Protein AF-A0A357ITX5-F1 (afdb_monomer)

Secondary structure (DSSP, 8-state):
--HHHHHHHHHHHHHHHHHHHHHHHHTTHHHHHHHHHHHHHHHHHHHHHHHHHHS---HHHHHHHHHHHHHHTT---THHHHHHHHHHHHHHHHHHHHHHHHHHHHHHHHHHHHHHHHHHHHTPPPPPHHHHHHHHHHHHHHHHHHHHHHHHHHHHHHHHHSPP-EEEEEEETTEEEEEETTSEEEEEETTEEEEEESTTTB-TT-S--EEEEETTTTEEESS--TT--PPPPPPPPHHHHT-EEEEEEETTEEEEEETTSEEEEESSSSSSBEEEEEEEEPSS-EEEPEEEEEEE-SSEEEEEEE-SS-EEEEEEETTT--EEEEEEESS-EEEEEEETTEEEEEEBSEEEEESSTTSS-PPPEEP--SSS--EEEEEEE-TTS-EEEEEE-

Structure (mmCIF, N/CA/C/O backbone):
data_AF-A0A357ITX5-F1
#
_entry.id   AF-A0A357ITX5-F1
#
loop_
_atom_site.group_PDB
_atom_site.id
_atom_site.type_symbol
_atom_site.label_atom_id
_atom_site.label_alt_id
_atom_site.label_comp_id
_atom_site.label_asym_id
_atom_site.label_entity_id
_atom_site.label_seq_id
_atom_site.pdbx_PDB_ins_code
_atom_site.Cartn_x
_atom_site.Cartn_y
_atom_site.Cartn_z
_atom_site.occupancy
_atom_site.B_iso_or_equiv
_atom_site.auth_seq_id
_atom_site.auth_comp_id
_atom_site.auth_asym_id
_atom_site.auth_atom_id
_atom_site.pdbx_PDB_model_num
ATOM 1 N N . MET A 1 1 ? -64.756 -22.886 53.467 1.00 50.16 1 MET A N 1
ATOM 2 C CA . MET A 1 1 ? -63.941 -21.746 53.955 1.00 50.16 1 MET A CA 1
ATOM 3 C C . MET A 1 1 ? -62.543 -21.758 53.311 1.00 50.16 1 MET A C 1
ATOM 5 O O . MET A 1 1 ? -61.639 -22.354 53.877 1.00 50.16 1 MET A O 1
ATOM 9 N N . PRO A 1 2 ? -62.357 -21.155 52.118 1.00 51.22 2 PRO A N 1
ATOM 10 C CA . PRO A 1 2 ? -61.046 -20.564 51.778 1.00 51.22 2 PRO A CA 1
ATOM 11 C C . PRO A 1 2 ? -61.123 -19.168 51.115 1.00 51.22 2 PRO A C 1
ATOM 13 O O . PRO A 1 2 ? -60.122 -18.460 51.046 1.00 51.22 2 PRO A O 1
ATOM 16 N N . LEU A 1 3 ? -62.314 -18.716 50.705 1.00 46.91 3 LEU A N 1
ATOM 17 C CA . LEU A 1 3 ? -62.520 -17.484 49.924 1.00 46.91 3 LEU A CA 1
ATOM 18 C C . LEU A 1 3 ? -62.146 -16.184 50.664 1.00 46.91 3 LEU A C 1
ATOM 20 O O . LEU A 1 3 ? -61.836 -15.183 50.027 1.00 46.91 3 LEU A O 1
ATOM 24 N N . ARG A 1 4 ? -62.099 -16.194 52.005 1.00 51.28 4 ARG A N 1
ATOM 25 C CA . ARG A 1 4 ? -61.775 -14.998 52.807 1.00 51.28 4 ARG A CA 1
ATOM 26 C C . ARG A 1 4 ? -60.275 -14.671 52.857 1.00 51.28 4 ARG A C 1
ATOM 28 O O . ARG A 1 4 ? -59.929 -13.513 53.045 1.00 51.28 4 ARG A O 1
ATOM 35 N N . LYS A 1 5 ? -59.393 -15.665 52.663 1.00 53.56 5 LYS A N 1
ATOM 36 C CA . LYS A 1 5 ? -57.927 -15.466 52.633 1.00 53.56 5 LYS A CA 1
ATOM 37 C C . LYS A 1 5 ? -57.434 -14.918 51.290 1.00 53.56 5 LYS A C 1
ATOM 39 O O . LYS A 1 5 ? -56.471 -14.162 51.262 1.00 53.56 5 LYS A O 1
ATOM 44 N N . VAL A 1 6 ? -58.108 -15.270 50.193 1.00 57.06 6 VAL A N 1
ATOM 45 C CA . VAL A 1 6 ? -57.759 -14.784 48.847 1.00 57.06 6 VAL A CA 1
ATOM 46 C C . VAL A 1 6 ? -58.082 -13.294 48.717 1.00 57.06 6 VAL A C 1
ATOM 48 O O . VAL A 1 6 ? -57.247 -12.535 48.239 1.00 57.06 6 VAL A O 1
ATOM 51 N N . GLY A 1 7 ? -59.234 -12.854 49.238 1.00 63.31 7 GLY A N 1
ATOM 52 C CA . GLY A 1 7 ? -59.608 -11.436 49.253 1.00 63.31 7 GLY A CA 1
ATOM 53 C C . GLY A 1 7 ? -58.657 -10.560 50.074 1.00 63.31 7 GLY A C 1
ATOM 54 O O . GLY A 1 7 ? -58.268 -9.495 49.608 1.00 63.31 7 GLY A O 1
ATOM 55 N N . SER A 1 8 ? -58.209 -11.016 51.253 1.00 67.88 8 SER A N 1
ATOM 56 C CA . SER A 1 8 ? -57.260 -10.242 52.073 1.00 67.88 8 SER A CA 1
ATOM 57 C C . SER A 1 8 ? -55.860 -10.171 51.460 1.00 67.88 8 SER A C 1
ATOM 59 O O . SER A 1 8 ? -55.171 -9.175 51.640 1.00 67.88 8 SER A O 1
ATOM 61 N N . PHE A 1 9 ? -55.436 -11.209 50.732 1.00 73.44 9 PHE A N 1
ATOM 62 C CA . PHE A 1 9 ? -54.166 -11.198 50.005 1.00 73.44 9 PHE A CA 1
ATOM 63 C C . PHE A 1 9 ? -54.217 -10.246 48.804 1.00 73.44 9 PHE A C 1
ATOM 65 O O . PHE A 1 9 ? -53.283 -9.483 48.588 1.00 73.44 9 PHE A O 1
ATOM 72 N N . PHE A 1 10 ? -55.331 -10.239 48.064 1.00 77.00 10 PHE A N 1
ATOM 73 C CA . PHE A 1 10 ? -55.533 -9.339 46.926 1.00 77.00 10 PHE A CA 1
ATOM 74 C C . PHE A 1 10 ? -55.621 -7.869 47.356 1.00 77.00 10 PHE A C 1
ATOM 76 O O . PHE A 1 10 ? -55.028 -7.005 46.720 1.00 77.00 10 PHE A O 1
ATOM 83 N N . LEU A 1 11 ? -56.309 -7.596 48.469 1.00 81.31 11 LEU A N 1
ATOM 84 C CA . LEU A 1 11 ? -56.374 -6.262 49.071 1.00 81.31 11 LEU A CA 1
ATOM 85 C C . LEU A 1 11 ? -55.005 -5.809 49.594 1.00 81.31 11 LEU A C 1
ATOM 87 O O . LEU A 1 11 ? -54.591 -4.693 49.311 1.00 81.31 11 LEU A O 1
ATOM 91 N N . GLY A 1 12 ? -54.258 -6.692 50.265 1.00 81.06 12 GLY A N 1
ATOM 92 C CA . GLY A 1 12 ? -52.893 -6.387 50.704 1.00 81.06 12 GLY A CA 1
ATOM 93 C C . GLY A 1 12 ? -51.927 -6.134 49.542 1.00 81.06 12 GLY A C 1
ATOM 94 O O . GLY A 1 12 ? -51.047 -5.287 49.658 1.00 81.06 12 GLY A O 1
ATOM 95 N N . LEU A 1 13 ? -52.104 -6.826 48.410 1.00 81.38 13 LEU A N 1
ATOM 96 C CA . LEU A 1 13 ? -51.332 -6.597 47.186 1.00 81.38 13 LEU A CA 1
ATOM 97 C C . LEU A 1 13 ? -51.685 -5.250 46.535 1.00 81.38 13 LEU A C 1
ATOM 99 O O . LEU A 1 13 ? -50.790 -4.550 46.068 1.00 81.38 13 LEU A O 1
ATOM 103 N N . LEU A 1 14 ? -52.971 -4.886 46.523 1.00 85.00 14 LEU A N 1
ATOM 104 C CA . LEU A 1 14 ? -53.448 -3.593 46.030 1.00 85.00 14 LEU A CA 1
ATOM 105 C C . LEU A 1 14 ? -52.913 -2.435 46.877 1.00 85.00 14 LEU A C 1
ATOM 107 O O . LEU A 1 14 ? -52.377 -1.495 46.302 1.00 85.00 14 LEU A O 1
ATOM 111 N N . ASP A 1 15 ? -52.942 -2.539 48.207 1.00 82.69 15 ASP A N 1
ATOM 112 C CA . ASP A 1 15 ? -52.352 -1.531 49.104 1.00 82.69 15 ASP A CA 1
ATOM 113 C C . ASP A 1 15 ? -50.828 -1.411 48.912 1.00 82.69 15 ASP A C 1
ATOM 115 O O . ASP A 1 15 ? -50.257 -0.315 48.932 1.00 82.69 15 ASP A O 1
ATOM 119 N N . LEU A 1 16 ? -50.136 -2.533 48.686 1.00 84.62 16 LEU A N 1
ATOM 120 C CA . LEU A 1 16 ? -48.703 -2.546 48.370 1.00 84.62 16 LEU A CA 1
ATOM 121 C C . LEU A 1 16 ? -48.404 -1.877 47.027 1.00 84.62 16 LEU A C 1
ATOM 123 O O . LEU A 1 16 ? -47.438 -1.119 46.920 1.00 84.62 16 LEU A O 1
ATOM 127 N N . LEU A 1 17 ? -49.224 -2.136 46.010 1.00 85.25 17 LEU A N 1
ATOM 128 C CA . LEU A 1 17 ? -49.108 -1.511 44.696 1.00 85.25 17 LEU A CA 1
ATOM 129 C C . LEU A 1 17 ? -49.420 -0.020 44.758 1.00 85.25 17 LEU A C 1
ATOM 131 O O . LEU A 1 17 ? -48.656 0.771 44.213 1.00 85.25 17 LEU A O 1
ATOM 135 N N . GLU A 1 18 ? -50.482 0.377 45.450 1.00 88.62 18 GLU A N 1
ATOM 136 C CA . GLU A 1 18 ? -50.866 1.776 45.599 1.00 88.62 18 GLU A CA 1
ATOM 137 C C . GLU A 1 18 ? -49.805 2.557 46.377 1.00 88.62 18 GLU A C 1
ATOM 139 O O . GLU A 1 18 ? -49.345 3.602 45.917 1.00 88.62 18 GLU A O 1
ATOM 144 N N . SER A 1 19 ? -49.331 2.027 47.508 1.00 80.19 19 SER A N 1
ATOM 145 C CA . SER A 1 19 ? -48.272 2.670 48.296 1.00 80.19 19 SER A CA 1
ATOM 146 C C . SER A 1 19 ? -46.940 2.742 47.541 1.00 80.19 19 SER A C 1
ATOM 148 O O . SER A 1 19 ? -46.236 3.754 47.627 1.00 80.19 19 SER A O 1
ATOM 150 N N . SER A 1 20 ? -46.608 1.717 46.750 1.00 79.00 20 SER A N 1
ATOM 151 C CA . SER A 1 20 ? -45.425 1.714 45.880 1.00 79.00 20 SER A CA 1
ATOM 152 C C . SER A 1 20 ? -45.571 2.692 44.721 1.00 79.00 20 SER A C 1
ATOM 154 O O . SER A 1 20 ? -44.608 3.376 44.389 1.00 79.00 20 SER A O 1
ATOM 156 N N . PHE A 1 21 ? -46.763 2.819 44.137 1.00 81.12 21 PHE A N 1
ATOM 157 C CA . PHE A 1 21 ? -47.045 3.745 43.042 1.00 81.12 21 PHE A CA 1
ATOM 158 C C . PHE A 1 21 ? -47.066 5.204 43.513 1.00 81.12 21 PHE A C 1
ATOM 160 O O . PHE A 1 21 ? -46.472 6.076 42.879 1.00 81.12 21 PHE A O 1
ATOM 167 N N . GLN A 1 22 ? -47.654 5.479 44.679 1.00 80.12 22 GLN A N 1
ATOM 168 C CA . GLN A 1 22 ? -47.580 6.797 45.307 1.00 80.12 22 GLN A CA 1
ATOM 169 C C . GLN A 1 22 ? -46.140 7.163 45.681 1.00 80.12 22 GLN A C 1
ATOM 171 O O . GLN A 1 22 ? -45.729 8.303 45.463 1.00 80.12 22 GLN A O 1
ATOM 176 N N . ARG A 1 23 ? -45.338 6.210 46.184 1.00 76.00 23 ARG A N 1
ATOM 177 C CA . ARG A 1 23 ? -43.892 6.418 46.380 1.00 76.00 23 ARG A CA 1
ATOM 178 C C . ARG A 1 23 ? -43.153 6.622 45.063 1.00 76.00 23 ARG A C 1
ATOM 180 O O . ARG A 1 23 ? -42.305 7.499 45.001 1.00 76.00 23 ARG A O 1
ATOM 187 N N . PHE A 1 24 ? -43.494 5.881 44.014 1.00 76.25 24 PHE A N 1
ATOM 188 C CA . PHE A 1 24 ? -42.891 6.003 42.687 1.00 76.25 24 PHE A CA 1
ATOM 189 C C . PHE A 1 24 ? -43.089 7.404 42.090 1.00 76.25 24 PHE A C 1
ATOM 191 O O . PHE A 1 24 ? -42.145 8.002 41.567 1.00 76.25 24 PHE A O 1
ATOM 198 N N . LEU A 1 25 ? -44.296 7.956 42.233 1.00 76.81 25 LEU A N 1
ATOM 199 C CA . LEU A 1 25 ? -44.612 9.322 41.824 1.00 76.81 25 LEU A CA 1
ATOM 200 C C . LEU A 1 25 ? -43.969 10.368 42.747 1.00 76.81 25 LEU A C 1
ATOM 202 O O . LEU A 1 25 ? -43.403 11.342 42.252 1.00 76.81 25 LEU A O 1
ATOM 206 N N . ARG A 1 26 ? -44.005 10.164 44.072 1.00 76.56 26 ARG A N 1
ATOM 207 C CA . ARG A 1 26 ? -43.434 11.100 45.060 1.00 76.56 26 ARG A CA 1
ATOM 208 C C . ARG A 1 26 ? -41.905 11.189 44.976 1.00 76.56 26 ARG A C 1
ATOM 210 O O . ARG A 1 26 ? -41.365 12.281 45.113 1.00 76.56 26 ARG A O 1
ATOM 217 N N . ASP A 1 27 ? -41.226 10.080 44.689 1.00 71.06 27 ASP A N 1
ATOM 218 C CA . ASP A 1 27 ? -39.771 10.025 44.493 1.00 71.06 27 ASP A CA 1
ATOM 219 C C . ASP A 1 27 ? -39.353 10.472 43.073 1.00 71.06 27 ASP A C 1
ATOM 221 O O . ASP A 1 27 ? -38.168 10.431 42.729 1.00 71.06 27 ASP A O 1
ATOM 225 N N . GLY A 1 28 ? -40.300 10.908 42.226 1.00 73.38 28 GLY A N 1
ATOM 226 C CA . GLY A 1 28 ? -40.018 11.459 40.896 1.00 73.38 28 GLY A CA 1
ATOM 227 C C . GLY A 1 28 ? -39.304 10.476 39.963 1.00 73.38 28 GLY A C 1
ATOM 228 O O . GLY A 1 28 ? -38.554 10.892 39.075 1.00 73.38 28 GLY A O 1
ATOM 229 N N . LEU A 1 29 ? -39.507 9.170 40.165 1.00 71.69 29 LEU A N 1
ATOM 230 C CA . LEU A 1 29 ? -38.760 8.112 39.480 1.00 71.69 29 LEU A CA 1
ATOM 231 C C . LEU A 1 29 ? -38.954 8.137 37.960 1.00 71.69 29 LEU A C 1
ATOM 233 O O . LEU A 1 29 ? -38.016 7.819 37.243 1.00 71.69 29 LEU A O 1
ATOM 237 N N . VAL A 1 30 ? -40.104 8.601 37.457 1.00 71.62 30 VAL A N 1
ATOM 238 C CA . VAL A 1 30 ? -40.344 8.796 36.011 1.00 71.62 30 VAL A CA 1
ATOM 239 C C . VAL A 1 30 ? -39.402 9.845 35.417 1.00 71.62 30 VAL A C 1
ATOM 241 O O . VAL A 1 30 ? -38.771 9.612 34.389 1.00 71.62 30 VAL A O 1
ATOM 244 N N . VAL A 1 31 ? -39.270 10.999 36.077 1.00 72.19 31 VAL A N 1
ATOM 245 C CA . VAL A 1 31 ? -38.401 12.097 35.617 1.00 72.19 31 VAL A CA 1
ATOM 246 C C . VAL A 1 31 ? -36.938 11.653 35.632 1.00 72.19 31 VAL A C 1
ATOM 248 O O . VAL A 1 31 ? -36.171 11.988 34.732 1.00 72.19 31 VAL A O 1
ATOM 251 N N . ARG A 1 32 ? -36.560 10.832 36.615 1.00 65.69 32 ARG A N 1
ATOM 252 C CA . ARG A 1 32 ? -35.200 10.296 36.756 1.00 65.69 32 ARG A CA 1
ATOM 253 C C . ARG A 1 32 ? -34.902 9.154 35.796 1.00 65.69 32 ARG A C 1
ATOM 255 O O . ARG A 1 32 ? -33.819 9.132 35.230 1.00 65.69 32 ARG A O 1
ATOM 262 N N . ALA A 1 33 ? -35.850 8.252 35.563 1.00 69.25 33 ALA A N 1
ATOM 263 C CA . ALA A 1 33 ? -35.731 7.213 34.544 1.00 69.25 33 ALA A CA 1
ATOM 264 C C . ALA A 1 33 ? -35.553 7.840 33.155 1.00 69.25 33 ALA A C 1
ATOM 266 O O . ALA A 1 33 ? -34.678 7.419 32.401 1.00 69.25 33 ALA A O 1
ATOM 267 N N . ASN A 1 34 ? -36.289 8.919 32.863 1.00 69.19 34 ASN A N 1
ATOM 268 C CA . ASN A 1 34 ? -36.065 9.720 31.663 1.00 69.19 34 ASN A CA 1
ATOM 269 C C . ASN A 1 34 ? -34.676 10.369 31.661 1.00 69.19 34 ASN A C 1
ATOM 271 O O . ASN A 1 34 ? -33.993 10.298 30.647 1.00 69.19 34 ASN A O 1
ATOM 275 N N . ALA A 1 35 ? -34.213 10.946 32.776 1.00 66.69 35 ALA A N 1
ATOM 276 C CA . ALA A 1 35 ? -32.863 11.510 32.865 1.00 66.69 35 ALA A CA 1
ATOM 277 C C . ALA A 1 35 ? -31.764 10.459 32.604 1.00 66.69 35 ALA A C 1
ATOM 279 O O . ALA A 1 35 ? -30.811 10.745 31.885 1.00 66.69 35 ALA A O 1
ATOM 280 N N . VAL A 1 36 ? -31.925 9.232 33.113 1.00 64.31 36 VAL A N 1
ATOM 281 C CA . VAL A 1 36 ? -31.021 8.098 32.855 1.00 64.31 36 VAL A CA 1
ATOM 282 C C . VAL A 1 36 ? -31.078 7.666 31.387 1.00 64.31 36 VAL A C 1
ATOM 284 O O . VAL A 1 36 ? -30.031 7.451 30.782 1.00 64.31 36 VAL A O 1
ATOM 287 N N . ALA A 1 37 ? -32.267 7.588 30.784 1.00 69.19 37 ALA A N 1
ATOM 288 C CA . ALA A 1 37 ? -32.420 7.252 29.368 1.00 69.19 37 ALA A CA 1
ATOM 289 C C . ALA A 1 37 ? -31.787 8.316 28.451 1.00 69.19 37 ALA A C 1
ATOM 291 O O . ALA A 1 37 ? -31.023 7.975 27.549 1.00 69.19 37 ALA A O 1
ATOM 292 N N . TYR A 1 38 ? -32.028 9.604 28.719 1.00 63.81 38 TYR A N 1
ATOM 293 C CA . TYR A 1 38 ? -31.380 10.706 28.003 1.00 63.81 38 TYR A CA 1
ATOM 294 C C . TYR A 1 38 ? -29.862 10.689 28.191 1.00 63.81 38 TYR A C 1
ATOM 296 O O . TYR A 1 38 ? -29.129 10.875 27.222 1.00 63.81 38 TYR A O 1
ATOM 304 N N . ALA A 1 39 ? -29.377 10.412 29.404 1.00 59.84 39 ALA A N 1
ATOM 305 C CA . ALA A 1 39 ? -27.950 10.281 29.671 1.00 59.84 39 ALA A CA 1
ATOM 306 C C . ALA A 1 39 ? -27.326 9.088 28.928 1.00 59.84 39 ALA A C 1
ATOM 308 O O . ALA A 1 39 ? -26.233 9.224 28.391 1.00 59.84 39 ALA A O 1
ATOM 309 N N . ALA A 1 40 ? -28.018 7.950 28.824 1.00 64.06 40 ALA A N 1
ATOM 310 C CA . ALA A 1 40 ? -27.550 6.795 28.057 1.00 64.06 40 ALA A CA 1
ATOM 311 C C . ALA A 1 40 ? -27.462 7.095 26.549 1.00 64.06 40 ALA A C 1
ATOM 313 O O . ALA A 1 40 ? -26.454 6.779 25.916 1.00 64.06 40 ALA A O 1
ATOM 314 N N . VAL A 1 41 ? -28.471 7.767 25.981 1.00 68.00 41 VAL A N 1
ATOM 315 C CA . VAL A 1 41 ? -28.454 8.210 24.573 1.00 68.00 41 VAL A CA 1
ATOM 316 C C . VAL A 1 41 ? -27.332 9.223 24.331 1.00 68.00 41 VAL A C 1
ATOM 318 O O . VAL A 1 41 ? -26.590 9.101 23.358 1.00 68.00 41 VAL A O 1
ATOM 321 N N . LEU A 1 42 ? -27.148 10.186 25.237 1.00 62.94 42 LEU A N 1
ATOM 322 C CA . LEU A 1 42 ? -26.039 11.140 25.167 1.00 62.94 42 LEU A CA 1
ATOM 323 C C . LEU A 1 42 ? -24.672 10.450 25.312 1.00 62.94 42 LEU A C 1
ATOM 325 O O . LEU A 1 42 ? -23.708 10.908 24.706 1.00 62.94 42 LEU A O 1
ATOM 329 N N . ALA A 1 43 ? -24.572 9.346 26.064 1.00 63.69 43 ALA A N 1
ATOM 330 C CA . ALA A 1 43 ? -23.317 8.624 26.312 1.00 63.69 43 ALA A CA 1
ATOM 331 C C . ALA A 1 43 ? -22.885 7.776 25.120 1.00 63.69 43 ALA A C 1
ATOM 333 O O . ALA A 1 43 ? -21.692 7.534 24.925 1.00 63.69 43 ALA A O 1
ATOM 334 N N . LEU A 1 44 ? -23.846 7.394 24.281 1.00 63.91 44 LEU A N 1
ATOM 335 C CA . LEU A 1 44 ? -23.588 6.729 23.015 1.00 63.91 44 LEU A CA 1
ATOM 336 C C . LEU A 1 44 ? -22.791 7.626 22.051 1.00 63.91 44 LEU A C 1
ATOM 338 O O . LEU A 1 44 ? -21.970 7.121 21.290 1.00 63.91 44 LEU A O 1
ATOM 342 N N . ILE A 1 45 ? -22.977 8.951 22.109 1.00 65.06 45 ILE A N 1
ATOM 343 C CA . ILE A 1 45 ? -22.337 9.897 21.182 1.00 65.06 45 ILE A CA 1
ATOM 344 C C . ILE A 1 45 ? -20.802 9.907 21.350 1.00 65.06 45 ILE A C 1
ATOM 346 O O . ILE A 1 45 ? -20.109 9.643 20.364 1.00 65.06 45 ILE A O 1
ATOM 350 N N . PRO A 1 46 ? -20.227 10.134 22.552 1.00 63.47 46 PRO A N 1
ATOM 351 C CA . PRO A 1 46 ? -18.785 10.013 22.759 1.00 63.47 46 PRO A CA 1
ATOM 352 C C . PRO A 1 46 ? -18.226 8.628 22.430 1.00 63.47 46 PRO A C 1
ATOM 354 O O . PRO A 1 46 ? -17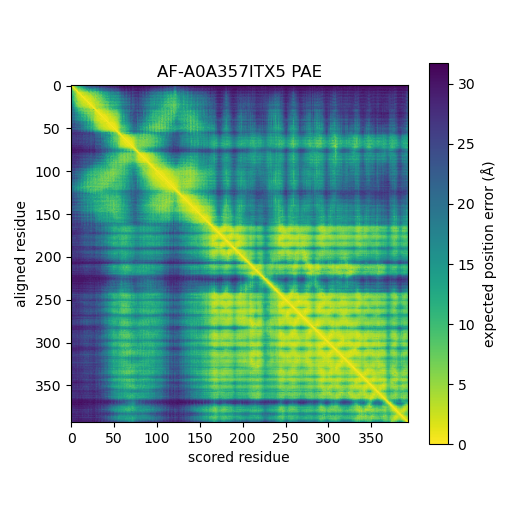.135 8.541 21.872 1.00 63.47 46 PRO A O 1
ATOM 357 N N . ALA A 1 47 ? -18.960 7.555 22.744 1.00 63.50 47 ALA A N 1
ATOM 358 C CA . ALA A 1 47 ? -18.527 6.187 22.460 1.00 63.50 47 ALA A CA 1
ATOM 359 C C . ALA A 1 47 ? -18.384 5.937 20.948 1.00 63.50 47 ALA A C 1
ATOM 361 O O . ALA A 1 47 ? -17.355 5.433 20.498 1.00 63.50 47 ALA A O 1
ATOM 362 N N . LEU A 1 48 ? -19.371 6.365 20.153 1.00 59.00 48 LEU A N 1
ATOM 363 C CA . LEU A 1 48 ? -19.318 6.303 18.690 1.00 59.00 48 LEU A CA 1
ATOM 364 C C . LEU A 1 48 ? -18.206 7.191 18.118 1.00 59.00 48 LEU A C 1
ATOM 366 O O . LEU A 1 48 ? -17.486 6.763 17.220 1.00 59.00 48 LEU A O 1
ATOM 370 N N . ALA A 1 49 ? -18.019 8.398 18.657 1.00 65.75 49 ALA A N 1
ATOM 371 C CA . ALA A 1 49 ? -16.947 9.295 18.227 1.00 65.75 49 ALA A CA 1
ATOM 372 C C . ALA A 1 49 ? -15.554 8.683 18.455 1.00 65.75 49 ALA A C 1
ATOM 374 O O . ALA A 1 49 ? -14.684 8.797 17.592 1.00 65.75 49 ALA A O 1
ATOM 375 N N . MET A 1 50 ? -15.359 7.996 19.585 1.00 63.84 50 MET A N 1
ATOM 376 C CA . MET A 1 50 ? -14.147 7.229 19.887 1.00 63.84 50 MET A CA 1
ATOM 377 C C . MET A 1 50 ? -13.943 6.108 18.858 1.00 63.84 50 MET A C 1
ATOM 379 O O . MET A 1 50 ? -12.884 6.024 18.244 1.00 63.84 50 MET A O 1
ATOM 383 N N . LEU A 1 51 ? -14.977 5.309 18.578 1.00 58.00 51 LEU A N 1
ATOM 384 C CA . LEU A 1 51 ? -14.899 4.235 17.579 1.00 58.00 51 LEU A CA 1
ATOM 385 C C . LEU A 1 51 ? -14.518 4.751 16.182 1.00 58.00 51 LEU A C 1
ATOM 387 O O . LEU A 1 51 ? -13.658 4.164 15.531 1.00 58.00 51 LEU A O 1
ATOM 391 N N . VAL A 1 52 ? -15.092 5.874 15.740 1.00 55.25 52 VAL A N 1
ATOM 392 C CA . VAL A 1 52 ? -14.765 6.496 14.443 1.00 55.25 52 VAL A CA 1
ATOM 393 C C . VAL A 1 52 ? -13.347 7.074 14.429 1.00 55.25 52 VAL A C 1
ATOM 395 O O . VAL A 1 52 ? -12.652 6.959 13.425 1.00 55.25 52 VAL A O 1
ATOM 398 N N . LYS A 1 53 ? -12.889 7.676 15.535 1.00 59.25 53 LYS A N 1
ATOM 399 C CA . LYS A 1 53 ? -11.527 8.227 15.662 1.00 59.25 53 LYS A CA 1
ATOM 400 C C . LYS A 1 53 ? -10.440 7.171 15.505 1.00 59.25 53 LYS A C 1
ATOM 402 O O . LYS A 1 53 ? -9.384 7.478 14.958 1.00 59.25 53 LYS A O 1
ATOM 407 N N . PHE A 1 54 ? -10.682 5.978 16.036 1.00 53.81 54 PHE A N 1
ATOM 408 C CA . PHE A 1 54 ? -9.698 4.902 16.073 1.00 53.81 54 PHE A CA 1
ATOM 409 C C . PHE A 1 54 ? -9.898 3.832 14.999 1.00 53.81 54 PHE A C 1
ATOM 411 O O . PHE A 1 54 ? -9.025 2.981 14.839 1.00 53.81 54 PHE A O 1
ATOM 418 N N . ALA A 1 55 ? -10.995 3.869 14.237 1.00 52.66 55 ALA A N 1
ATOM 419 C CA . ALA A 1 55 ? -11.040 3.212 12.939 1.00 52.66 55 ALA A CA 1
ATOM 420 C C . ALA A 1 55 ? -9.918 3.839 12.102 1.00 52.66 55 ALA A C 1
ATOM 422 O O . ALA A 1 55 ? -10.039 4.972 11.651 1.00 52.66 55 ALA A O 1
ATOM 423 N N . SER A 1 56 ? -8.774 3.158 12.038 1.00 50.84 56 SER A N 1
ATOM 424 C CA . SER A 1 56 ? -7.513 3.642 11.487 1.00 50.84 56 SER A CA 1
ATOM 425 C C . SER A 1 56 ? -7.668 3.987 10.011 1.00 50.84 56 SER A C 1
ATOM 427 O O . SER A 1 56 ? -7.391 3.167 9.141 1.00 50.84 56 SER A O 1
ATOM 429 N N . ILE A 1 57 ? -8.147 5.191 9.716 1.00 52.50 57 ILE A N 1
ATOM 430 C CA . ILE A 1 57 ? -8.138 5.700 8.359 1.00 52.50 57 ILE A CA 1
ATOM 431 C C . ILE A 1 57 ? -6.758 6.312 8.156 1.00 52.50 57 ILE A C 1
ATOM 433 O O . ILE A 1 57 ? -6.484 7.431 8.601 1.00 52.50 57 ILE A O 1
ATOM 437 N N . ASP A 1 58 ? -5.872 5.535 7.538 1.00 58.72 58 ASP A N 1
ATOM 438 C CA . ASP A 1 58 ? -4.577 6.036 7.111 1.00 58.72 58 ASP A CA 1
ATOM 439 C C . ASP A 1 58 ? -4.785 7.196 6.124 1.00 58.72 58 ASP A C 1
ATOM 441 O O . ASP A 1 58 ? -5.517 7.087 5.138 1.00 58.72 58 ASP A O 1
ATOM 445 N N . ARG A 1 59 ? -4.157 8.335 6.414 1.00 59.72 59 ARG A N 1
ATOM 446 C CA . ARG A 1 59 ? -4.344 9.583 5.666 1.00 59.72 59 ARG A CA 1
ATOM 447 C C . ARG A 1 59 ? -3.897 9.447 4.223 1.00 59.72 59 ARG A C 1
ATOM 449 O O . ARG A 1 59 ? -4.548 10.017 3.348 1.00 59.72 59 ARG A O 1
ATOM 456 N N . ALA A 1 60 ? -2.804 8.717 3.994 1.00 54.62 60 ALA A N 1
ATOM 457 C CA . ALA A 1 60 ? -2.271 8.509 2.658 1.00 54.62 60 ALA A CA 1
ATOM 458 C C . ALA A 1 60 ? -3.263 7.681 1.834 1.00 54.62 60 ALA A C 1
ATOM 460 O O . ALA A 1 60 ? -3.694 8.133 0.771 1.00 54.62 60 ALA A O 1
ATOM 461 N N . SER A 1 61 ? -3.735 6.555 2.381 1.00 60.50 61 SER A N 1
ATOM 462 C CA . SER A 1 61 ? -4.750 5.719 1.729 1.00 60.50 61 SER A CA 1
ATOM 463 C C . SER A 1 61 ? -6.048 6.482 1.408 1.00 60.50 61 SER A C 1
ATOM 465 O O . SER A 1 61 ? -6.578 6.364 0.303 1.00 60.50 61 SER A O 1
ATOM 467 N N . LEU A 1 62 ? -6.534 7.330 2.325 1.00 65.31 62 LEU A N 1
ATOM 468 C CA . LEU A 1 62 ? -7.774 8.098 2.155 1.00 65.31 62 LEU A CA 1
ATOM 469 C C . LEU A 1 62 ? -7.640 9.132 1.028 1.00 65.31 62 LEU A C 1
ATOM 471 O O . LEU A 1 62 ? -8.516 9.247 0.171 1.00 65.31 62 LEU A O 1
ATOM 475 N N . GLN A 1 63 ? -6.531 9.875 1.002 1.00 64.25 63 GLN A N 1
ATOM 476 C CA . GLN A 1 63 ? -6.271 10.869 -0.040 1.00 64.25 63 GLN A CA 1
ATOM 477 C C . GLN A 1 63 ? -6.124 10.214 -1.417 1.00 64.25 63 GLN A C 1
ATOM 479 O O . GLN A 1 63 ? -6.697 10.717 -2.381 1.00 64.25 63 GLN A O 1
ATOM 484 N N . ILE A 1 64 ? -5.426 9.077 -1.504 1.00 65.00 64 ILE A N 1
ATOM 485 C CA . ILE A 1 64 ? -5.288 8.301 -2.744 1.00 65.00 64 ILE A CA 1
ATOM 486 C C . ILE A 1 64 ? -6.656 7.813 -3.227 1.00 65.00 64 ILE A C 1
ATOM 488 O O . ILE A 1 64 ? -6.974 7.941 -4.408 1.00 65.00 64 ILE A O 1
ATOM 492 N N . GLN A 1 65 ? -7.495 7.280 -2.336 1.00 69.25 65 GLN A N 1
ATOM 493 C CA . GLN A 1 65 ? -8.838 6.817 -2.696 1.00 69.25 65 GLN A CA 1
ATOM 494 C C . GLN A 1 65 ? -9.731 7.964 -3.181 1.00 69.25 65 GLN A C 1
ATOM 496 O O . GLN A 1 65 ? -10.425 7.811 -4.186 1.00 69.25 65 GLN A O 1
ATOM 501 N N . ILE A 1 66 ? -9.674 9.128 -2.526 1.00 69.50 66 ILE A N 1
ATOM 502 C CA . ILE A 1 66 ? -10.386 10.331 -2.973 1.00 69.50 66 ILE A CA 1
ATOM 503 C C . ILE A 1 66 ? -9.863 10.789 -4.338 1.00 69.50 66 ILE A C 1
ATOM 505 O O . ILE A 1 66 ? -10.664 11.038 -5.235 1.00 69.50 66 ILE A O 1
ATOM 509 N N . ALA A 1 67 ? -8.544 10.860 -4.531 1.00 67.81 67 ALA A N 1
ATOM 510 C CA . ALA A 1 67 ? -7.939 11.243 -5.805 1.00 67.81 67 ALA A CA 1
ATOM 511 C C . ALA A 1 67 ? -8.346 10.282 -6.932 1.00 67.81 67 ALA A C 1
ATOM 513 O O . ALA A 1 67 ? -8.764 10.726 -7.999 1.00 67.81 67 ALA A O 1
ATOM 514 N N . ARG A 1 68 ? -8.329 8.967 -6.671 1.00 70.12 68 ARG A N 1
ATOM 515 C CA . ARG A 1 68 ? -8.794 7.929 -7.605 1.00 70.12 68 ARG A CA 1
ATOM 516 C C . ARG A 1 68 ? -10.269 8.092 -7.958 1.00 70.12 68 ARG A C 1
ATOM 518 O O . ARG A 1 68 ? -10.628 7.926 -9.121 1.00 70.12 68 ARG A O 1
ATOM 525 N N . LEU A 1 69 ? -11.112 8.413 -6.979 1.00 68.94 69 LEU A N 1
ATOM 526 C CA . LEU A 1 69 ? -12.538 8.642 -7.193 1.00 68.94 69 LEU A CA 1
ATOM 527 C C . LEU A 1 69 ? -12.769 9.897 -8.046 1.00 68.94 69 LEU A C 1
ATOM 529 O O . LEU A 1 69 ? -13.499 9.839 -9.031 1.00 68.94 69 LEU A O 1
ATOM 533 N N . LEU A 1 70 ? -12.090 11.002 -7.738 1.00 69.31 70 LEU A N 1
ATOM 534 C CA . LEU A 1 70 ? -12.158 12.241 -8.520 1.00 69.31 70 LEU A CA 1
ATOM 535 C C . LEU A 1 70 ? -11.658 12.041 -9.962 1.00 69.31 70 LEU A C 1
ATOM 537 O O . LEU A 1 70 ? -12.316 12.487 -10.904 1.00 69.31 70 LEU A O 1
ATOM 541 N N . ALA A 1 71 ? -10.560 11.297 -10.141 1.00 65.25 71 ALA A N 1
ATOM 542 C CA . ALA A 1 71 ? -10.032 10.924 -11.452 1.00 65.25 71 ALA A CA 1
ATOM 543 C C . ALA A 1 71 ? -11.011 10.054 -12.253 1.00 65.25 71 ALA A C 1
ATOM 545 O O . ALA A 1 71 ? -11.163 10.257 -13.458 1.00 65.25 71 ALA A O 1
ATOM 546 N N . ALA A 1 72 ? -11.685 9.097 -11.606 1.00 64.44 72 ALA A N 1
ATOM 547 C CA . ALA A 1 72 ? -12.687 8.248 -12.254 1.00 64.44 72 ALA A CA 1
ATOM 548 C C . ALA A 1 72 ? -13.888 9.067 -12.763 1.00 64.44 72 ALA A C 1
ATOM 550 O O . ALA A 1 72 ? -14.400 8.803 -13.849 1.00 64.44 72 ALA A O 1
ATOM 551 N N . TYR A 1 73 ? -14.279 10.115 -12.031 1.00 67.62 73 TYR A N 1
ATOM 552 C CA . TYR A 1 73 ? -15.332 11.050 -12.441 1.00 67.62 73 TYR A CA 1
ATOM 553 C C . TYR A 1 73 ? -14.857 12.160 -13.399 1.00 67.62 73 TYR A C 1
ATOM 555 O O . TYR A 1 73 ? -15.645 13.035 -13.752 1.00 67.62 73 TYR A O 1
ATOM 563 N N . GLY A 1 74 ? -13.600 12.131 -13.859 1.00 58.25 74 GLY A N 1
ATOM 564 C CA . GLY A 1 74 ? -13.078 13.087 -14.843 1.00 58.25 74 GLY A CA 1
ATOM 565 C C . GLY A 1 74 ? -12.827 14.496 -14.296 1.00 58.25 74 GLY A C 1
ATOM 566 O O . GLY A 1 74 ? -12.695 15.438 -15.074 1.00 58.25 74 GLY A O 1
ATOM 567 N N . ILE A 1 75 ? -12.751 14.659 -12.973 1.00 63.34 75 ILE A N 1
ATOM 568 C CA . ILE A 1 75 ? -12.447 15.940 -12.330 1.00 63.34 75 ILE A CA 1
ATOM 569 C C . ILE A 1 75 ? -10.920 16.089 -12.279 1.00 63.34 75 ILE A C 1
ATOM 571 O O . ILE A 1 75 ? -10.272 15.631 -11.344 1.00 63.34 75 ILE A O 1
ATOM 575 N N . THR A 1 76 ? -10.329 16.702 -13.307 1.00 54.72 76 THR A N 1
ATOM 576 C CA . THR A 1 76 ? -8.867 16.889 -13.426 1.00 54.72 76 THR A CA 1
ATOM 577 C C . THR A 1 76 ? -8.326 18.134 -12.710 1.00 54.72 76 THR A C 1
ATOM 579 O O . THR A 1 76 ? -7.137 18.186 -12.412 1.00 54.72 76 THR A O 1
ATOM 582 N N . GLU A 1 77 ? -9.168 19.116 -12.360 1.00 57.44 77 GLU A N 1
ATOM 583 C CA . GLU A 1 77 ? -8.758 20.351 -11.651 1.00 57.44 77 GLU A CA 1
ATOM 584 C C . GLU A 1 77 ? -8.863 20.262 -10.113 1.00 57.44 77 GLU A C 1
ATOM 586 O O . GLU A 1 77 ? -8.962 21.265 -9.407 1.00 57.44 77 GLU A O 1
ATOM 591 N N . SER A 1 78 ? -8.831 19.060 -9.538 1.00 55.03 78 SER A N 1
ATOM 592 C CA . SER A 1 78 ? -8.944 18.880 -8.084 1.00 55.03 78 SER A CA 1
ATOM 593 C C . SER A 1 78 ? -7.639 19.086 -7.308 1.00 55.03 78 SER A C 1
ATOM 595 O O . SER A 1 78 ? -7.635 18.894 -6.094 1.00 55.03 78 SER A O 1
ATOM 597 N N . GLY A 1 79 ? -6.542 19.504 -7.952 1.00 59.59 79 GLY A N 1
ATOM 598 C CA . GLY A 1 79 ? -5.258 19.743 -7.274 1.00 59.59 79 GLY A CA 1
ATOM 599 C C . GLY A 1 79 ? -5.397 20.669 -6.059 1.00 59.59 79 GLY A C 1
ATOM 600 O O . GLY A 1 79 ? -4.920 20.353 -4.973 1.00 59.59 79 GLY A O 1
ATOM 601 N N . ARG A 1 80 ? -6.184 21.748 -6.184 1.00 63.31 80 ARG A N 1
ATOM 602 C CA . ARG A 1 80 ? -6.464 22.674 -5.072 1.00 63.31 80 ARG A CA 1
ATOM 603 C C . ARG A 1 80 ? -7.286 22.034 -3.948 1.00 63.31 80 ARG A C 1
ATOM 605 O O . ARG A 1 80 ? -7.055 22.344 -2.783 1.00 63.31 80 ARG A O 1
ATOM 612 N N . LEU A 1 81 ? -8.213 21.131 -4.278 1.00 64.38 81 LEU A N 1
ATOM 613 C CA . LEU A 1 81 ? -8.985 20.374 -3.287 1.00 64.38 81 LEU A CA 1
ATOM 614 C C . LEU A 1 81 ? -8.091 19.394 -2.526 1.00 64.38 81 LEU A C 1
ATOM 616 O O . LEU A 1 81 ? -8.206 19.303 -1.310 1.00 64.38 81 LEU A O 1
ATOM 620 N N . LEU A 1 82 ? -7.172 18.704 -3.208 1.00 65.31 82 LEU A N 1
ATOM 621 C CA . LEU A 1 82 ? -6.220 17.802 -2.558 1.00 65.31 82 LEU A CA 1
ATOM 622 C C . LEU A 1 82 ? -5.232 18.552 -1.655 1.00 65.31 82 LEU A C 1
ATOM 624 O O . LEU A 1 82 ? -4.953 18.073 -0.560 1.00 65.31 82 LEU A O 1
ATOM 628 N N . VAL A 1 83 ? -4.767 19.739 -2.059 1.00 67.56 83 VAL A N 1
ATOM 629 C CA . VAL A 1 83 ? -3.926 20.609 -1.213 1.00 67.56 83 VAL A CA 1
ATOM 630 C C . VAL A 1 83 ? -4.696 21.093 0.020 1.00 67.56 83 VAL A C 1
ATOM 632 O O . VAL A 1 83 ? -4.181 21.020 1.132 1.00 67.56 83 VAL A O 1
ATOM 635 N N . MET A 1 84 ? -5.955 21.518 -0.139 1.00 64.19 84 MET A N 1
ATOM 636 C CA . MET A 1 84 ? -6.808 21.883 1.002 1.00 64.19 84 MET A CA 1
ATOM 637 C C . MET A 1 84 ? -7.059 20.690 1.932 1.00 64.19 84 MET A C 1
ATOM 639 O O . MET A 1 84 ? -6.986 20.830 3.152 1.00 64.19 84 MET A O 1
ATOM 643 N N . LEU A 1 85 ? -7.319 19.505 1.374 1.00 66.38 85 LEU A N 1
ATOM 644 C CA . LEU A 1 85 ? -7.463 18.274 2.149 1.00 66.38 85 LEU A CA 1
ATOM 645 C C . LEU A 1 85 ? -6.173 17.928 2.892 1.00 66.38 85 LEU A C 1
ATOM 647 O O . LEU A 1 85 ? -6.245 17.470 4.026 1.00 66.38 85 LEU A O 1
ATOM 651 N N . ASP A 1 86 ? -5.007 18.164 2.300 1.00 65.19 86 ASP A N 1
ATOM 652 C CA . ASP A 1 86 ? -3.715 17.953 2.951 1.00 65.19 86 ASP A CA 1
ATOM 653 C C . ASP A 1 86 ? -3.470 18.912 4.111 1.00 65.19 86 ASP A C 1
ATOM 655 O O . ASP A 1 86 ? -3.025 18.506 5.185 1.00 65.19 86 ASP A O 1
ATOM 659 N N . GLU A 1 87 ? -3.814 20.186 3.943 1.00 68.56 87 GLU A N 1
ATOM 660 C CA . GLU A 1 87 ? -3.706 21.159 5.024 1.00 68.56 87 GLU A CA 1
ATOM 661 C C . GLU A 1 87 ? -4.661 20.815 6.182 1.00 68.56 87 GLU A C 1
ATOM 663 O O . GLU A 1 87 ? -4.278 20.866 7.355 1.00 68.56 87 GLU A O 1
ATOM 668 N N . ILE A 1 88 ? -5.888 20.389 5.868 1.00 65.62 88 ILE A N 1
ATOM 669 C CA . ILE A 1 88 ? -6.857 19.938 6.874 1.00 65.62 88 ILE A CA 1
ATOM 670 C C . ILE A 1 88 ? -6.350 18.671 7.568 1.00 65.62 88 ILE A C 1
ATOM 672 O O . ILE A 1 88 ? -6.356 18.598 8.799 1.00 65.62 88 ILE A O 1
ATOM 676 N N . LEU A 1 89 ? -5.889 17.678 6.803 1.00 64.12 89 LEU A N 1
ATOM 677 C CA . LEU A 1 89 ? -5.437 16.395 7.333 1.00 64.12 89 LEU A CA 1
ATOM 678 C C . LEU A 1 89 ? -4.147 16.545 8.137 1.00 64.12 89 LEU A C 1
ATOM 680 O O . LEU A 1 89 ? -4.083 16.013 9.238 1.00 64.12 89 LEU A O 1
ATOM 684 N N . SER A 1 90 ? -3.157 17.318 7.693 1.00 63.97 90 SER A N 1
ATOM 685 C CA . SER A 1 90 ? -1.920 17.565 8.454 1.00 63.97 90 SER A CA 1
ATOM 686 C C . SER A 1 90 ? -2.219 18.120 9.854 1.00 63.97 90 SER A C 1
ATOM 688 O O . SER A 1 90 ? -1.741 17.571 10.852 1.00 63.97 90 SER A O 1
ATOM 690 N N . ARG A 1 91 ? -3.135 19.091 9.957 1.00 65.06 91 ARG A N 1
ATOM 691 C CA . ARG A 1 91 ? -3.616 19.654 11.232 1.00 65.06 91 ARG A CA 1
ATOM 692 C C . ARG A 1 91 ? -4.591 18.742 11.978 1.00 65.06 91 ARG A C 1
ATOM 694 O O . ARG A 1 91 ? -4.767 18.891 13.190 1.00 65.06 91 ARG A O 1
ATOM 701 N N . ALA A 1 92 ? -5.178 17.751 11.309 1.00 63.50 92 ALA A N 1
ATOM 702 C CA . ALA A 1 92 ? -6.166 16.865 11.906 1.00 63.50 92 ALA A CA 1
ATOM 703 C C . ALA A 1 92 ? -5.616 16.036 13.071 1.00 63.50 92 ALA A C 1
ATOM 705 O O . ALA A 1 92 ? -6.423 15.567 13.856 1.00 63.50 92 ALA A O 1
ATOM 706 N N . ASN A 1 93 ? -4.293 15.866 13.242 1.00 60.62 93 ASN A N 1
ATOM 707 C CA . ASN A 1 93 ? -3.733 15.101 14.375 1.00 60.62 93 ASN A CA 1
ATOM 708 C C . ASN A 1 93 ? -3.761 15.948 15.649 1.00 60.62 93 ASN A C 1
ATOM 710 O O . ASN A 1 93 ? -4.153 15.461 16.705 1.00 60.62 93 ASN A O 1
ATOM 714 N N . ALA A 1 94 ? -3.436 17.237 15.534 1.00 65.62 94 ALA A N 1
ATOM 715 C CA . ALA A 1 94 ? -3.578 18.185 16.632 1.00 65.62 94 ALA A CA 1
ATOM 716 C C . ALA A 1 94 ? -5.060 18.392 16.987 1.00 65.62 94 ALA A C 1
ATOM 718 O O . ALA A 1 94 ? -5.439 18.294 18.153 1.00 65.62 94 ALA A O 1
ATOM 719 N N . ILE A 1 95 ? -5.918 18.577 15.975 1.00 64.62 95 ILE A N 1
ATOM 720 C CA . ILE A 1 95 ? -7.375 18.685 16.160 1.00 64.62 95 ILE A CA 1
ATOM 721 C C . ILE A 1 95 ? -7.943 17.377 16.734 1.00 64.62 95 ILE A C 1
ATOM 723 O O . ILE A 1 95 ? -8.820 17.409 17.593 1.00 64.62 95 ILE A O 1
ATOM 727 N N . ALA A 1 96 ? -7.421 16.220 16.312 1.00 66.38 96 ALA A N 1
ATOM 728 C CA . ALA A 1 96 ? -7.780 14.921 16.867 1.00 66.38 96 ALA A CA 1
ATOM 729 C C . ALA A 1 96 ? -7.413 14.819 18.339 1.00 66.38 96 ALA A C 1
ATOM 731 O O . ALA A 1 96 ? -8.269 14.432 19.118 1.00 66.38 96 ALA A O 1
ATOM 732 N N . GLY A 1 97 ? -6.182 15.168 18.714 1.00 67.62 97 GLY A N 1
ATOM 733 C CA . GLY A 1 97 ? -5.718 15.093 20.097 1.00 67.62 97 GLY A CA 1
ATOM 734 C C . GLY A 1 97 ? -6.557 15.967 21.027 1.00 67.62 97 GLY A C 1
ATOM 735 O O . GLY A 1 97 ? -7.076 15.479 22.030 1.00 67.62 97 GLY A O 1
ATOM 736 N N . VAL A 1 98 ? -6.775 17.232 20.652 1.00 69.56 98 VAL A N 1
ATOM 737 C CA . VAL A 1 98 ? -7.606 18.165 21.432 1.00 69.56 98 VAL A CA 1
ATOM 738 C C . VAL A 1 98 ? -9.066 17.702 21.475 1.00 69.56 98 VAL A C 1
ATOM 740 O O . VAL A 1 98 ? -9.678 17.684 22.543 1.00 69.56 98 VAL A O 1
ATOM 743 N N . GLY A 1 99 ? -9.613 17.259 20.340 1.00 68.06 99 GLY A N 1
ATOM 744 C CA . GLY A 1 99 ? -10.969 16.720 20.252 1.00 68.06 99 GLY A CA 1
ATOM 745 C C . GLY A 1 99 ? -11.164 15.462 21.099 1.00 68.06 99 GLY A C 1
ATOM 746 O O . GLY A 1 99 ? -12.180 15.338 21.771 1.00 68.06 99 GLY A O 1
ATOM 747 N N . THR A 1 100 ? -10.181 14.563 21.147 1.00 71.06 100 THR A N 1
ATOM 748 C CA . THR A 1 100 ? -10.226 13.355 21.983 1.00 71.06 100 THR A CA 1
ATOM 749 C C . THR A 1 100 ? -10.260 13.709 23.466 1.00 71.06 100 THR A C 1
ATOM 751 O O . THR A 1 100 ? -11.065 13.142 24.200 1.00 71.06 100 THR A O 1
ATOM 754 N N . ILE A 1 101 ? -9.450 14.674 23.918 1.00 74.81 101 ILE A N 1
ATOM 755 C CA . ILE A 1 101 ? -9.480 15.140 25.316 1.00 74.81 101 ILE A CA 1
ATOM 756 C C . ILE A 1 101 ? -10.855 15.726 25.653 1.00 74.81 101 ILE A C 1
ATOM 758 O O . ILE A 1 101 ? -11.418 15.412 26.702 1.00 74.81 101 ILE A O 1
ATOM 762 N N . PHE A 1 102 ? -11.422 16.531 24.750 1.00 73.00 102 PHE A N 1
ATOM 763 C CA . PHE A 1 102 ? -12.755 17.100 24.930 1.00 73.00 102 PHE A CA 1
ATOM 764 C C . PHE A 1 102 ? -13.842 16.016 24.987 1.00 73.00 102 PHE A C 1
ATOM 766 O O . PHE A 1 102 ? -14.675 16.030 25.888 1.00 73.00 102 PHE A O 1
ATOM 773 N N . VAL A 1 103 ? -13.790 15.025 24.092 1.00 74.12 103 VAL A N 1
ATOM 774 C CA . VAL A 1 103 ? -14.717 13.882 24.077 1.00 74.12 103 VAL A CA 1
ATOM 775 C C . VAL A 1 103 ? -14.616 13.072 25.370 1.00 74.12 103 VAL A C 1
ATOM 777 O O . VAL A 1 103 ? -15.647 12.758 25.962 1.00 74.12 103 VAL A O 1
ATOM 780 N N . LEU A 1 104 ? -13.404 12.780 25.852 1.00 74.06 104 LEU A N 1
ATOM 781 C CA . LEU A 1 104 ? -13.193 12.082 27.125 1.00 74.06 104 LEU A CA 1
ATOM 782 C C . LEU A 1 104 ? -13.723 12.892 28.310 1.00 74.06 104 LEU A C 1
ATOM 784 O O . LEU A 1 104 ? -14.360 12.333 29.203 1.00 74.06 104 LEU A O 1
ATOM 788 N N . TYR A 1 105 ? -13.507 14.207 28.308 1.00 76.50 105 TYR A N 1
ATOM 789 C CA . TYR A 1 105 ? -14.033 15.100 29.334 1.00 76.50 105 TYR A CA 1
ATOM 790 C C . TYR A 1 105 ? -15.567 15.098 29.350 1.00 76.50 105 TYR A C 1
ATOM 792 O O . TYR A 1 105 ? -16.169 14.903 30.410 1.00 76.50 105 TYR A O 1
ATOM 800 N N . SER A 1 106 ? -16.203 15.256 28.186 1.00 73.38 106 SER A N 1
ATOM 801 C CA . SER A 1 106 ? -17.661 15.218 28.039 1.00 73.38 106 SER A CA 1
ATOM 802 C C . SER A 1 106 ? -18.239 13.866 28.453 1.00 73.38 106 SER A C 1
ATOM 804 O O . SER A 1 106 ? -19.213 13.824 29.203 1.00 73.38 106 SER A O 1
ATOM 806 N N . ALA A 1 107 ? -17.615 12.765 28.029 1.00 73.12 107 ALA A N 1
ATOM 807 C CA . ALA A 1 107 ? -18.035 11.414 28.385 1.00 73.12 107 ALA A CA 1
ATOM 808 C C . ALA A 1 107 ? -17.942 11.171 29.896 1.00 73.12 107 ALA A C 1
ATOM 810 O O . ALA A 1 107 ? -18.893 10.699 30.516 1.00 73.12 107 ALA A O 1
ATOM 811 N N . ASN A 1 108 ? -16.825 11.564 30.510 1.00 76.06 108 ASN A N 1
ATOM 812 C CA . ASN A 1 108 ? -16.647 11.470 31.951 1.00 76.06 108 ASN A CA 1
ATOM 813 C C . ASN A 1 108 ? -17.678 12.324 32.705 1.00 76.06 108 ASN A C 1
ATOM 815 O O . ASN A 1 108 ? -18.233 11.874 33.706 1.00 76.06 108 ASN A O 1
ATOM 819 N N . ASN A 1 109 ? -17.969 13.540 32.232 1.00 76.00 109 ASN A N 1
ATOM 820 C CA . ASN A 1 109 ? -18.972 14.382 32.876 1.00 76.00 109 ASN A CA 1
ATOM 821 C C . ASN A 1 109 ? -20.362 13.736 32.850 1.00 76.00 109 ASN A C 1
ATOM 823 O O . ASN A 1 109 ? -21.086 13.759 33.841 1.00 76.00 109 ASN A O 1
ATOM 827 N N . LEU A 1 110 ? -20.699 13.095 31.737 1.00 74.50 110 LEU A N 1
ATOM 828 C CA . LEU A 1 110 ? -21.977 12.433 31.565 1.00 74.50 110 LEU A CA 1
ATOM 829 C C . LEU A 1 110 ? -22.132 11.172 32.424 1.00 74.50 110 LEU A C 1
ATOM 831 O O . LEU A 1 110 ? -23.185 10.990 33.032 1.00 74.50 110 LEU A O 1
ATOM 835 N N . ILE A 1 111 ? -21.098 10.326 32.525 1.00 74.62 111 ILE A N 1
ATOM 836 C CA . ILE A 1 111 ? -21.148 9.146 33.406 1.00 74.62 111 ILE A CA 1
ATOM 837 C C . ILE A 1 111 ? -21.296 9.570 34.869 1.00 74.62 111 ILE A C 1
ATOM 839 O O . ILE A 1 111 ? -22.050 8.936 35.598 1.00 74.62 111 ILE A O 1
ATOM 843 N N . ARG A 1 112 ? -20.653 10.666 35.298 1.00 74.50 112 ARG A N 1
ATOM 844 C CA . ARG A 1 112 ? -20.869 11.205 36.652 1.00 74.50 112 ARG A CA 1
ATOM 845 C C . ARG A 1 112 ? -22.338 11.551 36.892 1.00 74.50 112 ARG A C 1
ATOM 847 O O . ARG A 1 112 ? -22.908 11.094 37.873 1.00 74.50 112 ARG A O 1
ATOM 854 N N . HIS A 1 113 ? -22.973 12.262 35.960 1.00 72.69 113 HIS A N 1
ATOM 855 C CA . HIS A 1 113 ? -24.402 12.570 36.063 1.00 72.69 113 HIS A CA 1
ATOM 856 C C . HIS A 1 113 ? -25.291 11.314 36.074 1.00 72.69 113 HIS A C 1
ATOM 858 O O . HIS A 1 113 ? -26.296 11.280 36.784 1.00 72.69 113 HIS A O 1
ATOM 864 N N . LEU A 1 114 ? -24.916 10.272 35.324 1.00 70.25 114 LEU A N 1
ATOM 865 C CA . LEU A 1 114 ? -25.597 8.975 35.338 1.00 70.25 114 LEU A CA 1
ATOM 866 C C . LEU A 1 114 ? -25.457 8.274 36.700 1.00 70.25 114 LEU A C 1
ATOM 868 O O . LEU A 1 114 ? -26.441 7.757 37.230 1.00 70.25 114 LEU A O 1
ATOM 872 N N . GLU A 1 115 ? -24.248 8.252 37.264 1.00 75.44 115 GLU A N 1
ATOM 873 C CA . GLU A 1 115 ? -23.972 7.631 38.560 1.00 75.44 115 GLU A CA 1
ATOM 874 C C . GLU A 1 115 ? -24.718 8.347 39.681 1.00 75.44 115 GLU A C 1
ATOM 876 O O . GLU A 1 115 ? -25.347 7.686 40.499 1.00 75.44 115 GLU A O 1
ATOM 881 N N . ASP A 1 116 ? -24.723 9.680 39.685 1.00 73.94 116 ASP A N 1
ATOM 882 C CA . ASP A 1 116 ? -25.439 10.472 40.686 1.00 73.94 116 ASP A CA 1
ATOM 883 C C . ASP A 1 116 ? -26.952 10.197 40.624 1.00 73.94 116 ASP A C 1
ATOM 885 O O . ASP A 1 116 ? -27.600 9.998 41.655 1.00 73.94 116 ASP A O 1
ATOM 889 N N . ALA A 1 117 ? -27.524 10.089 39.419 1.00 67.81 117 ALA A N 1
ATOM 890 C CA . ALA A 1 117 ? -28.923 9.701 39.244 1.00 67.81 117 ALA A CA 1
ATOM 891 C C . ALA A 1 117 ? -29.201 8.274 39.758 1.00 67.81 117 ALA A C 1
ATOM 893 O O . ALA A 1 117 ? -30.213 8.041 40.424 1.00 67.81 117 ALA A O 1
ATOM 894 N N . CYS A 1 118 ? -28.300 7.326 39.484 1.00 65.81 118 CYS A N 1
ATOM 895 C CA . CYS A 1 118 ? -28.410 5.929 39.905 1.00 65.81 118 CYS A CA 1
ATOM 896 C C . CYS A 1 118 ? -28.270 5.772 41.428 1.00 65.81 118 CYS A C 1
ATOM 898 O O . CYS A 1 118 ? -29.137 5.184 42.076 1.00 65.81 118 CYS A O 1
ATOM 900 N N . ASN A 1 119 ? -27.232 6.363 42.022 1.00 76.62 119 ASN A N 1
ATOM 901 C CA . ASN A 1 119 ? -26.991 6.344 43.464 1.00 76.62 119 ASN A CA 1
ATOM 902 C C . ASN A 1 119 ? -28.147 6.972 44.226 1.00 76.62 119 ASN A C 1
ATOM 904 O O . ASN A 1 119 ? -28.514 6.489 45.292 1.00 76.62 119 ASN A O 1
ATOM 908 N N . HIS A 1 120 ? -28.783 7.987 43.652 1.00 67.50 120 HIS A N 1
ATOM 909 C CA . HIS A 1 120 ? -29.962 8.582 44.245 1.00 67.50 120 HIS A CA 1
ATOM 910 C C . HIS A 1 120 ? -31.193 7.649 44.216 1.00 67.50 120 HIS A C 1
ATOM 912 O O . HIS A 1 120 ? -31.919 7.571 45.207 1.00 67.50 120 HIS A O 1
ATOM 918 N N . VAL A 1 121 ? -31.419 6.898 43.128 1.00 66.06 121 VAL A N 1
ATOM 919 C CA . VAL A 1 121 ? -32.500 5.890 43.035 1.00 66.06 121 VAL A CA 1
ATOM 920 C C . VAL A 1 121 ? -32.269 4.731 44.005 1.00 66.06 121 VAL A C 1
ATOM 922 O O . VAL A 1 121 ? -33.172 4.355 44.751 1.00 66.06 121 VAL A O 1
ATOM 925 N N . PHE A 1 122 ? -31.053 4.184 44.023 1.00 67.56 122 PHE A N 1
ATOM 926 C CA . PHE A 1 122 ? -30.694 3.036 44.860 1.00 67.56 122 PHE A CA 1
ATOM 927 C C . PHE A 1 122 ? -30.266 3.423 46.282 1.00 67.56 122 PHE A C 1
ATOM 929 O O . PHE A 1 122 ? -29.966 2.543 47.086 1.00 67.56 122 PHE A O 1
ATOM 936 N N . ARG A 1 123 ? -30.260 4.725 46.604 1.00 72.50 123 ARG A N 1
ATOM 937 C CA . ARG A 1 123 ? -29.800 5.301 47.882 1.00 72.50 123 ARG A CA 1
ATOM 938 C C . ARG A 1 123 ? -28.414 4.792 48.292 1.00 72.50 123 ARG A C 1
ATOM 940 O O . ARG A 1 123 ? -28.157 4.527 49.465 1.00 72.50 123 ARG A O 1
ATOM 947 N N . ALA A 1 124 ? -27.534 4.634 47.309 1.00 74.25 124 ALA A N 1
ATOM 948 C CA . ALA A 1 124 ? -26.160 4.214 47.521 1.00 74.25 124 ALA A CA 1
ATOM 949 C C . ALA A 1 124 ? -25.298 5.408 47.979 1.00 74.25 124 ALA A C 1
ATOM 951 O O . ALA A 1 124 ? -25.546 6.537 47.550 1.00 74.25 124 ALA A O 1
ATOM 952 N N . PRO A 1 125 ? -24.293 5.188 48.846 1.00 77.00 125 PRO A N 1
ATOM 953 C CA . PRO A 1 125 ? -23.398 6.248 49.294 1.00 77.00 125 PRO A CA 1
ATOM 954 C C . PRO A 1 125 ? -22.500 6.740 48.157 1.00 77.00 125 PRO A C 1
ATOM 956 O O . PRO A 1 125 ? -22.006 5.945 47.349 1.00 77.00 125 PRO A O 1
ATOM 959 N N . ASP A 1 126 ? -22.244 8.049 48.133 1.00 74.12 126 ASP A N 1
ATOM 960 C CA . ASP A 1 126 ? -21.378 8.638 47.122 1.00 74.12 126 ASP A CA 1
ATOM 961 C C . ASP A 1 126 ? -19.916 8.225 47.306 1.00 74.12 126 ASP A C 1
ATOM 963 O O . ASP A 1 126 ? -19.356 8.251 48.405 1.00 74.12 126 ASP A O 1
ATOM 967 N N . ARG A 1 127 ? -19.277 7.846 46.198 1.00 75.56 127 ARG A N 1
ATOM 968 C CA . ARG A 1 127 ? -17.849 7.529 46.160 1.00 75.56 127 ARG A CA 1
ATOM 969 C C . ARG A 1 127 ? -17.030 8.808 45.957 1.00 75.56 127 ARG A C 1
ATOM 971 O O . ARG A 1 127 ? -17.510 9.750 45.325 1.00 75.56 127 ARG A O 1
ATOM 978 N N . PRO A 1 128 ? -15.762 8.843 46.410 1.00 79.19 128 PRO A N 1
ATOM 979 C CA . PRO A 1 128 ? -14.886 9.984 46.172 1.00 79.19 128 PRO A CA 1
ATOM 980 C C . PRO A 1 128 ? -14.758 10.293 44.674 1.00 79.19 128 PRO A C 1
ATOM 982 O O . PRO A 1 128 ? -14.461 9.403 43.872 1.00 79.19 128 PRO A O 1
ATOM 985 N N . ILE A 1 129 ? -14.923 11.568 44.306 1.00 71.81 129 ILE A N 1
ATOM 986 C CA . ILE A 1 129 ? -14.932 12.053 42.911 1.00 71.81 129 ILE A CA 1
ATOM 987 C C . ILE A 1 129 ? -13.680 11.611 42.139 1.00 71.81 129 ILE A C 1
ATOM 989 O O . ILE A 1 129 ? -13.767 11.267 40.962 1.00 71.81 129 ILE A O 1
ATOM 993 N N . LEU A 1 130 ? -12.522 11.570 42.806 1.00 72.12 130 LEU A N 1
ATOM 994 C CA . LEU A 1 130 ? -11.255 11.159 42.200 1.00 72.12 130 LEU A CA 1
ATOM 995 C C . LEU A 1 130 ? -11.239 9.665 41.829 1.00 72.12 130 LEU A C 1
ATOM 997 O O . LEU A 1 130 ? -10.758 9.299 40.760 1.00 72.12 130 LEU A O 1
ATOM 1001 N N . PHE A 1 131 ? -11.808 8.808 42.682 1.00 76.12 131 PHE A N 1
ATOM 1002 C CA . PHE A 1 131 ? -11.911 7.369 42.425 1.00 76.12 131 PHE A CA 1
ATOM 1003 C C . PHE A 1 131 ? -12.890 7.077 41.285 1.00 76.12 131 PHE A C 1
ATOM 1005 O O . PHE A 1 131 ? -12.598 6.255 40.419 1.00 76.12 131 PHE A O 1
ATOM 1012 N N . ARG A 1 132 ? -14.023 7.793 41.250 1.00 74.94 132 ARG A N 1
ATOM 1013 C CA . ARG A 1 132 ? -14.989 7.740 40.139 1.00 74.94 132 ARG A CA 1
ATOM 1014 C C . ARG A 1 132 ? -14.327 8.130 38.822 1.00 74.94 132 ARG A C 1
ATOM 1016 O O . ARG A 1 132 ? -14.356 7.363 37.866 1.00 74.94 132 ARG A O 1
ATOM 1023 N N . PHE A 1 133 ? -13.654 9.281 38.809 1.00 72.38 133 PHE A N 1
ATOM 1024 C CA . PHE A 1 133 ? -12.930 9.786 37.645 1.00 72.38 133 PHE A CA 1
ATOM 1025 C C . PHE A 1 133 ? -11.903 8.776 37.116 1.00 72.38 133 PHE A C 1
ATOM 1027 O O . PHE A 1 133 ? -11.890 8.479 35.922 1.00 72.38 133 PHE A O 1
ATOM 1034 N N . ALA A 1 134 ? -11.086 8.201 38.003 1.00 75.31 134 ALA A N 1
ATOM 1035 C CA . ALA A 1 134 ? -10.076 7.218 37.623 1.00 75.31 134 ALA A CA 1
ATOM 1036 C C . ALA A 1 134 ? -10.695 5.953 37.008 1.00 75.31 134 ALA A C 1
ATOM 1038 O O . ALA A 1 134 ? -10.228 5.498 35.969 1.00 75.31 134 ALA A O 1
ATOM 1039 N N . ILE A 1 135 ? -11.769 5.415 37.597 1.00 75.94 135 ILE A N 1
ATOM 1040 C CA . ILE A 1 135 ? -12.449 4.211 37.092 1.00 75.94 135 ILE A CA 1
ATOM 1041 C C . ILE A 1 135 ? -13.103 4.477 35.725 1.00 75.94 135 ILE A C 1
ATOM 1043 O O . ILE A 1 135 ? -13.031 3.634 34.827 1.00 75.94 135 ILE A O 1
ATOM 1047 N N . TYR A 1 136 ? -13.701 5.654 35.529 1.00 76.88 136 TYR A N 1
ATOM 1048 C CA . TYR A 1 136 ? -14.364 6.019 34.273 1.00 76.88 136 TYR A CA 1
ATOM 1049 C C . TYR A 1 136 ? -13.385 6.254 33.136 1.00 76.88 136 TYR A C 1
ATOM 1051 O O . TYR A 1 136 ? -13.554 5.682 32.059 1.00 76.88 136 TYR A O 1
ATOM 1059 N N . ILE A 1 137 ? -12.316 7.010 33.385 1.00 72.88 137 ILE A N 1
ATOM 1060 C CA . ILE A 1 137 ? -11.238 7.172 32.410 1.00 72.88 137 ILE A CA 1
ATOM 1061 C C . ILE A 1 137 ? -10.566 5.826 32.120 1.00 72.88 137 ILE A C 1
ATOM 1063 O O . ILE A 1 137 ? -10.353 5.503 30.954 1.00 72.88 137 ILE A O 1
ATOM 1067 N N . ALA A 1 138 ? -10.313 4.997 33.139 1.00 78.25 138 ALA A N 1
ATOM 1068 C CA . ALA A 1 138 ? -9.761 3.660 32.939 1.00 78.25 138 ALA A CA 1
ATOM 1069 C C . ALA A 1 138 ? -10.661 2.803 32.039 1.00 78.25 138 ALA A C 1
ATOM 1071 O O . ALA A 1 138 ? -10.155 2.129 31.151 1.00 78.25 138 ALA A O 1
ATOM 1072 N N . SER A 1 139 ? -11.984 2.880 32.187 1.00 75.25 139 SER A N 1
ATOM 1073 C CA . SER A 1 139 ? -12.929 2.151 31.328 1.00 75.25 139 SER A CA 1
ATOM 1074 C C . SER A 1 139 ? -12.844 2.608 29.866 1.00 75.25 139 SER A C 1
ATOM 1076 O O . SER A 1 139 ? -12.814 1.773 28.965 1.00 75.25 139 SER A O 1
ATOM 1078 N N . PHE A 1 140 ? -12.717 3.917 29.620 1.00 74.19 140 PHE A N 1
ATOM 1079 C CA . PHE A 1 140 ? -12.541 4.476 28.273 1.00 74.19 140 PHE A CA 1
ATOM 1080 C C . PHE A 1 140 ? -11.166 4.226 27.650 1.00 74.19 140 PHE A C 1
ATOM 1082 O O . PHE A 1 140 ? -11.029 4.367 26.441 1.00 74.19 140 PHE A O 1
ATOM 1089 N N . VAL A 1 141 ? -10.149 3.874 28.435 1.00 76.62 141 VAL A N 1
ATOM 1090 C CA . VAL A 1 141 ? -8.814 3.540 27.916 1.00 76.62 141 VAL A CA 1
ATOM 1091 C C . VAL A 1 141 ? -8.670 2.031 27.736 1.00 76.62 141 VAL A C 1
ATOM 1093 O O . VAL A 1 141 ? -8.266 1.571 26.671 1.00 76.62 141 VAL A O 1
ATOM 1096 N N . ILE A 1 142 ? -9.044 1.255 28.754 1.00 80.25 142 ILE A N 1
ATOM 1097 C CA . ILE A 1 142 ? -8.898 -0.201 28.780 1.00 80.25 142 ILE A CA 1
ATOM 1098 C C . ILE A 1 142 ? -9.834 -0.851 27.767 1.00 80.25 142 ILE A C 1
ATOM 1100 O O . ILE A 1 142 ? -9.382 -1.713 27.024 1.00 80.25 142 ILE A O 1
ATOM 1104 N N . LEU A 1 143 ? -11.113 -0.458 27.705 1.00 75.81 143 LEU A N 1
ATOM 1105 C CA . LEU A 1 143 ? -12.083 -1.136 26.842 1.00 75.81 143 LEU A CA 1
ATOM 1106 C C . LEU A 1 143 ? -11.718 -0.999 25.351 1.00 75.81 143 LEU A C 1
ATOM 1108 O O . LEU A 1 143 ? -11.652 -2.029 24.679 1.00 75.81 143 LEU A O 1
ATOM 1112 N N . PRO A 1 144 ? -11.382 0.198 24.823 1.00 72.31 144 PRO A N 1
ATOM 1113 C CA . PRO A 1 144 ? -10.885 0.306 23.457 1.00 72.31 144 PRO A CA 1
ATOM 1114 C C . PRO A 1 144 ? -9.546 -0.406 23.277 1.00 72.31 144 PRO A C 1
ATOM 1116 O O . PRO A 1 144 ? -9.400 -1.137 22.307 1.00 72.31 144 PRO A O 1
ATOM 1119 N N . ALA A 1 145 ? -8.594 -0.281 24.212 1.00 76.50 145 ALA A N 1
ATOM 1120 C CA . ALA A 1 145 ? -7.315 -0.992 24.120 1.00 76.50 145 ALA A CA 1
ATOM 1121 C C . ALA A 1 145 ? -7.495 -2.517 24.023 1.00 76.50 145 ALA A C 1
ATOM 1123 O O . ALA A 1 145 ? -6.786 -3.170 23.262 1.00 76.50 145 ALA A O 1
ATOM 1124 N N . LEU A 1 146 ? -8.476 -3.078 24.733 1.00 79.44 146 LEU A N 1
ATOM 1125 C CA . LEU A 1 146 ? -8.823 -4.497 24.678 1.00 79.44 146 LEU A CA 1
ATOM 1126 C C . LEU A 1 146 ? -9.440 -4.857 23.321 1.00 79.44 146 LEU A C 1
ATOM 1128 O O . LEU A 1 146 ? -9.047 -5.856 22.730 1.00 79.44 146 LEU A O 1
ATOM 1132 N N . VAL A 1 147 ? -10.334 -4.021 22.779 1.00 77.00 147 VAL A N 1
ATOM 1133 C CA . VAL A 1 147 ? -10.889 -4.199 21.423 1.00 77.00 147 VAL A CA 1
ATOM 1134 C C . VAL A 1 147 ? -9.794 -4.125 20.353 1.00 77.00 147 VAL A C 1
ATOM 1136 O O . VAL A 1 147 ? -9.795 -4.945 19.439 1.00 77.00 147 VAL A O 1
ATOM 1139 N N . PHE A 1 148 ? -8.836 -3.200 20.464 1.00 68.56 148 PHE A N 1
ATOM 1140 C CA . PHE A 1 148 ? -7.702 -3.099 19.535 1.00 68.56 148 PHE A CA 1
ATOM 1141 C C . PHE A 1 148 ? -6.724 -4.265 19.674 1.00 68.56 148 PHE A C 1
ATOM 1143 O O . PHE A 1 148 ? -6.281 -4.821 18.672 1.00 68.56 148 PHE A O 1
ATOM 1150 N N . GLY A 1 149 ? -6.422 -4.684 20.902 1.00 76.44 149 GLY A N 1
ATOM 1151 C CA . GLY A 1 149 ? -5.621 -5.882 21.143 1.00 76.44 149 GLY A CA 1
ATOM 1152 C C . GLY A 1 149 ? -6.293 -7.127 20.560 1.00 76.44 149 GLY A C 1
ATOM 1153 O O . GLY A 1 149 ? -5.655 -7.911 19.858 1.00 76.44 149 GLY A O 1
ATOM 1154 N N . ALA A 1 150 ? -7.604 -7.267 20.773 1.00 77.00 150 ALA A N 1
ATOM 1155 C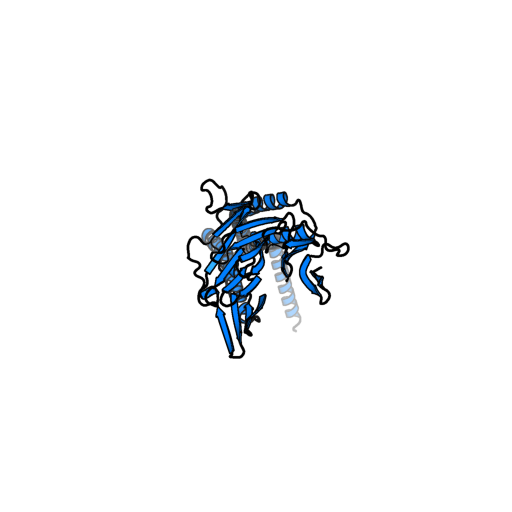 CA . ALA A 1 150 ? -8.401 -8.362 20.235 1.00 77.00 150 ALA A CA 1
ATOM 1156 C C . ALA A 1 150 ? -8.513 -8.311 18.705 1.00 77.00 150 ALA A C 1
ATOM 1158 O O . ALA A 1 150 ? -8.474 -9.360 18.068 1.00 77.00 150 ALA A O 1
ATOM 1159 N N . SER A 1 151 ? -8.613 -7.128 18.091 1.00 71.31 151 SER A N 1
ATOM 1160 C CA . SER A 1 151 ? -8.669 -6.996 16.631 1.00 71.31 151 SER A CA 1
ATOM 1161 C C . SER A 1 151 ? -7.331 -7.330 15.968 1.00 71.31 151 SER A C 1
ATOM 1163 O O . SER A 1 151 ? -7.322 -7.962 14.913 1.00 71.31 151 SER A O 1
ATOM 1165 N N . GLY A 1 152 ? -6.206 -6.988 16.604 1.00 71.31 152 GLY A N 1
ATOM 1166 C CA . GLY A 1 152 ? -4.877 -7.428 16.179 1.00 71.31 152 GLY A CA 1
ATOM 1167 C C . GLY A 1 152 ? -4.741 -8.950 16.222 1.00 71.31 152 GLY A C 1
ATOM 1168 O O . GLY A 1 152 ? -4.346 -9.565 15.231 1.00 71.31 152 GLY A O 1
ATOM 1169 N N . LEU A 1 153 ? -5.160 -9.566 17.332 1.00 73.69 153 LEU A N 1
ATOM 1170 C CA . LEU A 1 153 ? -5.153 -11.021 17.486 1.00 73.69 153 LEU A CA 1
ATOM 1171 C C . LEU A 1 153 ? -6.099 -11.707 16.485 1.00 73.69 153 LEU A C 1
ATOM 1173 O O . LEU A 1 153 ? -5.749 -12.727 15.893 1.00 73.69 153 LEU A O 1
ATOM 1177 N N . TYR A 1 154 ? -7.271 -11.118 16.236 1.00 74.56 154 TYR A N 1
ATOM 1178 C CA . TYR A 1 154 ? -8.216 -11.577 15.219 1.00 74.56 154 TYR A CA 1
ATOM 1179 C C . TYR A 1 154 ? -7.597 -11.529 13.822 1.00 74.56 154 TYR A C 1
ATOM 1181 O O . TYR A 1 154 ? -7.653 -12.527 13.114 1.00 74.56 154 TYR A O 1
ATOM 1189 N N . ARG A 1 155 ? -6.948 -10.421 13.436 1.00 69.50 155 ARG A N 1
ATOM 1190 C CA . ARG A 1 155 ? -6.260 -10.307 12.138 1.00 69.50 155 ARG A CA 1
ATOM 1191 C C . ARG A 1 155 ? -5.170 -11.358 11.974 1.00 69.50 155 ARG A C 1
ATOM 1193 O O . ARG A 1 155 ? -5.111 -11.975 10.921 1.00 69.50 155 ARG A O 1
ATOM 1200 N N . GLN A 1 156 ? -4.356 -11.596 13.002 1.00 70.94 156 GLN A N 1
ATOM 1201 C CA . GLN A 1 156 ? -3.331 -12.645 12.966 1.00 70.94 156 GLN A CA 1
ATOM 1202 C C . GLN A 1 156 ? -3.947 -14.039 12.814 1.00 70.94 156 GLN A C 1
ATOM 1204 O O . GLN A 1 156 ? -3.486 -14.833 12.002 1.00 70.94 156 GLN A O 1
ATOM 1209 N N . THR A 1 157 ? -5.023 -14.321 13.551 1.00 73.50 157 THR A N 1
ATOM 1210 C CA . THR A 1 157 ? -5.708 -15.620 13.487 1.00 73.50 157 THR A CA 1
ATOM 1211 C C . THR A 1 157 ? -6.381 -15.831 12.131 1.00 73.50 157 THR A C 1
ATOM 1213 O O . THR A 1 157 ? -6.278 -16.905 11.548 1.00 73.50 157 THR A O 1
ATOM 1216 N N . VAL A 1 158 ? -7.039 -14.800 11.594 1.00 74.81 158 VAL A N 1
ATOM 1217 C CA . VAL A 1 158 ? -7.646 -14.841 10.260 1.00 74.81 158 VAL A CA 1
ATOM 1218 C C . VAL A 1 158 ? -6.575 -14.972 9.188 1.00 74.81 158 VAL A C 1
ATOM 1220 O O . VAL A 1 158 ? -6.754 -15.787 8.297 1.00 74.81 158 VAL A O 1
ATOM 1223 N N . ALA A 1 159 ? -5.461 -14.245 9.275 1.00 65.94 159 ALA A N 1
ATOM 1224 C CA . ALA A 1 159 ? -4.346 -14.383 8.339 1.00 65.94 159 ALA A CA 1
ATOM 1225 C C . ALA A 1 159 ? -3.761 -15.804 8.357 1.00 65.94 159 ALA A C 1
ATOM 1227 O O . ALA A 1 159 ? -3.526 -16.367 7.298 1.00 65.94 159 ALA A O 1
ATOM 1228 N N . ALA A 1 160 ? -3.619 -16.421 9.536 1.00 68.00 160 ALA A N 1
ATOM 1229 C CA . ALA A 1 160 ? -3.134 -17.797 9.666 1.00 68.00 160 ALA A CA 1
ATOM 1230 C C . ALA A 1 160 ? -4.082 -18.854 9.066 1.00 68.00 160 ALA A C 1
ATOM 1232 O O . ALA A 1 160 ? -3.642 -19.949 8.724 1.00 68.00 160 ALA A O 1
ATOM 1233 N N . LEU A 1 161 ? -5.381 -18.553 8.972 1.00 74.44 161 LEU A N 1
ATOM 1234 C CA . LEU A 1 161 ? -6.405 -19.461 8.439 1.00 74.44 161 LEU A CA 1
ATOM 1235 C C . LEU A 1 161 ? -6.851 -19.107 7.016 1.00 74.44 161 LEU A C 1
ATOM 1237 O O . LEU A 1 161 ? -7.544 -19.898 6.374 1.00 74.44 161 LEU A O 1
ATOM 1241 N N . SER A 1 162 ? -6.504 -17.916 6.534 1.00 68.00 162 SER A N 1
ATOM 1242 C CA . SER A 1 162 ? -6.861 -17.466 5.196 1.00 68.00 162 SER A CA 1
ATOM 1243 C C . SER A 1 162 ? -5.971 -18.171 4.177 1.00 68.00 162 SER A C 1
ATOM 1245 O O . SER A 1 162 ? -4.777 -18.334 4.426 1.00 68.00 162 SER A O 1
ATOM 1247 N N . PRO A 1 163 ? -6.516 -18.579 3.018 1.00 69.50 163 PRO A N 1
ATOM 1248 C CA . PRO A 1 163 ? -5.684 -19.016 1.909 1.00 69.50 163 PRO A CA 1
ATOM 1249 C C . PRO A 1 163 ? -4.661 -17.925 1.554 1.00 69.50 163 PRO A C 1
ATOM 1251 O O . PRO A 1 163 ? -5.018 -16.742 1.621 1.00 69.50 163 PRO A O 1
ATOM 1254 N N . PRO A 1 164 ? -3.433 -18.295 1.148 1.00 68.44 164 PRO A N 1
ATOM 1255 C CA . PRO A 1 164 ? -2.441 -17.325 0.707 1.00 68.44 164 PRO A CA 1
ATOM 1256 C C . PRO A 1 164 ? -3.020 -16.514 -0.454 1.00 68.44 164 PRO A C 1
ATOM 1258 O O . PRO A 1 164 ? -3.421 -17.059 -1.488 1.00 68.44 164 PRO A O 1
ATOM 1261 N N . ALA A 1 165 ? -3.125 -15.201 -0.261 1.00 77.75 165 ALA A N 1
ATOM 1262 C CA . ALA A 1 165 ? -3.604 -14.296 -1.291 1.00 77.75 165 ALA A CA 1
ATOM 1263 C C . ALA A 1 165 ? -2.437 -13.981 -2.229 1.00 77.75 165 ALA A C 1
ATOM 1265 O O . ALA A 1 165 ? -1.614 -13.109 -1.950 1.00 77.75 165 ALA A O 1
ATOM 1266 N N . TYR A 1 166 ? -2.348 -14.726 -3.331 1.00 82.56 166 TYR A N 1
ATOM 1267 C CA . TYR A 1 166 ? -1.345 -14.470 -4.358 1.00 82.56 166 TYR A CA 1
ATOM 1268 C C . TYR A 1 166 ? -1.653 -13.156 -5.081 1.00 82.56 166 TYR A C 1
ATOM 1270 O O . TYR A 1 166 ? -2.747 -12.962 -5.613 1.00 82.56 166 TYR A O 1
ATOM 1278 N N . VAL A 1 167 ? -0.676 -12.255 -5.070 1.00 83.81 167 VAL A N 1
ATOM 1279 C CA . VAL A 1 167 ? -0.745 -10.918 -5.662 1.00 83.81 167 VAL A CA 1
ATOM 1280 C C . VAL A 1 167 ? -0.295 -10.950 -7.115 1.00 83.81 167 VAL A C 1
ATOM 1282 O O . VAL A 1 167 ? -0.983 -10.423 -7.984 1.00 83.81 167 VAL A O 1
ATOM 1285 N N . ASP A 1 168 ? 0.860 -11.563 -7.374 1.00 85.25 168 ASP A N 1
ATOM 1286 C CA . ASP A 1 168 ? 1.455 -11.634 -8.706 1.00 85.25 168 ASP A CA 1
ATOM 1287 C C . ASP A 1 168 ? 2.173 -12.974 -8.898 1.00 85.25 168 ASP A C 1
ATOM 1289 O O . ASP A 1 168 ? 2.541 -13.661 -7.937 1.00 85.25 168 ASP A O 1
ATOM 1293 N N . LEU A 1 169 ? 2.366 -13.341 -10.159 1.00 88.94 169 LEU A N 1
ATOM 1294 C CA . LEU A 1 169 ? 3.035 -14.563 -10.572 1.00 88.94 169 LEU A CA 1
ATOM 1295 C C . LEU A 1 169 ? 4.034 -14.264 -11.686 1.00 88.94 169 LEU A C 1
ATOM 1297 O O . LEU A 1 169 ? 3.790 -13.441 -12.564 1.00 88.94 169 LEU A O 1
ATOM 1301 N N . SER A 1 170 ? 5.164 -14.962 -11.671 1.00 86.38 170 SER A N 1
ATOM 1302 C CA . SER A 1 170 ? 6.174 -14.857 -12.720 1.00 86.38 170 SER A CA 1
ATOM 1303 C C . SER A 1 170 ? 6.703 -16.236 -13.077 1.00 86.38 170 SER A C 1
ATOM 1305 O O . SER A 1 170 ? 6.964 -17.056 -12.198 1.00 86.38 170 SER A O 1
ATOM 1307 N N . PHE A 1 171 ? 6.858 -16.503 -14.370 1.00 85.31 171 PHE A N 1
ATOM 1308 C CA . PHE A 1 171 ? 7.404 -17.759 -14.866 1.00 85.31 171 PHE A CA 1
ATOM 1309 C C . PHE A 1 171 ? 8.734 -17.496 -15.563 1.00 85.31 171 PHE A C 1
ATOM 1311 O O . PHE A 1 171 ? 8.772 -16.877 -16.627 1.00 85.31 171 PHE A O 1
ATOM 1318 N N . THR A 1 172 ? 9.818 -17.997 -14.973 1.00 82.00 172 THR A N 1
ATOM 1319 C CA . THR A 1 172 ? 11.178 -17.763 -15.465 1.00 82.00 172 THR A CA 1
ATOM 1320 C C . THR A 1 172 ? 11.992 -19.042 -15.340 1.00 82.00 172 THR A C 1
ATOM 1322 O O . THR A 1 172 ? 11.978 -19.695 -14.302 1.00 82.00 172 THR A O 1
ATOM 1325 N N . ASN A 1 173 ? 12.728 -19.405 -16.396 1.00 80.50 173 ASN A N 1
ATOM 1326 C CA . ASN A 1 173 ? 13.631 -20.565 -16.418 1.00 80.50 173 ASN A CA 1
ATOM 1327 C C . ASN A 1 173 ? 12.978 -21.906 -16.018 1.00 80.50 173 ASN A C 1
ATOM 1329 O O . ASN A 1 173 ? 13.647 -22.773 -15.468 1.00 80.50 173 ASN A O 1
ATOM 1333 N N . GLY A 1 174 ? 11.680 -22.087 -16.283 1.00 80.56 174 GLY A N 1
ATOM 1334 C CA . GLY A 1 174 ? 10.955 -23.306 -15.904 1.00 80.56 174 GLY A CA 1
ATOM 1335 C C . GLY A 1 174 ? 10.446 -23.327 -14.459 1.00 80.56 174 GLY A C 1
ATOM 1336 O O . GLY A 1 174 ? 9.726 -24.256 -14.100 1.00 80.56 174 GLY A O 1
ATOM 1337 N N . ASN A 1 175 ? 10.758 -22.301 -13.662 1.00 86.50 175 ASN A N 1
ATOM 1338 C CA . ASN A 1 175 ? 10.278 -22.143 -12.294 1.00 86.50 175 ASN A CA 1
ATOM 1339 C C . ASN A 1 175 ? 9.106 -21.154 -12.254 1.00 86.50 175 ASN A C 1
ATOM 1341 O O . ASN A 1 175 ? 9.115 -20.116 -12.925 1.00 86.50 175 ASN A O 1
ATOM 1345 N N . LEU A 1 176 ? 8.097 -21.477 -11.447 1.00 87.50 176 LEU A N 1
ATOM 1346 C CA . LEU A 1 176 ? 6.967 -20.603 -11.156 1.00 87.50 176 LEU A CA 1
ATOM 1347 C C . LEU A 1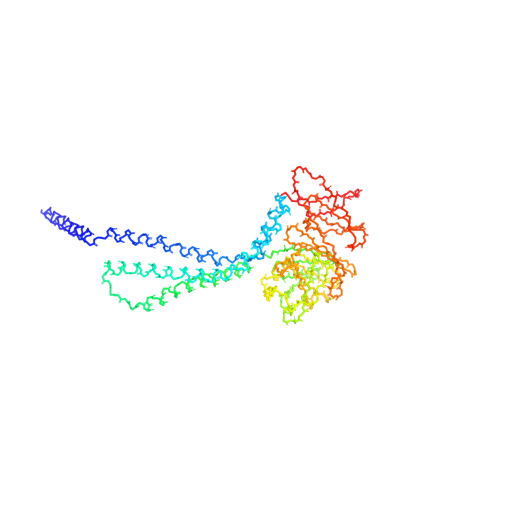 176 ? 7.219 -19.891 -9.829 1.00 87.50 176 LEU A C 1
ATOM 1349 O O . LEU A 1 176 ? 7.327 -20.534 -8.789 1.00 87.50 176 LEU A O 1
ATOM 1353 N N . TYR A 1 177 ? 7.260 -18.570 -9.864 1.00 88.69 177 TYR A N 1
ATOM 1354 C CA . TYR A 1 177 ? 7.369 -17.728 -8.685 1.00 88.69 177 TYR A CA 1
ATOM 1355 C C . TYR A 1 177 ? 6.003 -17.127 -8.366 1.00 88.69 177 TYR A C 1
ATOM 1357 O O . TYR A 1 177 ? 5.374 -16.524 -9.236 1.00 88.69 177 TYR A O 1
ATOM 1365 N N . LEU A 1 178 ? 5.550 -17.291 -7.127 1.00 88.25 178 LEU A N 1
ATOM 1366 C CA . LEU A 1 178 ? 4.288 -16.765 -6.620 1.00 88.25 178 LEU A CA 1
ATOM 1367 C C . LEU A 1 178 ? 4.581 -15.805 -5.472 1.00 88.25 178 LEU A C 1
ATOM 1369 O O . LEU A 1 178 ? 5.256 -16.177 -4.511 1.00 88.25 178 LEU A O 1
ATOM 1373 N N . LEU A 1 179 ? 4.072 -14.580 -5.574 1.00 87.75 179 LEU A N 1
ATOM 1374 C CA . LEU A 1 179 ? 4.169 -13.581 -4.517 1.00 87.75 179 LEU A CA 1
ATOM 1375 C C . LEU A 1 179 ? 2.859 -13.530 -3.736 1.00 87.75 179 LEU A C 1
ATOM 1377 O O . LEU A 1 179 ? 1.804 -13.269 -4.309 1.00 87.75 179 LEU A O 1
ATOM 1381 N N . GLU A 1 180 ? 2.929 -13.746 -2.430 1.00 84.75 180 GLU A N 1
ATOM 1382 C CA . GLU A 1 180 ? 1.807 -13.589 -1.511 1.00 84.75 180 GLU A CA 1
ATOM 1383 C C . GLU A 1 180 ? 1.729 -12.152 -0.972 1.00 84.75 180 GLU A C 1
ATOM 1385 O O . GLU A 1 180 ? 2.752 -11.494 -0.764 1.00 84.75 180 GLU A O 1
ATOM 1390 N N . SER A 1 181 ? 0.521 -11.674 -0.665 1.00 76.31 181 SER A N 1
ATOM 1391 C CA . SER A 1 181 ? 0.293 -10.347 -0.076 1.00 76.31 181 SER A CA 1
ATOM 1392 C C . SER A 1 181 ? 1.021 -10.138 1.251 1.00 76.31 181 SER A C 1
ATOM 1394 O O . SER A 1 181 ? 1.331 -9.015 1.616 1.00 76.31 181 SER A O 1
ATOM 1396 N N . THR A 1 182 ? 1.315 -11.205 1.991 1.00 72.12 182 THR A N 1
ATOM 1397 C CA . THR A 1 182 ? 2.014 -11.137 3.283 1.00 72.12 182 THR A CA 1
ATOM 1398 C C . THR A 1 182 ? 3.534 -10.968 3.146 1.00 72.12 182 THR A C 1
ATOM 1400 O O . THR A 1 182 ? 4.217 -10.777 4.153 1.00 72.12 182 THR A O 1
ATOM 1403 N N . GLY A 1 183 ? 4.078 -10.999 1.920 1.00 76.31 183 GLY A N 1
ATOM 1404 C CA . GLY A 1 183 ? 5.520 -10.923 1.660 1.00 76.31 183 GLY A CA 1
ATOM 1405 C C . GLY A 1 183 ? 6.229 -12.276 1.668 1.00 76.31 183 GLY A C 1
ATOM 1406 O O . GLY A 1 183 ? 7.436 -12.344 1.917 1.00 76.31 183 GLY A O 1
ATOM 1407 N N . VAL A 1 184 ? 5.486 -13.354 1.411 1.00 83.31 184 VAL A N 1
ATOM 1408 C CA . VAL A 1 184 ? 6.031 -14.691 1.161 1.00 83.31 184 VAL A CA 1
ATOM 1409 C C . VAL A 1 184 ? 6.232 -14.876 -0.341 1.00 83.31 184 VAL A C 1
ATOM 1411 O O . VAL A 1 184 ? 5.340 -14.589 -1.139 1.00 83.31 184 VAL A O 1
ATOM 1414 N N . LEU A 1 185 ? 7.413 -15.353 -0.730 1.00 85.12 185 LEU A N 1
ATOM 1415 C CA . LEU A 1 185 ? 7.733 -15.737 -2.100 1.00 85.12 185 LEU A CA 1
ATOM 1416 C C . LEU A 1 185 ? 7.850 -17.260 -2.176 1.00 85.12 185 LEU A C 1
ATOM 1418 O O . LEU A 1 185 ? 8.769 -17.841 -1.595 1.00 85.12 185 LEU A O 1
ATOM 1422 N N . GLU A 1 186 ? 6.945 -17.898 -2.913 1.00 86.25 186 GLU A N 1
ATOM 1423 C CA . GLU A 1 186 ? 7.043 -19.320 -3.240 1.00 86.25 186 GLU A CA 1
ATOM 1424 C C . GLU A 1 186 ? 7.695 -19.495 -4.613 1.00 86.25 186 GLU A C 1
ATOM 1426 O O . GLU A 1 186 ? 7.221 -18.962 -5.612 1.00 86.25 186 GLU A O 1
ATOM 1431 N N . GLU A 1 187 ? 8.755 -20.286 -4.686 1.00 86.88 187 GLU A N 1
ATOM 1432 C CA . GLU A 1 187 ? 9.344 -20.771 -5.928 1.00 86.88 187 GLU A CA 1
ATOM 1433 C C . GLU A 1 187 ? 8.987 -22.249 -6.093 1.00 86.88 187 GLU A C 1
ATOM 1435 O O . GLU A 1 187 ? 9.386 -23.098 -5.297 1.00 86.88 187 GLU A O 1
ATOM 1440 N N . ARG A 1 188 ? 8.221 -22.564 -7.134 1.00 86.94 188 ARG A N 1
ATOM 1441 C CA . ARG A 1 188 ? 7.841 -23.927 -7.497 1.00 86.94 188 ARG A CA 1
ATOM 1442 C C . ARG A 1 188 ? 8.655 -24.360 -8.703 1.00 86.94 188 ARG A C 1
ATOM 1444 O O . ARG A 1 188 ? 8.508 -23.805 -9.792 1.00 86.94 188 ARG A O 1
ATOM 1451 N N . SER A 1 189 ? 9.499 -25.360 -8.496 1.00 85.50 189 SER A N 1
ATOM 1452 C CA . SER A 1 189 ? 10.236 -26.049 -9.548 1.00 85.50 189 SER A CA 1
ATOM 1453 C C . SER A 1 189 ? 9.763 -27.500 -9.653 1.00 85.50 189 SER A C 1
ATOM 1455 O O . SER A 1 189 ? 8.988 -27.979 -8.823 1.00 85.50 189 SER A O 1
ATOM 1457 N N . ILE A 1 190 ? 10.239 -28.215 -10.671 1.00 79.88 190 ILE A N 1
ATOM 1458 C CA . ILE A 1 190 ? 9.977 -29.652 -10.847 1.00 79.88 190 ILE A CA 1
ATOM 1459 C C . ILE A 1 190 ? 10.529 -30.447 -9.650 1.00 79.88 190 ILE A C 1
ATOM 1461 O O . ILE A 1 190 ? 9.922 -31.428 -9.227 1.00 79.88 190 ILE A O 1
ATOM 1465 N N . ASP A 1 191 ? 11.633 -29.975 -9.065 1.00 78.81 191 ASP A N 1
ATOM 1466 C CA . ASP A 1 191 ? 12.340 -30.634 -7.962 1.00 78.81 191 ASP A CA 1
ATOM 1467 C C . ASP A 1 191 ? 11.725 -30.363 -6.574 1.00 78.81 191 ASP A C 1
ATOM 1469 O O . ASP A 1 191 ? 12.118 -30.987 -5.587 1.00 78.81 191 ASP A O 1
ATOM 1473 N N . GLY A 1 192 ? 10.758 -29.443 -6.469 1.00 84.56 192 GLY A N 1
ATOM 1474 C CA . GLY A 1 192 ? 10.082 -29.118 -5.211 1.00 84.56 192 GLY A CA 1
ATOM 1475 C C . GLY A 1 192 ? 9.660 -27.654 -5.077 1.00 84.56 192 GLY A C 1
ATOM 1476 O O . GLY A 1 192 ? 9.768 -26.856 -6.009 1.00 84.56 192 GLY A O 1
ATOM 1477 N N . VAL A 1 193 ? 9.168 -27.304 -3.886 1.00 86.38 193 VAL A N 1
ATOM 1478 C CA . VAL A 1 193 ? 8.713 -25.950 -3.537 1.00 86.38 193 VAL A CA 1
ATOM 1479 C C . VAL A 1 193 ? 9.667 -25.337 -2.515 1.00 86.38 193 VAL A C 1
ATOM 1481 O O . VAL A 1 193 ? 9.926 -25.929 -1.470 1.00 86.38 193 VAL A O 1
ATOM 1484 N N . GLN A 1 194 ? 10.178 -24.148 -2.817 1.00 84.31 194 GLN A N 1
ATOM 1485 C CA . GLN A 1 194 ? 11.007 -23.331 -1.936 1.00 84.31 194 GLN A CA 1
ATOM 1486 C C . GLN A 1 194 ? 10.186 -22.129 -1.471 1.00 84.31 194 GLN A C 1
ATOM 1488 O O . GLN A 1 194 ? 9.687 -21.368 -2.294 1.00 84.31 194 GLN A O 1
ATOM 1493 N N . ILE A 1 195 ? 10.041 -21.949 -0.159 1.00 84.12 195 ILE A N 1
ATOM 1494 C CA . ILE A 1 195 ? 9.269 -20.847 0.430 1.00 84.12 195 ILE A CA 1
ATOM 1495 C C . ILE A 1 195 ? 10.241 -19.896 1.120 1.00 84.12 195 ILE A C 1
ATOM 1497 O O . ILE A 1 195 ? 11.072 -20.330 1.919 1.00 84.12 195 ILE A O 1
ATOM 1501 N N . ARG A 1 196 ? 10.152 -18.601 0.810 1.00 83.12 196 ARG A N 1
ATOM 1502 C CA . ARG A 1 196 ? 11.007 -17.560 1.389 1.00 83.12 196 ARG A CA 1
ATOM 1503 C C . ARG A 1 196 ? 10.165 -16.448 2.007 1.00 83.12 196 ARG A C 1
ATOM 1505 O O . ARG A 1 196 ? 9.363 -15.818 1.323 1.00 83.12 196 ARG A O 1
ATOM 1512 N N . HIS A 1 197 ? 10.396 -16.180 3.290 1.00 82.44 197 HIS A N 1
ATOM 1513 C CA . HIS A 1 197 ? 9.824 -15.037 3.998 1.00 82.44 197 HIS A CA 1
ATOM 1514 C C . HIS A 1 197 ? 10.723 -13.820 3.782 1.00 82.44 197 HIS A C 1
ATOM 1516 O O . HIS A 1 197 ? 11.805 -13.720 4.356 1.00 82.44 197 HIS A O 1
ATOM 1522 N N . ILE A 1 198 ? 10.298 -12.899 2.917 1.00 79.44 198 ILE A N 1
ATOM 1523 C CA . ILE A 1 198 ? 11.141 -11.773 2.495 1.00 79.44 198 ILE A CA 1
ATOM 1524 C C . ILE A 1 198 ? 11.408 -10.839 3.682 1.00 79.44 198 ILE A C 1
ATOM 1526 O O . ILE A 1 198 ? 12.537 -10.398 3.891 1.00 79.44 198 ILE A O 1
ATOM 1530 N N . MET A 1 199 ? 10.385 -10.594 4.505 1.00 72.56 199 MET A N 1
ATOM 1531 C CA . MET A 1 199 ? 10.428 -9.631 5.613 1.00 72.56 199 MET A CA 1
ATOM 1532 C C . MET A 1 199 ? 11.487 -9.941 6.671 1.00 72.56 199 MET A C 1
ATOM 1534 O O . MET A 1 199 ? 12.058 -9.011 7.231 1.00 72.56 199 MET A O 1
ATOM 1538 N N . ASP A 1 200 ? 11.809 -11.214 6.889 1.00 73.19 200 ASP A N 1
ATOM 1539 C CA . ASP A 1 200 ? 12.793 -11.623 7.899 1.00 73.19 200 ASP A CA 1
ATOM 1540 C C . ASP A 1 200 ? 14.231 -11.261 7.498 1.00 73.19 200 ASP A C 1
ATOM 1542 O O . ASP A 1 200 ? 15.129 -11.175 8.335 1.00 73.19 200 ASP A 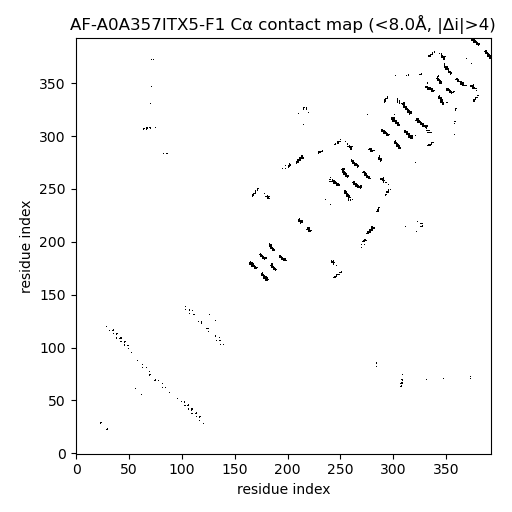O 1
ATOM 1546 N N . SER A 1 201 ? 14.455 -11.049 6.202 1.00 71.31 201 SER A N 1
ATOM 1547 C CA . SER A 1 201 ? 15.780 -10.844 5.611 1.00 71.31 201 SER A CA 1
ATOM 1548 C C . SER A 1 201 ? 16.050 -9.401 5.176 1.00 71.31 201 SER A C 1
ATOM 1550 O O . SER A 1 201 ? 17.189 -9.052 4.853 1.00 71.31 201 SER A O 1
ATOM 1552 N N . VAL A 1 202 ? 15.029 -8.537 5.189 1.00 74.00 202 VAL A N 1
ATOM 1553 C CA . VAL A 1 202 ? 15.168 -7.121 4.835 1.00 74.00 202 VAL A CA 1
ATOM 1554 C C . VAL A 1 202 ? 15.687 -6.345 6.045 1.00 74.00 202 VAL A C 1
ATOM 1556 O O . VAL A 1 202 ? 14.991 -6.170 7.041 1.00 74.00 202 VAL A O 1
ATOM 1559 N N . ASN A 1 203 ? 16.902 -5.804 5.946 1.00 69.69 203 ASN A N 1
ATOM 1560 C CA . ASN A 1 203 ? 17.425 -4.904 6.974 1.00 69.69 203 ASN A CA 1
ATOM 1561 C C . ASN A 1 203 ? 16.767 -3.517 6.866 1.00 69.69 203 ASN A C 1
ATOM 1563 O O . ASN A 1 203 ? 17.202 -2.697 6.052 1.00 69.69 203 ASN A O 1
ATOM 1567 N N . LEU A 1 204 ? 15.746 -3.269 7.694 1.00 66.12 204 LEU A N 1
ATOM 1568 C CA . LEU A 1 204 ? 15.000 -2.005 7.781 1.00 66.12 204 LEU A CA 1
ATOM 1569 C C . LEU A 1 204 ? 15.759 -0.874 8.496 1.00 66.12 204 LEU A C 1
ATOM 1571 O O . LEU A 1 204 ? 15.419 0.293 8.314 1.00 66.12 204 LEU A O 1
ATOM 1575 N N . ASP A 1 205 ? 16.812 -1.196 9.251 1.00 59.88 205 ASP A N 1
ATOM 1576 C CA . ASP A 1 205 ? 17.560 -0.240 10.078 1.00 59.88 205 ASP A CA 1
ATOM 1577 C C . ASP A 1 205 ? 18.693 0.477 9.319 1.00 59.88 205 ASP A C 1
ATOM 1579 O O . ASP A 1 205 ? 19.397 1.321 9.879 1.00 59.88 205 ASP A O 1
ATOM 1583 N N . ALA A 1 206 ? 18.888 0.168 8.034 1.00 59.75 206 ALA A N 1
ATOM 1584 C CA . ALA A 1 206 ? 19.930 0.776 7.215 1.00 59.75 206 ALA A CA 1
ATOM 1585 C C . ALA A 1 206 ? 19.631 2.269 6.926 1.00 59.75 206 ALA A C 1
ATOM 1587 O O . ALA A 1 206 ? 18.644 2.582 6.250 1.00 59.75 206 ALA A O 1
ATOM 1588 N N . PRO A 1 207 ? 20.483 3.215 7.372 1.00 52.38 207 PRO A N 1
ATOM 1589 C CA . PRO A 1 207 ? 20.234 4.638 7.177 1.00 52.38 207 PRO A CA 1
ATOM 1590 C C . PRO A 1 207 ? 20.482 5.037 5.709 1.00 52.38 207 PRO A C 1
ATOM 1592 O O . PRO A 1 207 ? 21.482 4.642 5.114 1.00 52.38 207 PRO A O 1
ATOM 1595 N N . PHE A 1 208 ? 19.593 5.867 5.147 1.00 54.38 208 PHE A N 1
ATOM 1596 C CA . PHE A 1 208 ? 19.695 6.517 3.821 1.00 54.38 208 PHE A CA 1
ATOM 1597 C C . PHE A 1 208 ? 19.346 5.680 2.573 1.00 54.38 208 PHE A C 1
ATOM 1599 O O . PHE A 1 208 ? 20.136 5.573 1.635 1.00 54.38 208 PHE A O 1
ATOM 1606 N N . ARG A 1 209 ? 18.110 5.169 2.495 1.00 66.88 209 ARG A N 1
ATOM 1607 C CA . ARG A 1 209 ? 17.579 4.479 1.295 1.00 66.88 209 ARG A CA 1
ATOM 1608 C C . ARG A 1 209 ? 16.456 5.227 0.568 1.00 66.88 209 ARG A C 1
ATOM 1610 O O . ARG A 1 209 ? 15.848 4.684 -0.354 1.00 66.88 209 ARG A O 1
ATOM 1617 N N . GLU A 1 210 ? 16.191 6.469 0.964 1.00 74.81 210 GLU A N 1
ATOM 1618 C CA . GLU A 1 210 ? 15.124 7.292 0.393 1.00 74.81 210 GLU A CA 1
ATOM 1619 C C . GLU A 1 210 ? 15.591 8.022 -0.876 1.00 74.81 210 GLU A C 1
ATOM 1621 O O . GLU A 1 210 ? 16.699 8.559 -0.948 1.00 74.81 210 GLU A O 1
ATOM 1626 N N . ARG A 1 211 ? 14.733 8.041 -1.896 1.00 77.94 211 ARG A N 1
ATOM 1627 C CA . ARG A 1 211 ? 14.911 8.745 -3.166 1.00 77.94 211 ARG A CA 1
ATOM 1628 C C . ARG A 1 211 ? 13.783 9.748 -3.308 1.00 77.94 211 ARG A C 1
ATOM 1630 O O . ARG A 1 211 ? 12.636 9.361 -3.506 1.00 77.94 211 ARG A O 1
ATOM 1637 N N . ILE A 1 212 ? 14.112 11.029 -3.203 1.00 81.38 212 ILE A N 1
ATOM 1638 C CA . ILE A 1 212 ? 13.130 12.103 -3.309 1.00 81.38 212 ILE A CA 1
ATOM 1639 C C . ILE A 1 212 ? 13.173 12.661 -4.729 1.00 81.38 212 ILE A C 1
ATOM 1641 O O . ILE A 1 212 ? 14.251 12.951 -5.249 1.00 81.38 212 ILE A O 1
ATOM 1645 N N . TYR A 1 213 ? 12.018 12.847 -5.354 1.00 82.06 213 TYR A N 1
ATOM 1646 C CA . TYR A 1 213 ? 11.913 13.525 -6.641 1.00 82.06 213 TYR A CA 1
ATOM 1647 C C . TYR A 1 213 ? 10.784 14.553 -6.641 1.00 82.06 213 TYR A C 1
ATOM 1649 O O . TYR A 1 213 ? 9.801 14.433 -5.913 1.00 82.06 213 TYR A O 1
ATOM 1657 N N . ASP A 1 214 ? 10.958 15.588 -7.455 1.00 81.31 214 ASP A N 1
ATOM 1658 C CA . ASP A 1 214 ? 9.985 16.655 -7.664 1.00 81.31 214 ASP A CA 1
ATOM 1659 C C . ASP A 1 214 ? 9.548 16.653 -9.140 1.00 81.31 214 ASP A C 1
ATOM 1661 O O . ASP A 1 214 ? 10.326 17.078 -10.008 1.00 81.31 214 ASP A O 1
ATOM 1665 N N . PRO A 1 215 ? 8.328 16.164 -9.441 1.00 78.19 215 PRO A N 1
ATOM 1666 C CA . PRO A 1 215 ? 7.779 16.136 -10.794 1.00 78.19 215 PRO A CA 1
ATOM 1667 C C . PRO A 1 215 ? 7.725 17.516 -11.456 1.00 78.19 215 PRO A C 1
ATOM 1669 O O . PRO A 1 215 ? 7.985 17.624 -12.655 1.00 78.19 215 PRO A O 1
ATOM 1672 N N . GLY A 1 216 ? 7.429 18.570 -10.687 1.00 73.94 216 GLY A N 1
ATOM 1673 C CA . GLY A 1 216 ? 7.240 19.925 -11.205 1.00 73.94 216 GLY A CA 1
ATOM 1674 C C . GLY A 1 216 ? 8.550 20.563 -11.657 1.00 73.94 216 GLY A C 1
ATOM 1675 O O . GLY A 1 216 ? 8.619 21.152 -12.735 1.00 73.94 216 GLY A O 1
ATOM 1676 N N . SER A 1 217 ? 9.619 20.398 -10.871 1.00 72.88 217 SER A N 1
ATOM 1677 C CA . SER A 1 217 ? 10.945 20.933 -11.218 1.00 72.88 217 SER A CA 1
ATOM 1678 C C . SER A 1 217 ? 11.815 19.982 -12.045 1.00 72.88 217 SER A C 1
ATOM 1680 O O . SER A 1 217 ? 12.910 20.368 -12.459 1.00 72.88 217 SER A O 1
ATOM 1682 N N . ARG A 1 218 ? 11.341 18.755 -12.308 1.00 79.62 218 ARG A N 1
ATOM 1683 C CA . ARG A 1 218 ? 12.081 17.690 -13.0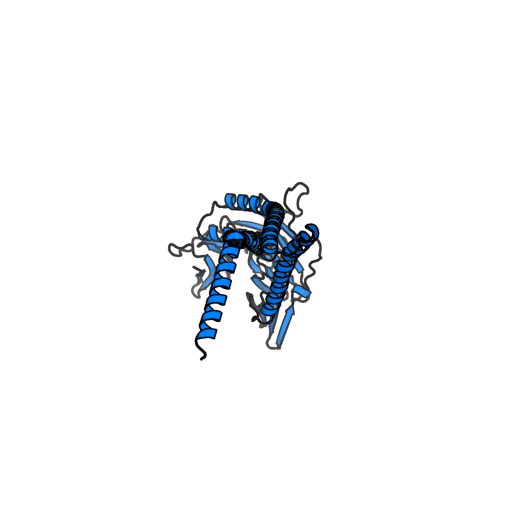06 1.00 79.62 218 ARG A CA 1
ATOM 1684 C C . ARG A 1 218 ? 13.442 17.380 -12.379 1.00 79.62 218 ARG A C 1
ATOM 1686 O O . ARG A 1 218 ? 14.427 17.159 -13.081 1.00 79.62 218 ARG A O 1
ATOM 1693 N N . ARG A 1 219 ? 13.519 17.393 -11.045 1.00 79.62 219 ARG A N 1
ATOM 1694 C CA . ARG A 1 219 ? 14.775 17.197 -10.304 1.00 79.62 219 ARG A CA 1
ATOM 1695 C C . ARG A 1 219 ? 14.664 16.099 -9.259 1.00 79.62 219 ARG A C 1
ATOM 1697 O O . ARG A 1 219 ? 13.665 15.976 -8.554 1.00 79.62 219 ARG A O 1
ATOM 1704 N N . VAL A 1 220 ? 15.749 15.342 -9.131 1.00 79.50 220 VAL A N 1
ATOM 1705 C CA . VAL A 1 220 ? 15.969 14.396 -8.035 1.00 79.50 220 VAL A CA 1
ATOM 1706 C C . VAL A 1 220 ? 16.617 15.155 -6.882 1.00 79.50 220 VAL A C 1
ATOM 1708 O O . VAL A 1 220 ? 17.621 15.847 -7.064 1.00 79.50 220 VAL A O 1
ATOM 1711 N N . LEU A 1 221 ? 16.036 15.048 -5.694 1.00 74.56 221 LEU A N 1
ATOM 1712 C CA . LEU A 1 221 ? 16.507 15.705 -4.485 1.00 74.56 221 LEU A CA 1
ATOM 1713 C C . LEU A 1 221 ? 17.276 14.682 -3.640 1.00 74.56 221 LEU A C 1
ATOM 1715 O O . LEU A 1 221 ? 16.722 13.698 -3.160 1.00 74.56 221 LEU A O 1
ATOM 1719 N N . ASN A 1 222 ? 18.575 14.918 -3.450 1.00 61.59 222 ASN A N 1
ATOM 1720 C CA . ASN A 1 222 ? 19.441 14.014 -2.681 1.00 61.59 222 ASN A CA 1
ATOM 1721 C C . ASN A 1 222 ? 19.368 14.247 -1.161 1.00 61.59 222 ASN A C 1
ATOM 1723 O O . ASN A 1 222 ? 19.873 13.433 -0.390 1.00 61.59 222 ASN A O 1
ATOM 1727 N N . ARG A 1 223 ? 18.785 15.369 -0.717 1.00 58.47 223 ARG A N 1
ATOM 1728 C CA . ARG A 1 223 ? 18.602 15.713 0.698 1.00 58.47 223 ARG A CA 1
ATOM 1729 C C . ARG A 1 223 ? 17.402 16.648 0.852 1.00 58.47 223 ARG A C 1
ATOM 1731 O O . ARG A 1 223 ? 17.205 17.528 0.016 1.00 58.47 223 ARG A O 1
ATOM 1738 N N . ILE A 1 224 ? 16.639 16.475 1.929 1.00 57.28 224 ILE A N 1
ATOM 1739 C CA . ILE A 1 224 ? 15.649 17.460 2.380 1.00 57.28 224 ILE A CA 1
ATOM 1740 C C . ILE A 1 224 ? 16.431 18.722 2.769 1.00 57.28 224 ILE A C 1
ATOM 1742 O O . ILE A 1 224 ? 17.293 18.663 3.648 1.00 57.28 224 ILE A O 1
ATOM 1746 N N . SER A 1 225 ? 16.212 19.843 2.078 1.00 48.12 225 SER A N 1
ATOM 1747 C CA . SER A 1 225 ? 16.858 21.106 2.450 1.00 48.12 225 SER A CA 1
ATOM 1748 C C . SER A 1 225 ? 16.485 21.461 3.898 1.00 48.12 225 SER A C 1
ATOM 1750 O O . SER A 1 225 ? 15.303 21.398 4.225 1.00 48.12 225 SER A O 1
ATOM 1752 N N . PRO A 1 226 ? 17.437 21.867 4.760 1.00 46.66 226 PRO A N 1
ATOM 1753 C CA . PRO A 1 226 ? 17.155 22.206 6.162 1.00 46.66 226 PRO A CA 1
ATOM 1754 C C . PRO A 1 226 ? 16.092 23.303 6.347 1.00 46.66 226 PRO A C 1
ATOM 1756 O O . PRO A 1 226 ? 15.451 23.357 7.388 1.00 46.66 226 PRO A O 1
ATOM 1759 N N . ASP A 1 227 ? 15.892 24.141 5.325 1.00 41.34 227 ASP A N 1
ATOM 1760 C CA . ASP A 1 227 ? 14.920 25.243 5.289 1.00 41.34 227 ASP A CA 1
ATOM 1761 C C . ASP A 1 227 ? 13.502 24.836 4.853 1.00 41.34 227 ASP A C 1
ATOM 1763 O O . ASP A 1 227 ? 12.610 25.680 4.769 1.00 41.34 227 ASP A O 1
ATOM 1767 N N . SER A 1 228 ? 13.256 23.567 4.516 1.00 49.69 228 SER A N 1
ATOM 1768 C CA . SER A 1 228 ? 11.931 23.165 4.051 1.00 49.69 228 SER A CA 1
ATOM 1769 C C . SER A 1 228 ? 10.997 22.886 5.229 1.00 49.69 228 SER A C 1
ATOM 1771 O O . SER A 1 228 ? 11.263 21.989 6.023 1.00 49.69 228 SER A O 1
ATOM 1773 N N . SER A 1 229 ? 9.854 23.574 5.283 1.00 48.38 229 SER A N 1
ATOM 1774 C CA . SER A 1 229 ? 8.717 23.322 6.189 1.00 48.38 229 SER A CA 1
ATOM 1775 C C . SER A 1 229 ? 8.012 21.972 5.960 1.00 48.38 229 SER A C 1
ATOM 1777 O O . SER A 1 229 ? 6.892 21.760 6.425 1.00 48.38 229 SER A O 1
ATOM 1779 N N . LEU A 1 230 ? 8.646 21.065 5.213 1.00 53.38 230 LEU A N 1
ATOM 1780 C CA . LEU A 1 230 ? 8.114 19.763 4.850 1.00 53.38 230 LEU A CA 1
ATOM 1781 C C . LEU A 1 230 ? 8.141 18.871 6.088 1.00 53.38 230 LEU A C 1
ATOM 1783 O O . LEU A 1 230 ? 9.184 18.692 6.717 1.00 53.38 230 LEU A O 1
ATOM 1787 N N . THR A 1 231 ? 6.989 18.308 6.433 1.00 52.47 231 THR A N 1
ATOM 1788 C CA . THR A 1 231 ? 6.890 17.310 7.497 1.00 52.47 231 THR A CA 1
ATOM 1789 C C . THR A 1 231 ? 7.717 16.084 7.098 1.00 52.47 231 THR A C 1
ATOM 1791 O O . THR A 1 231 ? 7.476 15.516 6.030 1.00 52.47 231 THR A O 1
ATOM 1794 N N . PRO A 1 232 ? 8.715 15.676 7.905 1.00 52.50 232 PRO A N 1
ATOM 1795 C CA . PRO A 1 232 ? 9.395 14.408 7.694 1.00 52.50 232 PRO A CA 1
ATOM 1796 C C . PRO A 1 232 ? 8.362 13.284 7.760 1.00 52.50 232 PRO A C 1
ATOM 1798 O O . PRO A 1 232 ? 7.516 13.276 8.655 1.00 52.50 232 PRO A O 1
ATOM 1801 N N . LEU A 1 233 ? 8.414 12.353 6.811 1.00 56.97 233 LEU A N 1
ATOM 1802 C CA . LEU A 1 233 ? 7.611 11.141 6.905 1.00 56.97 233 LEU A CA 1
ATOM 1803 C C . LEU A 1 233 ? 8.171 10.264 8.022 1.00 56.97 233 LEU A C 1
ATOM 1805 O O . LEU A 1 233 ? 9.388 10.103 8.145 1.00 56.97 233 LEU A O 1
ATOM 1809 N N . ASP A 1 234 ? 7.270 9.683 8.810 1.00 54.69 234 ASP A N 1
ATOM 1810 C CA . ASP A 1 234 ? 7.629 8.681 9.803 1.00 54.69 234 ASP A CA 1
ATOM 1811 C C . ASP A 1 234 ? 8.336 7.484 9.139 1.00 54.69 234 ASP A C 1
ATOM 1813 O O . ASP A 1 234 ? 8.281 7.262 7.915 1.00 54.69 234 ASP A O 1
ATOM 1817 N N . ARG A 1 235 ? 9.049 6.718 9.972 1.00 57.25 235 ARG A N 1
ATOM 1818 C CA . ARG A 1 235 ? 9.706 5.471 9.565 1.00 57.25 235 ARG A CA 1
ATOM 1819 C C . ARG A 1 235 ? 8.684 4.565 8.866 1.00 57.25 235 ARG A C 1
ATOM 1821 O O . ARG A 1 235 ? 7.567 4.472 9.373 1.00 57.25 235 ARG A O 1
ATOM 1828 N N . PRO A 1 236 ? 9.050 3.887 7.763 1.00 55.16 236 PRO A N 1
ATOM 1829 C CA . PRO A 1 236 ? 8.146 2.925 7.152 1.00 55.16 236 PRO A CA 1
ATOM 1830 C C . PRO A 1 236 ? 7.815 1.842 8.183 1.00 55.16 236 PRO A C 1
ATOM 1832 O O . PRO A 1 236 ? 8.715 1.221 8.756 1.00 55.16 236 PRO A O 1
ATOM 1835 N N . GLY A 1 237 ? 6.527 1.668 8.471 1.00 54.28 237 GLY A N 1
ATOM 1836 C CA . GLY A 1 237 ? 6.053 0.599 9.344 1.00 54.28 237 GLY A CA 1
ATOM 1837 C C . GLY A 1 237 ? 6.050 -0.738 8.605 1.00 54.28 237 GLY A C 1
ATOM 1838 O O . GLY A 1 237 ? 5.985 -0.770 7.377 1.00 54.28 237 GLY A O 1
ATOM 1839 N N . LEU A 1 238 ? 6.043 -1.864 9.333 1.00 51.25 238 LEU A N 1
ATOM 1840 C CA . LEU A 1 238 ? 5.851 -3.187 8.712 1.00 51.25 238 LEU A CA 1
ATOM 1841 C C . LEU A 1 238 ? 4.566 -3.256 7.868 1.00 51.25 238 LEU A C 1
ATOM 1843 O O . LEU A 1 238 ? 4.525 -3.975 6.877 1.00 51.25 238 LEU A O 1
ATOM 1847 N N . THR A 1 239 ? 3.537 -2.490 8.235 1.00 55.12 239 THR A N 1
ATOM 1848 C CA . THR A 1 239 ? 2.278 -2.382 7.488 1.00 55.12 239 THR A CA 1
ATOM 1849 C C . THR A 1 239 ? 2.448 -1.745 6.114 1.00 55.12 239 THR A C 1
ATOM 1851 O O . THR A 1 239 ? 1.770 -2.164 5.185 1.00 55.12 239 THR A O 1
ATOM 1854 N N . ASP A 1 240 ? 3.375 -0.796 5.955 1.00 55.34 240 ASP A N 1
ATOM 1855 C CA . ASP A 1 240 ? 3.614 -0.137 4.665 1.00 55.34 240 ASP A CA 1
ATOM 1856 C C . ASP A 1 240 ? 4.269 -1.102 3.670 1.00 55.34 240 ASP A C 1
ATOM 1858 O O . ASP A 1 240 ? 4.098 -0.970 2.463 1.00 55.34 240 ASP A O 1
ATOM 1862 N N . ILE A 1 241 ? 5.017 -2.091 4.163 1.00 57.12 241 ILE A N 1
ATOM 1863 C CA . ILE A 1 241 ? 5.749 -3.054 3.331 1.00 57.12 241 ILE A CA 1
ATOM 1864 C C . ILE A 1 241 ? 4.840 -4.216 2.883 1.00 57.12 241 ILE A C 1
ATOM 1866 O O . ILE A 1 241 ? 5.141 -4.883 1.901 1.00 57.12 241 ILE A O 1
ATOM 1870 N N . GLN A 1 242 ? 3.704 -4.440 3.553 1.00 58.38 242 GLN A N 1
ATOM 1871 C CA . GLN A 1 242 ? 2.785 -5.555 3.275 1.00 58.38 242 GLN A CA 1
ATOM 1872 C C . GLN A 1 242 ? 1.835 -5.316 2.083 1.00 58.38 242 GLN A C 1
ATOM 1874 O O . GLN A 1 242 ? 1.063 -6.199 1.732 1.00 58.38 242 GLN A O 1
ATOM 1879 N N . GLU A 1 243 ? 1.879 -4.159 1.420 1.00 73.56 243 GLU A N 1
ATOM 1880 C CA . GLU A 1 243 ? 1.063 -3.888 0.224 1.00 73.56 243 GLU A CA 1
ATOM 1881 C C . GLU A 1 243 ? 1.829 -4.199 -1.068 1.00 73.56 243 GLU A C 1
ATOM 1883 O O . GLU A 1 243 ? 2.049 -3.322 -1.907 1.00 73.56 243 GLU A O 1
ATOM 1888 N N . PHE A 1 244 ? 2.282 -5.445 -1.224 1.00 78.94 244 PHE A N 1
ATOM 1889 C CA . PHE A 1 244 ? 2.934 -5.892 -2.456 1.00 78.94 244 PHE A CA 1
ATOM 1890 C C . PHE A 1 244 ? 1.996 -5.792 -3.658 1.00 78.94 244 PHE A C 1
ATOM 1892 O O . PHE A 1 244 ? 0.796 -6.039 -3.542 1.00 78.94 244 PHE A O 1
ATOM 1899 N N . ARG A 1 245 ? 2.560 -5.459 -4.824 1.00 83.50 245 ARG A N 1
ATOM 1900 C CA . ARG A 1 245 ? 1.797 -5.284 -6.063 1.00 83.50 245 ARG A CA 1
ATOM 1901 C C . ARG A 1 245 ? 2.368 -6.041 -7.251 1.00 83.50 245 ARG A C 1
ATOM 1903 O O . ARG A 1 245 ? 1.612 -6.718 -7.937 1.00 83.50 245 ARG A O 1
ATOM 1910 N N . ASN A 1 246 ? 3.662 -5.907 -7.531 1.00 85.06 246 ASN A N 1
ATOM 1911 C CA . ASN A 1 246 ? 4.265 -6.550 -8.697 1.00 85.06 246 ASN A CA 1
ATOM 1912 C C . ASN A 1 246 ? 5.482 -7.384 -8.310 1.00 85.06 246 ASN A C 1
ATOM 1914 O O . ASN A 1 246 ? 6.288 -6.983 -7.469 1.00 85.06 246 ASN A O 1
ATOM 1918 N N . LEU A 1 247 ? 5.635 -8.504 -9.012 1.00 89.12 247 LEU A N 1
ATOM 1919 C CA . LEU A 1 247 ? 6.801 -9.370 -9.010 1.00 89.12 247 LEU A CA 1
ATOM 1920 C C . LEU A 1 247 ? 7.453 -9.320 -10.395 1.00 89.12 247 LEU A C 1
ATOM 1922 O O . LEU A 1 247 ? 6.829 -9.631 -11.412 1.00 89.12 247 LEU A O 1
ATOM 1926 N N . ARG A 1 248 ? 8.734 -8.951 -10.454 1.00 89.56 248 ARG A N 1
ATOM 1927 C CA . ARG A 1 248 ? 9.534 -8.985 -11.686 1.00 89.56 248 ARG A CA 1
ATOM 1928 C C . ARG A 1 248 ? 10.831 -9.731 -11.421 1.00 89.56 248 ARG A C 1
ATOM 1930 O O . ARG A 1 248 ? 11.543 -9.425 -10.470 1.00 89.56 248 ARG A O 1
ATOM 1937 N N . ILE A 1 249 ? 11.130 -10.717 -12.260 1.00 87.31 249 ILE A N 1
ATOM 1938 C CA . ILE A 1 249 ? 12.300 -11.584 -12.097 1.00 87.31 249 ILE A CA 1
ATOM 1939 C C . ILE A 1 249 ? 13.065 -11.623 -13.409 1.00 87.31 249 ILE A C 1
ATOM 1941 O O . ILE A 1 249 ? 12.491 -11.934 -14.450 1.00 87.31 249 ILE A O 1
ATOM 1945 N N . ASP A 1 250 ? 14.364 -11.356 -13.334 1.00 85.62 250 ASP A N 1
ATOM 1946 C CA . ASP A 1 250 ? 15.305 -11.544 -14.434 1.00 85.62 250 ASP A CA 1
ATOM 1947 C C . ASP A 1 250 ? 16.559 -12.263 -13.922 1.00 85.62 250 ASP A C 1
ATOM 1949 O O . ASP A 1 250 ? 17.419 -11.682 -13.249 1.00 85.62 250 ASP A O 1
ATOM 1953 N N . GLY A 1 251 ? 16.645 -13.562 -14.212 1.00 83.69 251 GLY A N 1
ATOM 1954 C CA . GLY A 1 251 ? 17.702 -14.432 -13.707 1.00 83.69 251 GLY A CA 1
ATOM 1955 C C . GLY A 1 251 ? 17.709 -14.485 -12.177 1.00 83.69 251 GLY A C 1
ATOM 1956 O O . GLY A 1 251 ? 16.763 -14.968 -11.566 1.00 83.69 251 GLY A O 1
ATOM 1957 N N . LYS A 1 252 ? 18.792 -13.998 -11.562 1.00 84.19 252 LYS A N 1
ATOM 1958 C CA . LYS A 1 252 ? 18.941 -13.910 -10.097 1.00 84.19 252 LYS A CA 1
ATOM 1959 C C . LYS A 1 252 ? 18.401 -12.606 -9.508 1.00 84.19 252 LYS A C 1
ATOM 1961 O O . LYS A 1 252 ? 18.318 -12.480 -8.292 1.00 84.19 252 LYS A O 1
ATOM 1966 N N . TYR A 1 253 ? 18.061 -11.637 -10.355 1.00 86.50 253 TYR A N 1
ATOM 1967 C CA . TYR A 1 253 ? 17.542 -10.358 -9.902 1.00 86.50 253 TYR A CA 1
ATOM 1968 C C . TYR A 1 253 ? 16.034 -10.462 -9.692 1.00 86.50 253 TYR A C 1
ATOM 1970 O O . TYR A 1 253 ? 15.292 -10.709 -10.645 1.00 86.50 253 TYR A O 1
ATOM 1978 N N . ILE A 1 254 ? 15.590 -10.259 -8.458 1.00 87.94 254 ILE A N 1
ATOM 1979 C CA . ILE A 1 254 ? 14.178 -10.245 -8.082 1.00 87.94 254 ILE A CA 1
ATOM 1980 C C . ILE A 1 254 ? 13.834 -8.827 -7.654 1.00 87.94 254 ILE A C 1
ATOM 1982 O O . ILE A 1 254 ? 14.525 -8.244 -6.824 1.00 87.94 254 ILE A O 1
ATOM 1986 N N . LEU A 1 255 ? 12.766 -8.277 -8.218 1.00 89.19 255 LEU A N 1
ATOM 1987 C CA . LEU A 1 255 ? 12.245 -6.959 -7.896 1.00 89.19 255 LEU A CA 1
ATOM 1988 C C . LEU A 1 255 ? 10.778 -7.078 -7.499 1.00 89.19 255 LEU A C 1
ATOM 1990 O O . LEU A 1 255 ? 9.964 -7.657 -8.218 1.00 89.19 255 LEU A O 1
ATOM 1994 N N . LEU A 1 256 ? 10.465 -6.484 -6.360 1.00 88.25 256 LEU A N 1
ATOM 1995 C CA . LEU A 1 256 ? 9.140 -6.380 -5.786 1.00 88.25 256 LEU A CA 1
ATOM 1996 C C . LEU A 1 256 ? 8.792 -4.904 -5.653 1.00 88.25 256 LEU A C 1
ATOM 1998 O O . LEU A 1 256 ? 9.597 -4.111 -5.157 1.00 88.25 256 LEU A O 1
ATOM 2002 N N . SER A 1 257 ? 7.589 -4.538 -6.067 1.00 87.75 257 SER A N 1
ATOM 2003 C CA . SER A 1 257 ? 7.030 -3.214 -5.807 1.00 87.75 257 SER A CA 1
ATOM 2004 C C . SER A 1 257 ? 5.928 -3.295 -4.761 1.00 87.75 257 SER A C 1
ATOM 2006 O O . SER A 1 257 ? 5.139 -4.244 -4.747 1.00 87.75 257 SER A O 1
ATOM 2008 N N . THR A 1 258 ? 5.858 -2.280 -3.904 1.00 83.19 258 THR A N 1
ATOM 2009 C CA . THR A 1 258 ? 4.716 -2.045 -3.019 1.00 83.19 258 THR A CA 1
ATOM 2010 C C . THR A 1 258 ? 3.903 -0.848 -3.502 1.00 83.19 258 THR A C 1
ATOM 2012 O O . THR A 1 258 ? 4.435 0.066 -4.128 1.00 83.19 258 THR A O 1
ATOM 2015 N N . GLU A 1 259 ? 2.613 -0.799 -3.180 1.00 76.75 259 GLU A N 1
ATOM 2016 C CA . GLU A 1 259 ? 1.781 0.375 -3.480 1.00 76.75 259 GLU A CA 1
ATOM 2017 C C . GLU A 1 259 ? 2.279 1.632 -2.743 1.00 76.75 259 GLU A C 1
ATOM 2019 O O . GLU A 1 259 ? 2.228 2.739 -3.275 1.00 76.75 259 GLU A O 1
ATOM 2024 N N . SER A 1 260 ? 2.864 1.449 -1.560 1.00 72.50 260 SER A N 1
ATOM 2025 C CA . SER A 1 260 ? 3.358 2.486 -0.646 1.00 72.50 260 SER A CA 1
ATOM 2026 C C . SER A 1 260 ? 4.696 3.141 -1.035 1.00 72.50 260 SER A C 1
ATOM 2028 O O . SER A 1 260 ? 5.274 3.875 -0.228 1.00 72.50 260 SER A O 1
ATOM 2030 N N . GLY A 1 261 ? 5.218 2.908 -2.243 1.00 76.38 261 GLY A N 1
ATOM 2031 C CA . GLY A 1 261 ? 6.443 3.569 -2.711 1.00 76.38 261 GLY A CA 1
ATOM 2032 C C . GLY A 1 261 ? 7.743 2.870 -2.350 1.00 76.38 261 GLY A C 1
ATOM 2033 O O . GLY A 1 261 ? 8.810 3.476 -2.475 1.00 76.38 261 GLY A O 1
ATOM 2034 N N . LEU A 1 262 ? 7.691 1.613 -1.910 1.00 81.94 262 LEU A N 1
ATOM 2035 C CA . LEU A 1 262 ? 8.877 0.818 -1.618 1.00 81.94 262 LEU A CA 1
ATOM 2036 C C . LEU A 1 262 ? 9.164 -0.132 -2.784 1.00 81.94 262 LEU A C 1
ATOM 2038 O O . LEU A 1 262 ? 8.303 -0.880 -3.242 1.00 81.94 262 LEU A O 1
ATOM 2042 N N . LEU A 1 263 ? 10.407 -0.113 -3.253 1.00 86.31 263 LEU A N 1
ATOM 2043 C CA . LEU A 1 263 ? 10.953 -1.154 -4.114 1.00 86.31 263 LEU A CA 1
ATOM 2044 C C . LEU A 1 263 ? 11.851 -2.045 -3.269 1.00 86.31 263 LEU A C 1
ATOM 2046 O O . LEU A 1 263 ? 12.836 -1.565 -2.709 1.00 86.31 263 LEU A O 1
ATOM 2050 N N . VAL A 1 264 ? 11.518 -3.326 -3.187 1.00 86.38 264 VAL A N 1
ATOM 2051 C CA . VAL A 1 264 ? 12.304 -4.347 -2.492 1.00 86.38 264 VAL A CA 1
ATOM 2052 C C . VAL A 1 264 ? 12.954 -5.219 -3.556 1.00 86.38 264 VAL A C 1
ATOM 2054 O O . VAL A 1 264 ? 12.284 -5.690 -4.467 1.00 86.38 264 VAL A O 1
ATOM 2057 N N . PHE A 1 265 ? 14.266 -5.402 -3.494 1.00 87.12 265 PHE A N 1
ATOM 2058 C CA . PHE A 1 265 ? 15.008 -6.111 -4.526 1.00 87.12 265 PHE A CA 1
ATOM 2059 C C . PHE A 1 265 ? 16.067 -7.036 -3.938 1.00 87.12 265 PHE A C 1
ATOM 2061 O O . PHE A 1 265 ? 16.556 -6.836 -2.827 1.00 87.12 265 PHE A O 1
ATOM 2068 N N . SER A 1 266 ? 16.426 -8.045 -4.719 1.00 87.56 266 SER A N 1
ATOM 2069 C CA . SER A 1 266 ? 17.478 -9.005 -4.421 1.00 87.56 266 SER A CA 1
ATOM 2070 C C . SER A 1 266 ? 18.301 -9.254 -5.680 1.00 87.56 266 SER A C 1
ATOM 2072 O O . SER A 1 266 ? 17.741 -9.405 -6.764 1.00 87.56 266 SER A O 1
ATOM 2074 N N . GLU A 1 267 ? 19.628 -9.281 -5.553 1.00 85.50 267 GLU A N 1
ATOM 2075 C CA . GLU A 1 267 ? 20.553 -9.520 -6.675 1.00 85.50 267 GLU A CA 1
ATOM 2076 C C . GLU A 1 267 ? 21.081 -10.964 -6.722 1.00 85.50 267 GLU A C 1
ATOM 2078 O O . GLU A 1 267 ? 21.669 -11.388 -7.718 1.00 85.50 267 GLU A O 1
ATOM 2083 N N . ASP A 1 268 ? 20.875 -11.731 -5.652 1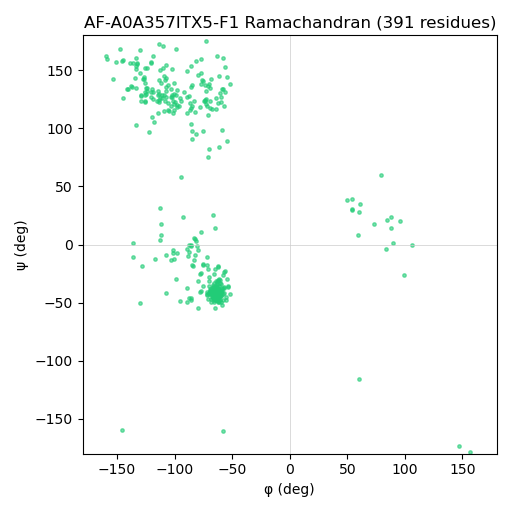.00 82.12 268 ASP A N 1
ATOM 2084 C CA . ASP A 1 268 ? 21.476 -13.045 -5.424 1.00 82.12 268 ASP A CA 1
ATOM 2085 C C . ASP A 1 268 ? 20.464 -14.202 -5.471 1.00 82.12 268 ASP A C 1
ATOM 2087 O O . ASP A 1 268 ? 20.770 -15.315 -5.045 1.00 82.12 268 ASP A O 1
ATOM 2091 N N . GLY A 1 269 ? 19.285 -13.973 -6.055 1.00 79.00 269 GLY A N 1
ATOM 2092 C CA . GLY A 1 269 ? 18.222 -14.973 -6.170 1.00 79.00 269 GLY A CA 1
ATOM 2093 C C . GLY A 1 269 ? 17.327 -15.068 -4.934 1.00 79.00 269 GLY A C 1
ATOM 2094 O O . GLY A 1 269 ? 16.660 -16.083 -4.745 1.00 79.00 269 GLY A O 1
ATOM 2095 N N . GLY A 1 270 ? 17.292 -14.029 -4.098 1.00 77.56 270 GLY A N 1
ATOM 2096 C CA . GLY A 1 270 ? 16.414 -13.946 -2.931 1.00 77.56 270 GLY A CA 1
ATOM 2097 C C . GLY A 1 270 ? 17.063 -14.375 -1.617 1.00 77.56 270 GLY A C 1
ATOM 2098 O O . GLY A 1 270 ? 16.329 -14.716 -0.689 1.00 77.56 270 GLY A O 1
ATOM 2099 N N . ILE A 1 271 ? 18.399 -14.386 -1.531 1.00 80.31 271 ILE A N 1
ATOM 2100 C CA . ILE A 1 271 ? 19.130 -14.700 -0.292 1.00 80.31 271 ILE A CA 1
ATOM 2101 C C . ILE A 1 271 ? 19.271 -13.432 0.550 1.00 80.31 271 ILE A C 1
ATOM 2103 O O . ILE A 1 271 ? 18.971 -13.441 1.743 1.00 80.31 271 ILE A O 1
ATOM 2107 N N . THR A 1 272 ? 19.693 -12.332 -0.072 1.00 81.94 272 THR A N 1
ATOM 2108 C CA . THR A 1 272 ? 19.760 -11.014 0.558 1.00 81.94 272 THR A CA 1
ATOM 2109 C C . THR A 1 272 ? 18.770 -10.063 -0.087 1.00 81.94 272 THR A C 1
ATOM 2111 O O . THR A 1 272 ? 18.558 -10.077 -1.303 1.00 81.94 272 THR A O 1
ATOM 2114 N N . TRP A 1 273 ? 18.158 -9.231 0.750 1.00 82.56 273 TRP A N 1
ATOM 2115 C CA . TRP A 1 273 ? 17.137 -8.289 0.326 1.00 82.56 273 TRP A CA 1
ATOM 2116 C C . TRP A 1 273 ? 17.491 -6.872 0.758 1.00 82.56 273 TRP A C 1
ATOM 2118 O O . TRP A 1 273 ? 17.834 -6.593 1.911 1.00 82.56 273 TRP A O 1
ATOM 2128 N N . ASP A 1 274 ? 17.397 -5.964 -0.200 1.00 82.31 274 ASP A N 1
ATOM 2129 C CA . ASP A 1 274 ? 17.590 -4.534 -0.028 1.00 82.31 274 ASP A CA 1
ATOM 2130 C C . ASP A 1 274 ? 16.296 -3.814 -0.453 1.00 82.31 274 ASP A C 1
ATOM 2132 O O . ASP A 1 274 ? 15.475 -4.351 -1.193 1.00 82.31 274 ASP A O 1
ATOM 2136 N N . PHE A 1 275 ? 16.069 -2.602 0.046 1.00 83.12 275 PHE A N 1
ATOM 2137 C CA . PHE A 1 275 ? 14.908 -1.796 -0.304 1.00 83.12 275 PHE A CA 1
ATOM 2138 C C . PHE A 1 275 ? 15.292 -0.357 -0.651 1.00 83.12 275 PHE A C 1
ATOM 2140 O O . PHE A 1 275 ? 16.320 0.177 -0.226 1.00 83.12 275 PHE A O 1
ATOM 2147 N N . ARG A 1 276 ? 14.450 0.312 -1.431 1.00 83.94 276 ARG A N 1
ATOM 2148 C CA . ARG A 1 276 ? 14.529 1.749 -1.705 1.00 83.94 276 ARG A CA 1
ATOM 2149 C C . ARG A 1 276 ? 13.144 2.344 -1.562 1.00 83.94 276 ARG A C 1
ATOM 2151 O O . ARG A 1 276 ? 12.177 1.792 -2.077 1.00 83.94 276 ARG A O 1
ATOM 2158 N N . ARG A 1 277 ? 13.060 3.476 -0.871 1.00 80.81 277 ARG A N 1
ATOM 2159 C CA . ARG A 1 277 ? 11.806 4.209 -0.683 1.00 80.81 277 ARG A CA 1
ATOM 2160 C C . ARG A 1 277 ? 11.778 5.395 -1.629 1.00 80.81 277 ARG A C 1
ATOM 2162 O O . ARG A 1 277 ? 12.721 6.182 -1.634 1.00 80.81 277 ARG A O 1
ATOM 2169 N N . TYR A 1 278 ? 10.710 5.543 -2.395 1.00 82.12 278 TYR A N 1
ATOM 2170 C CA . TYR A 1 278 ? 10.510 6.664 -3.302 1.00 82.12 278 TYR A CA 1
ATOM 2171 C C . TYR A 1 278 ? 9.536 7.652 -2.693 1.00 82.12 278 TYR A C 1
ATOM 2173 O O . TYR A 1 278 ? 8.427 7.302 -2.291 1.00 82.12 278 TYR A O 1
ATOM 2181 N N . LEU A 1 279 ? 9.975 8.901 -2.633 1.00 78.19 279 LEU A N 1
ATOM 2182 C CA . LEU A 1 279 ? 9.211 10.004 -2.093 1.00 78.19 279 LEU A CA 1
ATOM 2183 C C . LEU A 1 279 ? 8.989 11.040 -3.188 1.00 78.19 279 LEU A C 1
ATOM 2185 O O . LEU A 1 279 ? 9.928 11.465 -3.862 1.00 78.19 279 LEU A O 1
ATOM 2189 N N . VAL A 1 280 ? 7.746 11.473 -3.330 1.00 78.62 280 VAL A N 1
ATOM 2190 C CA . VAL A 1 280 ? 7.365 12.568 -4.209 1.00 78.62 280 VAL A CA 1
ATOM 2191 C C . VAL A 1 280 ? 7.231 13.846 -3.387 1.00 78.62 280 VAL A C 1
ATOM 2193 O O . VAL A 1 280 ? 6.566 13.882 -2.347 1.00 78.62 280 VAL A O 1
ATOM 2196 N N . LYS A 1 281 ? 7.886 14.916 -3.835 1.00 77.31 281 LYS A N 1
ATOM 2197 C CA . LYS A 1 281 ? 7.698 16.251 -3.273 1.00 77.31 281 LYS A CA 1
ATOM 2198 C C . LYS A 1 281 ? 6.487 16.899 -3.940 1.00 77.31 281 LYS A C 1
ATOM 2200 O O . LYS A 1 281 ? 6.485 17.114 -5.146 1.00 77.31 281 LYS A O 1
ATOM 2205 N N . THR A 1 282 ? 5.485 17.228 -3.134 1.00 68.00 282 THR A N 1
ATOM 2206 C CA . THR A 1 282 ? 4.345 18.074 -3.517 1.00 68.00 282 THR A CA 1
ATOM 2207 C C . THR A 1 282 ? 4.598 19.507 -3.026 1.00 68.00 282 THR A C 1
ATOM 2209 O O . THR A 1 282 ? 5.505 19.734 -2.223 1.00 68.00 282 THR A O 1
ATOM 2212 N N . GLU A 1 283 ? 3.809 20.488 -3.474 1.00 65.75 283 GLU A N 1
ATOM 2213 C CA . GLU A 1 283 ? 3.915 21.886 -3.017 1.00 65.75 283 GLU A CA 1
ATOM 2214 C C . GLU A 1 283 ? 3.840 22.031 -1.485 1.00 65.75 283 GLU A C 1
ATOM 2216 O O . GLU A 1 283 ? 4.536 22.866 -0.912 1.00 65.75 283 GLU A O 1
ATOM 2221 N N . SER A 1 284 ? 3.030 21.198 -0.822 1.00 58.31 284 SER A N 1
ATOM 2222 C CA . SER A 1 284 ? 2.755 21.263 0.618 1.00 58.31 284 SER A CA 1
ATOM 2223 C C . SER A 1 284 ? 3.572 20.289 1.476 1.00 58.31 284 SER A C 1
ATOM 2225 O O . SER A 1 284 ? 3.820 20.580 2.646 1.00 58.31 284 SER A O 1
ATOM 2227 N N . ALA A 1 285 ? 3.968 19.128 0.940 1.00 64.75 285 ALA A N 1
ATOM 2228 C CA . ALA A 1 285 ? 4.518 18.027 1.736 1.00 64.75 285 ALA A CA 1
ATOM 2229 C C . ALA A 1 285 ? 5.353 17.025 0.916 1.00 64.75 285 ALA A C 1
ATOM 2231 O O . ALA A 1 285 ? 5.240 16.938 -0.309 1.00 64.75 285 ALA A O 1
ATOM 2232 N N . LEU A 1 286 ? 6.170 16.233 1.618 1.00 70.50 286 LEU A N 1
ATOM 2233 C CA . LEU A 1 286 ? 6.766 15.001 1.095 1.00 70.50 286 LEU A CA 1
ATOM 2234 C C . LEU A 1 286 ? 5.786 13.850 1.294 1.00 70.50 286 LEU A C 1
ATOM 2236 O O . LEU A 1 286 ? 5.205 13.706 2.368 1.00 70.50 286 LEU A O 1
ATOM 2240 N N . ARG A 1 287 ? 5.615 13.023 0.266 1.00 70.50 287 ARG A N 1
ATOM 2241 C CA . ARG A 1 287 ? 4.699 11.879 0.290 1.00 70.50 287 ARG A CA 1
ATOM 2242 C C . ARG A 1 287 ? 5.376 10.638 -0.252 1.00 70.50 287 ARG A C 1
ATOM 2244 O O . ARG A 1 287 ? 6.276 10.743 -1.079 1.00 70.50 287 ARG A O 1
ATOM 2251 N N . ASN A 1 288 ? 4.913 9.471 0.176 1.00 74.31 288 ASN A N 1
ATOM 2252 C CA . ASN A 1 288 ? 5.256 8.223 -0.494 1.00 74.31 288 ASN A CA 1
ATOM 2253 C C . ASN A 1 288 ? 4.759 8.275 -1.944 1.00 74.31 288 ASN A C 1
ATOM 2255 O O . ASN A 1 288 ? 3.612 8.648 -2.194 1.00 74.31 288 ASN A O 1
ATOM 2259 N N . ALA A 1 289 ? 5.629 7.938 -2.893 1.00 79.56 289 ALA A N 1
ATOM 2260 C CA . ALA A 1 289 ? 5.247 7.829 -4.292 1.00 79.56 289 ALA A CA 1
ATOM 2261 C C . ALA A 1 289 ? 4.409 6.565 -4.482 1.00 79.56 289 ALA A C 1
ATOM 2263 O O . ALA A 1 289 ? 4.906 5.477 -4.213 1.00 79.56 289 ALA A O 1
ATOM 2264 N N . LEU A 1 290 ? 3.167 6.676 -4.952 1.00 83.31 290 LEU A N 1
ATOM 2265 C CA . LEU A 1 290 ? 2.364 5.481 -5.172 1.00 83.31 290 LEU A CA 1
ATOM 2266 C C . LEU A 1 290 ? 2.867 4.745 -6.411 1.00 83.31 290 LEU A C 1
ATOM 2268 O O . LEU A 1 290 ? 2.936 5.341 -7.484 1.00 83.31 290 LEU A O 1
ATOM 2272 N N . ILE A 1 291 ? 3.228 3.471 -6.277 1.00 87.12 291 ILE A N 1
ATOM 2273 C CA . ILE A 1 291 ? 3.729 2.673 -7.403 1.00 87.12 291 ILE A CA 1
ATOM 2274 C C . ILE A 1 291 ? 2.538 2.009 -8.083 1.00 87.12 291 ILE A C 1
ATOM 2276 O O . ILE A 1 291 ? 1.877 1.160 -7.489 1.00 87.12 291 ILE A O 1
ATOM 2280 N N . GLU A 1 292 ? 2.254 2.403 -9.323 1.00 85.69 292 GLU A N 1
ATOM 2281 C CA . GLU A 1 292 ? 1.154 1.808 -10.083 1.00 85.69 292 GLU A CA 1
ATOM 2282 C C . GLU A 1 292 ? 1.597 0.536 -10.808 1.00 85.69 292 GLU A C 1
ATOM 2284 O O . GLU A 1 292 ? 0.905 -0.476 -10.713 1.00 85.69 292 GLU A O 1
ATOM 2289 N N . ASP A 1 293 ? 2.751 0.572 -11.483 1.00 86.56 293 ASP A N 1
ATOM 2290 C CA . ASP A 1 293 ? 3.329 -0.588 -12.172 1.00 86.56 293 ASP A CA 1
ATOM 2291 C C . ASP A 1 293 ? 4.841 -0.415 -12.396 1.00 86.56 293 ASP A C 1
ATOM 2293 O O . ASP A 1 293 ? 5.373 0.704 -12.389 1.00 86.56 293 ASP A O 1
ATOM 2297 N N . VAL A 1 294 ? 5.542 -1.528 -12.614 1.00 90.69 294 VAL A N 1
ATOM 2298 C CA . VAL A 1 294 ? 6.991 -1.579 -12.836 1.00 90.69 294 VAL A CA 1
ATOM 2299 C C . VAL A 1 294 ? 7.341 -2.609 -13.905 1.00 90.69 294 VAL A C 1
ATOM 2301 O O . VAL A 1 294 ? 6.910 -3.764 -13.862 1.00 90.69 294 VAL A O 1
ATOM 2304 N N . ILE A 1 295 ? 8.211 -2.210 -14.832 1.00 89.19 295 ILE A N 1
ATOM 2305 C CA . ILE A 1 295 ? 8.828 -3.087 -15.825 1.00 89.19 295 ILE A CA 1
ATOM 2306 C C . ILE A 1 295 ? 10.327 -3.174 -15.564 1.00 89.19 295 ILE A C 1
ATOM 2308 O O . ILE A 1 295 ? 11.020 -2.164 -15.431 1.00 89.19 295 ILE A O 1
ATOM 2312 N N . LEU A 1 296 ? 10.828 -4.405 -15.568 1.00 88.06 296 LEU A N 1
ATOM 2313 C CA . LEU A 1 296 ? 12.250 -4.709 -15.550 1.00 88.06 296 LEU A CA 1
ATOM 2314 C C . LEU A 1 296 ? 12.743 -4.918 -16.988 1.00 88.06 296 LEU A C 1
ATOM 2316 O O . LEU A 1 296 ? 12.213 -5.760 -17.709 1.00 88.06 296 LEU A O 1
ATOM 2320 N N . LEU A 1 297 ? 13.748 -4.146 -17.397 1.00 84.56 297 LEU A N 1
ATOM 2321 C CA . LEU A 1 297 ? 14.473 -4.311 -18.657 1.00 84.56 297 LEU A CA 1
ATOM 2322 C C . LEU A 1 297 ? 15.899 -4.797 -18.358 1.00 84.56 297 LEU A C 1
ATOM 2324 O O . LEU A 1 297 ? 16.346 -4.798 -17.209 1.00 84.56 297 LEU A O 1
ATOM 2328 N N . SER A 1 298 ? 16.644 -5.187 -19.394 1.00 81.12 298 SER A N 1
ATOM 2329 C CA . SER A 1 298 ? 17.971 -5.792 -19.229 1.00 81.12 298 SER A CA 1
ATOM 2330 C C . SER A 1 298 ? 18.972 -4.894 -18.483 1.00 81.12 298 SER A C 1
ATOM 2332 O O . SER A 1 298 ? 19.752 -5.388 -17.673 1.00 81.12 298 SER A O 1
ATOM 2334 N N . ASP A 1 299 ? 18.951 -3.578 -18.704 1.00 83.62 299 ASP A N 1
ATOM 2335 C CA . ASP A 1 299 ? 19.901 -2.614 -18.124 1.00 83.62 299 ASP A CA 1
ATOM 2336 C C . ASP A 1 299 ? 19.256 -1.573 -17.188 1.00 83.62 299 ASP A C 1
ATOM 2338 O O . ASP A 1 299 ? 19.955 -0.876 -16.445 1.00 83.62 299 ASP A O 1
ATOM 2342 N N . ARG A 1 300 ? 17.926 -1.470 -17.195 1.00 86.88 300 ARG A N 1
ATOM 2343 C CA . ARG A 1 300 ? 17.173 -0.392 -16.541 1.00 86.88 300 ARG A CA 1
ATOM 2344 C C . ARG A 1 300 ? 15.819 -0.875 -16.030 1.00 86.88 300 ARG A C 1
ATOM 2346 O O . ARG A 1 300 ? 15.349 -1.951 -16.382 1.00 86.88 300 ARG A O 1
ATOM 2353 N N . ILE A 1 301 ? 15.176 -0.054 -15.213 1.00 88.94 301 ILE A N 1
ATOM 2354 C CA . ILE A 1 301 ? 13.824 -0.299 -14.707 1.00 88.94 301 ILE A CA 1
ATOM 2355 C C . ILE A 1 301 ? 12.962 0.902 -15.072 1.00 88.94 301 ILE A C 1
ATOM 2357 O O . ILE A 1 301 ? 13.370 2.041 -14.861 1.00 88.94 301 ILE A O 1
ATOM 2361 N N . VAL A 1 302 ? 11.778 0.652 -15.622 1.00 89.38 302 VAL A N 1
ATOM 2362 C CA . VAL A 1 302 ? 10.785 1.697 -15.883 1.00 89.38 302 VAL A CA 1
ATOM 2363 C C . VAL A 1 302 ? 9.692 1.556 -14.844 1.00 89.38 302 VAL A C 1
ATOM 2365 O O . VAL A 1 302 ? 9.078 0.501 -14.710 1.00 89.38 302 VAL A O 1
ATOM 2368 N N . MET A 1 303 ? 9.475 2.623 -14.092 1.00 91.25 303 MET A N 1
ATOM 2369 C CA . MET A 1 303 ? 8.548 2.664 -12.977 1.00 91.25 303 MET A CA 1
ATOM 2370 C C . MET A 1 303 ? 7.501 3.737 -13.243 1.00 91.25 303 MET A C 1
ATOM 2372 O O . MET A 1 303 ? 7.835 4.872 -13.584 1.00 91.25 303 MET A O 1
ATOM 2376 N N . LEU A 1 304 ? 6.234 3.380 -13.066 1.00 89.50 304 LEU A N 1
ATOM 2377 C CA . LEU A 1 304 ? 5.124 4.313 -13.120 1.00 89.50 304 LEU A CA 1
ATOM 2378 C C . LEU A 1 304 ? 4.705 4.653 -11.698 1.00 89.50 304 LEU A C 1
ATOM 2380 O O . LEU A 1 304 ? 4.201 3.800 -10.966 1.00 89.50 304 LEU A O 1
ATOM 2384 N N . THR A 1 305 ? 4.911 5.907 -11.318 1.00 86.94 305 THR A N 1
ATOM 2385 C CA . THR A 1 305 ? 4.406 6.437 -10.058 1.00 86.94 305 THR A CA 1
ATOM 2386 C C . THR A 1 305 ? 3.172 7.287 -10.297 1.00 86.94 305 THR A C 1
ATOM 2388 O O . THR A 1 305 ? 3.011 7.885 -11.360 1.00 86.94 305 THR A O 1
ATOM 2391 N N . GLY A 1 306 ? 2.283 7.341 -9.316 1.00 79.31 306 GLY A N 1
ATOM 2392 C CA . GLY A 1 306 ? 1.084 8.162 -9.340 1.00 79.31 306 GLY A CA 1
ATOM 2393 C C . GLY A 1 306 ? 0.890 8.925 -8.038 1.00 79.31 306 GLY A C 1
ATOM 2394 O O . GLY A 1 306 ? 1.429 8.568 -6.994 1.00 79.31 306 GLY A O 1
ATOM 2395 N N . ASP A 1 307 ? 0.084 9.976 -8.106 1.00 71.00 307 ASP A N 1
ATOM 2396 C CA . ASP A 1 307 ? -0.544 10.611 -6.939 1.00 71.00 307 ASP A CA 1
ATOM 2397 C C . ASP A 1 307 ? -2.077 10.417 -6.933 1.00 71.00 307 ASP A C 1
ATOM 2399 O O . ASP A 1 307 ? -2.784 10.921 -6.060 1.00 71.00 307 ASP A O 1
ATOM 2403 N N . GLY A 1 308 ? -2.590 9.659 -7.911 1.00 67.06 308 GLY A N 1
ATOM 2404 C CA . GLY A 1 308 ? -4.007 9.392 -8.151 1.00 67.06 308 GLY A CA 1
ATOM 2405 C C . GLY A 1 308 ? -4.637 10.253 -9.254 1.00 67.06 308 GLY A C 1
ATOM 2406 O O . GLY A 1 308 ? -5.580 9.784 -9.892 1.00 67.06 308 GLY A O 1
ATOM 2407 N N . LEU A 1 309 ? -4.112 11.454 -9.527 1.00 68.62 309 LEU A N 1
ATOM 2408 C CA . LEU A 1 309 ? -4.584 12.351 -10.598 1.00 68.62 309 LEU A CA 1
ATOM 2409 C C . LEU A 1 309 ? -3.605 12.417 -11.770 1.00 68.62 309 LEU A C 1
ATOM 2411 O O . LEU A 1 309 ? -4.012 12.405 -12.934 1.00 68.62 309 LEU A O 1
ATOM 2415 N N . GLN A 1 310 ? -2.321 12.489 -11.449 1.00 79.44 310 GLN A N 1
ATOM 2416 C CA . GLN A 1 310 ? -1.208 12.549 -12.372 1.00 79.44 310 GLN A CA 1
ATOM 2417 C C . GLN A 1 310 ? -0.282 11.368 -12.124 1.00 79.44 310 GLN A C 1
ATOM 2419 O O . GLN A 1 310 ? -0.238 10.770 -11.043 1.00 79.44 310 GLN A O 1
ATOM 2424 N N . SER A 1 311 ? 0.466 11.026 -13.162 1.00 85.62 311 SER A N 1
ATOM 2425 C CA . SER A 1 311 ? 1.477 9.986 -13.083 1.00 85.62 311 SER A CA 1
ATOM 2426 C C . SER A 1 311 ? 2.821 10.534 -13.504 1.00 85.62 311 SER A C 1
ATOM 2428 O O . SER A 1 311 ? 2.914 11.460 -14.299 1.00 85.62 311 SER A O 1
ATOM 2430 N N . THR A 1 312 ? 3.888 9.962 -12.976 1.00 85.81 312 THR A N 1
ATOM 2431 C CA . THR A 1 312 ? 5.249 10.277 -13.380 1.00 85.81 312 THR A CA 1
ATOM 2432 C C . THR A 1 312 ? 5.938 8.985 -13.774 1.00 85.81 312 THR A C 1
ATOM 2434 O O . THR A 1 312 ? 5.923 8.000 -13.040 1.00 85.81 312 THR A O 1
ATOM 2437 N N . LEU A 1 313 ? 6.532 8.981 -14.959 1.00 87.19 313 LEU A N 1
ATOM 2438 C CA . LEU A 1 313 ? 7.365 7.878 -15.407 1.00 87.19 313 LEU A CA 1
ATOM 2439 C C . LEU A 1 313 ? 8.792 8.130 -14.957 1.00 87.19 313 LEU A C 1
ATOM 2441 O O . LEU A 1 313 ? 9.357 9.188 -15.231 1.00 87.19 313 LEU A O 1
ATOM 2445 N N . LEU A 1 314 ? 9.363 7.150 -14.273 1.00 88.19 314 LEU A N 1
ATOM 2446 C CA . LEU A 1 314 ? 10.732 7.172 -13.796 1.00 88.19 314 LEU A CA 1
ATOM 2447 C C . LEU A 1 314 ? 11.522 6.089 -14.518 1.00 88.19 314 LEU A C 1
ATOM 2449 O O . LEU A 1 314 ? 11.129 4.922 -14.534 1.00 88.19 314 LEU A O 1
ATOM 2453 N N . VAL A 1 315 ? 12.662 6.474 -15.081 1.00 88.00 315 VAL A N 1
ATOM 2454 C CA . VAL A 1 315 ? 13.664 5.527 -15.570 1.00 88.00 315 VAL A CA 1
ATOM 2455 C C . VAL A 1 315 ? 14.718 5.391 -14.485 1.00 88.00 315 VAL A C 1
ATOM 2457 O O . VAL A 1 315 ? 15.368 6.366 -14.110 1.00 88.00 315 VAL A O 1
ATOM 2460 N N . LEU A 1 316 ? 14.877 4.185 -13.957 1.00 88.88 316 LEU A N 1
ATOM 2461 C CA . LEU A 1 316 ? 15.791 3.862 -12.872 1.00 88.88 316 LEU A CA 1
ATOM 2462 C C . LEU A 1 316 ? 16.963 3.026 -13.389 1.00 88.88 316 LEU A C 1
ATOM 2464 O O . LEU A 1 316 ? 16.809 2.156 -14.248 1.00 88.88 316 LEU A O 1
ATOM 2468 N N . SER A 1 317 ? 18.140 3.245 -12.810 1.00 86.31 317 SER A N 1
ATOM 2469 C CA . SER A 1 317 ? 19.291 2.367 -13.020 1.00 86.31 317 SER A CA 1
ATOM 2470 C C . SER A 1 317 ? 19.098 1.049 -12.281 1.00 86.31 317 SER A C 1
ATOM 2472 O O . SER A 1 317 ? 18.807 1.050 -11.086 1.00 86.31 317 SER A O 1
ATOM 2474 N N . ARG A 1 318 ? 19.339 -0.083 -12.949 1.00 84.25 318 ARG A N 1
ATOM 2475 C CA . ARG A 1 318 ? 19.214 -1.412 -12.331 1.00 84.25 318 ARG A CA 1
ATOM 2476 C C . ARG A 1 318 ? 20.178 -1.628 -11.155 1.00 84.25 318 ARG A C 1
ATOM 2478 O O . ARG A 1 318 ? 19.839 -2.330 -10.214 1.00 84.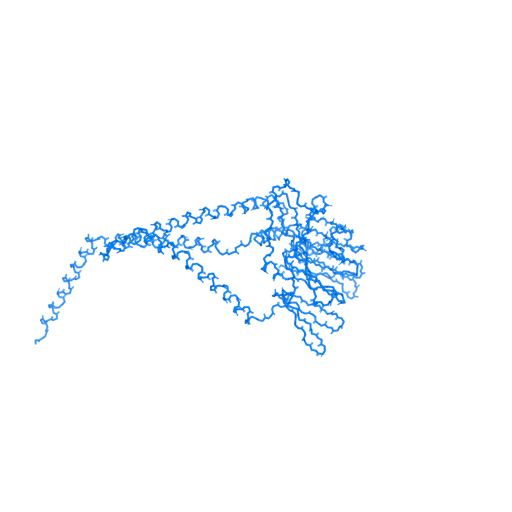25 318 ARG A O 1
ATOM 2485 N N . ARG A 1 319 ? 21.360 -0.997 -11.182 1.00 79.50 319 ARG A N 1
ATOM 2486 C CA . ARG A 1 319 ? 22.446 -1.238 -10.210 1.00 79.50 319 ARG A CA 1
ATOM 2487 C C . ARG A 1 319 ? 22.207 -0.619 -8.831 1.00 79.5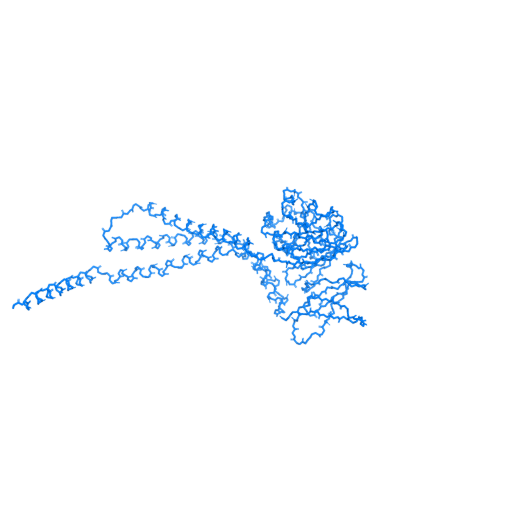0 319 ARG A C 1
ATOM 2489 O O . ARG A 1 319 ? 22.682 -1.126 -7.828 1.00 79.50 319 ARG A O 1
ATOM 2496 N N . ASN A 1 320 ? 21.588 0.555 -8.776 1.00 78.88 320 ASN A N 1
ATOM 2497 C CA . ASN A 1 320 ? 21.450 1.322 -7.528 1.00 78.88 320 ASN A CA 1
ATOM 2498 C C . ASN A 1 320 ? 20.046 1.909 -7.336 1.00 78.88 320 ASN A C 1
ATOM 2500 O O . ASN A 1 320 ? 19.823 2.636 -6.355 1.00 78.88 320 ASN A O 1
ATOM 2504 N N . LEU A 1 321 ? 19.145 1.636 -8.287 1.00 83.50 321 LEU A N 1
ATOM 2505 C CA . LEU A 1 321 ? 17.791 2.165 -8.353 1.00 83.50 321 LEU A CA 1
ATOM 2506 C C . LEU A 1 321 ? 17.758 3.707 -8.283 1.00 83.50 321 LEU A C 1
ATOM 2508 O O . LEU A 1 321 ? 16.817 4.314 -7.775 1.00 83.50 321 LEU A O 1
ATOM 2512 N N . SER A 1 322 ? 18.805 4.386 -8.766 1.00 84.12 322 SER A N 1
ATOM 2513 C CA . SER A 1 322 ? 18.789 5.846 -8.891 1.00 84.12 322 SER A CA 1
ATOM 2514 C C . SER A 1 322 ? 17.954 6.264 -10.092 1.00 84.12 322 SER A C 1
ATOM 2516 O O . SER A 1 322 ? 18.055 5.647 -11.152 1.00 84.12 322 SER A O 1
ATOM 2518 N N . ILE A 1 323 ? 17.199 7.348 -9.939 1.00 85.19 323 ILE A N 1
ATOM 2519 C CA . ILE A 1 323 ? 16.438 7.967 -11.025 1.00 85.19 323 ILE A CA 1
ATOM 2520 C C . ILE A 1 323 ? 17.429 8.562 -12.034 1.00 85.19 323 ILE A C 1
ATOM 2522 O O . ILE A 1 323 ? 18.222 9.435 -11.682 1.00 85.19 323 ILE A O 1
ATOM 2526 N N . ILE A 1 324 ? 17.408 8.035 -13.257 1.00 85.94 324 ILE A N 1
ATOM 2527 C CA . ILE A 1 324 ? 18.189 8.493 -14.412 1.00 85.94 324 ILE A CA 1
ATOM 2528 C C . ILE A 1 324 ? 17.421 9.596 -15.135 1.00 85.94 324 ILE A C 1
ATOM 2530 O O . ILE A 1 324 ? 17.998 10.625 -15.475 1.00 85.94 324 ILE A O 1
ATOM 2534 N N . ASP A 1 325 ? 16.129 9.366 -15.361 1.00 84.56 325 ASP A N 1
ATOM 2535 C CA . ASP A 1 325 ? 15.258 10.277 -16.092 1.00 84.56 325 ASP A CA 1
ATOM 2536 C C . ASP A 1 325 ? 13.840 10.256 -15.517 1.00 84.56 325 ASP A C 1
ATOM 2538 O O . ASP A 1 325 ? 13.432 9.303 -14.842 1.00 84.56 325 ASP A O 1
ATOM 2542 N N . MET A 1 326 ? 13.102 11.333 -15.768 1.00 86.81 326 MET A N 1
ATOM 2543 C CA . MET A 1 326 ? 11.763 11.544 -15.248 1.00 86.81 326 MET A CA 1
ATOM 2544 C C . MET A 1 326 ? 10.877 12.277 -16.251 1.00 86.81 326 MET A C 1
ATOM 2546 O O . MET A 1 326 ? 11.170 13.397 -16.672 1.00 86.81 326 MET A O 1
ATOM 2550 N N . ASN A 1 327 ? 9.725 11.678 -16.544 1.00 87.00 327 ASN A N 1
ATOM 2551 C CA . ASN A 1 327 ? 8.729 12.227 -17.449 1.00 87.00 327 ASN A CA 1
ATOM 2552 C C . ASN A 1 327 ? 7.373 12.377 -16.729 1.00 87.00 327 ASN A C 1
ATOM 2554 O O . ASN A 1 327 ? 6.641 11.392 -16.585 1.00 87.00 327 ASN A O 1
ATOM 2558 N N . PRO A 1 328 ? 7.041 13.580 -16.220 1.00 84.50 328 PRO A N 1
ATOM 2559 C CA . PRO A 1 328 ? 5.747 13.837 -15.599 1.00 84.50 328 PRO A CA 1
ATOM 2560 C C . PRO A 1 328 ? 4.632 13.853 -16.653 1.00 84.50 328 PRO A C 1
ATOM 2562 O O . PRO A 1 328 ? 4.770 14.452 -17.722 1.00 84.50 328 PRO A O 1
ATOM 2565 N N . LEU A 1 329 ? 3.512 13.205 -16.341 1.00 83.44 329 LEU A N 1
ATOM 2566 C CA . LEU A 1 329 ? 2.348 13.054 -17.206 1.00 83.44 329 LEU A CA 1
ATOM 2567 C C . LEU A 1 329 ? 1.162 13.844 -16.651 1.00 83.44 329 LEU A C 1
ATOM 2569 O O . LEU A 1 329 ? 0.852 13.797 -15.467 1.00 83.44 329 LEU A O 1
ATOM 2573 N N . GLU A 1 330 ? 0.427 14.498 -17.545 1.00 75.94 330 GLU A N 1
ATOM 2574 C CA . GLU A 1 330 ? -0.738 15.330 -17.197 1.00 75.94 330 GLU A CA 1
ATOM 2575 C C . GLU A 1 330 ? -1.971 14.527 -16.746 1.00 75.94 330 GLU A C 1
ATOM 2577 O O . GLU A 1 330 ? -2.956 15.100 -16.293 1.00 75.94 330 GLU A O 1
ATOM 2582 N N . SER A 1 331 ? -1.953 13.204 -16.916 1.00 76.31 331 SER A N 1
ATOM 2583 C CA . SER A 1 331 ? -3.077 12.306 -16.625 1.00 76.31 331 SER A CA 1
ATOM 2584 C C . SER A 1 331 ? -2.593 11.064 -15.889 1.00 76.31 331 SER A C 1
ATOM 2586 O O . SER A 1 331 ? -1.425 10.695 -16.006 1.00 76.31 331 SER A O 1
ATOM 2588 N N . ALA A 1 332 ? -3.501 10.422 -15.155 1.00 78.75 332 ALA A N 1
ATOM 2589 C CA . ALA A 1 332 ? -3.231 9.174 -14.461 1.00 78.75 332 ALA A CA 1
ATOM 2590 C C . ALA A 1 332 ? -3.145 7.989 -15.439 1.00 78.75 332 ALA A C 1
ATOM 2592 O O . ALA A 1 332 ? -4.089 7.688 -16.180 1.00 78.75 332 ALA A O 1
ATOM 2593 N N . TYR A 1 333 ? -2.018 7.289 -15.381 1.00 82.62 333 TYR A N 1
ATOM 2594 C CA . TYR A 1 333 ? -1.782 5.991 -16.005 1.00 82.62 333 TYR A CA 1
ATOM 2595 C C . TYR A 1 333 ? -1.626 4.953 -14.895 1.00 82.62 333 TYR A C 1
ATOM 2597 O O . TYR A 1 333 ? -1.185 5.285 -13.795 1.00 82.62 333 TYR A O 1
ATOM 2605 N N . ARG A 1 334 ? -2.001 3.703 -15.169 1.00 82.19 334 ARG A N 1
ATOM 2606 C CA . ARG A 1 334 ? -1.993 2.626 -14.166 1.00 82.19 334 ARG A CA 1
ATOM 2607 C C . ARG A 1 334 ? -1.270 1.363 -14.592 1.00 82.19 334 ARG A C 1
ATOM 2609 O O . ARG A 1 334 ? -0.933 0.565 -13.732 1.00 82.19 334 ARG A O 1
ATOM 2616 N N . SER A 1 335 ? -1.055 1.171 -15.887 1.00 84.94 335 SER A N 1
ATOM 2617 C CA . SER A 1 335 ? -0.429 -0.041 -16.405 1.00 84.94 335 SER A CA 1
ATOM 2618 C C . SER A 1 335 ? 0.756 0.291 -17.291 1.00 84.94 335 SER A C 1
ATOM 2620 O O . SER A 1 335 ? 0.727 1.252 -18.066 1.00 84.94 335 SER A O 1
ATOM 2622 N N . LEU A 1 336 ? 1.794 -0.530 -17.190 1.00 86.69 336 LEU A N 1
ATOM 2623 C CA . LEU A 1 336 ? 2.946 -0.528 -18.068 1.00 86.69 336 LEU A CA 1
ATOM 2624 C C . LEU A 1 336 ? 3.058 -1.898 -18.731 1.00 86.69 336 LEU A C 1
ATOM 2626 O O . LEU A 1 336 ? 3.131 -2.929 -18.075 1.00 86.69 336 LEU A O 1
ATOM 2630 N N . ASN A 1 337 ? 3.135 -1.914 -20.058 1.00 86.56 337 ASN A N 1
ATOM 2631 C CA . ASN A 1 337 ? 3.265 -3.146 -20.827 1.00 86.56 337 ASN A CA 1
ATOM 2632 C C . ASN A 1 337 ? 4.483 -3.042 -21.749 1.00 86.56 337 ASN A C 1
ATOM 2634 O O . ASN A 1 337 ? 4.572 -2.122 -22.563 1.00 86.56 337 ASN A O 1
ATOM 2638 N N . ALA A 1 338 ? 5.426 -3.977 -21.630 1.00 84.19 338 ALA A N 1
ATOM 2639 C CA . ALA A 1 338 ? 6.535 -4.104 -22.570 1.00 84.19 338 ALA A CA 1
ATOM 2640 C C . ALA A 1 338 ? 6.103 -4.981 -23.748 1.00 84.19 338 ALA A C 1
ATOM 2642 O O . ALA A 1 338 ? 5.723 -6.137 -23.566 1.00 84.19 338 ALA A O 1
ATOM 2643 N N . LEU A 1 339 ? 6.175 -4.430 -24.957 1.00 83.94 339 LEU A N 1
ATOM 2644 C CA . LEU A 1 339 ? 5.931 -5.138 -26.207 1.00 83.94 339 LEU A CA 1
ATOM 2645 C C . LEU A 1 339 ? 7.203 -5.106 -27.076 1.00 83.94 339 LEU A C 1
ATOM 2647 O O . LEU A 1 339 ? 8.082 -4.271 -26.846 1.00 83.94 339 LEU A O 1
ATOM 2651 N N . PRO A 1 340 ? 7.334 -5.988 -28.086 1.00 78.50 340 PRO A N 1
ATOM 2652 C CA . PRO A 1 340 ? 8.554 -6.082 -28.898 1.00 78.50 340 PRO A CA 1
ATOM 2653 C C . PRO A 1 340 ? 8.977 -4.780 -29.600 1.00 78.50 340 PRO A C 1
ATOM 2655 O O . PRO A 1 340 ? 10.141 -4.612 -29.946 1.00 78.50 340 PRO A O 1
ATOM 2658 N N . ASP A 1 341 ? 8.040 -3.864 -29.833 1.00 82.19 341 ASP A N 1
ATOM 2659 C CA . ASP A 1 341 ? 8.230 -2.592 -30.535 1.00 82.19 341 ASP A CA 1
ATOM 2660 C C . ASP A 1 341 ? 8.340 -1.369 -29.613 1.00 82.19 341 ASP A C 1
ATOM 2662 O O . ASP A 1 341 ? 8.561 -0.256 -30.098 1.00 82.19 341 ASP A O 1
ATOM 2666 N N . GLY A 1 342 ? 8.157 -1.544 -28.305 1.00 84.06 342 GLY A N 1
ATOM 2667 C CA . GLY A 1 342 ? 8.206 -0.446 -27.350 1.00 84.06 342 GLY A CA 1
ATOM 2668 C C . GLY A 1 342 ? 7.443 -0.713 -26.060 1.00 84.06 342 GLY A C 1
ATOM 2669 O O . GLY A 1 342 ? 6.852 -1.770 -25.849 1.00 84.06 342 GLY A O 1
ATOM 2670 N N . ILE A 1 343 ? 7.450 0.285 -25.185 1.00 86.94 343 ILE A N 1
ATOM 2671 C CA . ILE A 1 343 ? 6.761 0.249 -23.896 1.00 86.94 343 ILE A CA 1
ATOM 2672 C C . ILE A 1 343 ? 5.492 1.080 -23.999 1.00 86.94 343 ILE A C 1
ATOM 2674 O O . ILE A 1 343 ? 5.514 2.206 -24.495 1.00 86.94 343 ILE A O 1
ATOM 2678 N N . TYR A 1 344 ? 4.395 0.525 -23.507 1.00 86.75 344 TYR A N 1
ATOM 2679 C CA . TYR A 1 344 ? 3.075 1.120 -23.560 1.00 86.75 344 TYR A CA 1
ATOM 2680 C C . TYR A 1 344 ? 2.595 1.435 -22.146 1.00 86.75 344 TYR A C 1
ATOM 2682 O O . TYR A 1 344 ? 2.507 0.542 -21.307 1.00 86.75 344 TYR A O 1
ATOM 2690 N N . ALA A 1 345 ? 2.260 2.698 -21.892 1.00 85.00 345 ALA A N 1
ATOM 2691 C CA . ALA A 1 345 ? 1.628 3.132 -20.652 1.00 85.00 345 ALA A CA 1
ATOM 2692 C C . ALA A 1 345 ? 0.129 3.315 -20.893 1.00 85.00 345 ALA A C 1
ATOM 2694 O O . ALA A 1 345 ? -0.248 4.112 -21.752 1.00 85.00 345 ALA A O 1
ATOM 2695 N N . GLY A 1 346 ? -0.715 2.588 -20.160 1.00 83.50 346 GLY A N 1
ATOM 2696 C CA . GLY A 1 346 ? -2.176 2.639 -20.252 1.00 83.50 346 GLY A CA 1
ATOM 2697 C C . GLY A 1 346 ? -2.809 3.367 -19.064 1.00 83.50 346 GLY A C 1
ATOM 2698 O O . GLY A 1 346 ? -2.394 3.191 -17.919 1.00 83.50 346 GLY A O 1
ATOM 2699 N N . GLY A 1 347 ? -3.805 4.211 -19.331 1.00 78.62 347 GLY A N 1
ATOM 2700 C CA . GLY A 1 347 ? -4.521 5.018 -18.337 1.00 78.62 347 GLY A CA 1
ATOM 2701 C C . GLY A 1 347 ? -5.996 5.212 -18.687 1.00 78.62 347 GLY A C 1
ATOM 2702 O O . GLY A 1 347 ? -6.547 4.437 -19.465 1.00 78.62 347 GLY A O 1
ATOM 2703 N N . ASN A 1 348 ? -6.638 6.239 -18.117 1.00 73.12 348 ASN A N 1
ATOM 2704 C CA . ASN A 1 348 ? -8.051 6.601 -18.354 1.00 73.12 348 ASN A CA 1
ATOM 2705 C C . ASN A 1 348 ? -8.364 6.795 -19.858 1.00 73.12 348 ASN A C 1
ATOM 2707 O O . ASN A 1 348 ? -8.220 7.903 -20.378 1.00 73.12 348 ASN A O 1
ATOM 2711 N N . GLY A 1 349 ? -8.760 5.731 -20.567 1.00 68.81 349 GLY A N 1
ATOM 2712 C CA . GLY A 1 349 ? -9.067 5.726 -22.006 1.00 68.81 349 GLY A CA 1
ATOM 2713 C C . GLY A 1 349 ? -7.924 6.146 -22.944 1.00 68.81 349 GLY A C 1
ATOM 2714 O O . GLY A 1 349 ? -8.138 6.338 -24.141 1.00 68.81 349 GLY A O 1
ATOM 2715 N N . LYS A 1 350 ? -6.704 6.322 -22.427 1.00 80.75 350 LYS A N 1
ATOM 2716 C CA . LYS A 1 350 ? -5.549 6.849 -23.166 1.00 80.75 350 LYS A CA 1
ATOM 2717 C C . LYS A 1 350 ? -4.349 5.946 -22.981 1.00 80.75 350 LYS A C 1
ATOM 2719 O O . LYS A 1 350 ? -4.153 5.384 -21.905 1.00 80.75 350 LYS A O 1
ATOM 2724 N N . TYR A 1 351 ? -3.512 5.868 -24.006 1.00 84.62 351 TYR A N 1
ATOM 2725 C CA . TYR A 1 351 ? -2.215 5.219 -23.905 1.00 84.62 351 TYR A CA 1
ATOM 2726 C C . TYR A 1 351 ? -1.102 6.079 -24.504 1.00 84.62 351 TYR A C 1
ATOM 2728 O O . TYR A 1 351 ? -1.335 6.942 -25.354 1.00 84.62 351 TYR A O 1
ATOM 2736 N N . ARG A 1 352 ? 0.124 5.857 -24.035 1.00 86.00 352 ARG A N 1
ATOM 2737 C CA . ARG A 1 352 ? 1.350 6.450 -24.582 1.00 86.00 352 ARG A CA 1
ATOM 2738 C C . ARG A 1 352 ? 2.346 5.358 -24.916 1.00 86.00 352 ARG A C 1
ATOM 2740 O O . ARG A 1 352 ? 2.347 4.311 -24.275 1.00 86.00 352 ARG A O 1
ATOM 2747 N N . VAL A 1 353 ? 3.197 5.626 -25.900 1.00 86.81 353 VAL A N 1
ATOM 2748 C CA . VAL A 1 353 ? 4.197 4.672 -26.380 1.00 86.81 353 VAL A CA 1
ATOM 2749 C C . VAL A 1 353 ? 5.581 5.288 -26.287 1.00 86.81 353 VAL A C 1
ATOM 2751 O O . VAL A 1 353 ? 5.787 6.426 -26.709 1.00 86.81 353 VAL A O 1
ATOM 2754 N N . SER A 1 354 ? 6.529 4.513 -25.781 1.00 87.31 354 SER A N 1
ATOM 2755 C CA . SER A 1 354 ? 7.954 4.804 -25.850 1.00 87.31 354 SER A CA 1
ATOM 2756 C C . SER A 1 354 ? 8.645 3.777 -26.740 1.00 87.31 354 SER A C 1
ATOM 2758 O O . SER A 1 354 ? 8.525 2.571 -26.523 1.00 87.31 354 SER A O 1
ATOM 2760 N N . ARG A 1 355 ? 9.375 4.257 -27.752 1.00 84.69 355 ARG A N 1
ATOM 2761 C CA . ARG A 1 355 ? 10.172 3.414 -28.666 1.00 84.69 355 ARG A CA 1
ATOM 2762 C C . ARG A 1 355 ? 11.651 3.348 -28.281 1.00 84.69 355 ARG A C 1
ATOM 2764 O O . ARG A 1 355 ? 12.401 2.578 -28.867 1.00 84.69 355 ARG A O 1
ATOM 2771 N N . ASP A 1 356 ? 12.068 4.139 -27.299 1.00 81.94 356 ASP A N 1
ATOM 2772 C CA . ASP A 1 356 ? 13.448 4.268 -26.825 1.00 81.94 356 ASP A CA 1
ATOM 2773 C C . ASP A 1 356 ? 13.625 3.725 -25.399 1.00 81.94 356 ASP A C 1
ATOM 2775 O O . ASP A 1 356 ? 14.473 4.189 -24.637 1.00 81.94 356 ASP A O 1
ATOM 2779 N N . GLN A 1 357 ? 12.829 2.710 -25.050 1.00 78.12 357 GLN A N 1
ATOM 2780 C CA . GLN A 1 357 ? 12.915 1.999 -23.772 1.00 78.12 357 GLN A CA 1
ATOM 2781 C C . GLN A 1 357 ? 12.673 2.895 -22.542 1.00 78.12 357 GLN A C 1
ATOM 2783 O O . GLN A 1 357 ? 13.262 2.686 -21.481 1.00 78.12 357 GLN A O 1
ATOM 2788 N N . GLY A 1 358 ? 11.782 3.878 -22.675 1.00 75.81 358 GLY A N 1
ATOM 2789 C CA . GLY A 1 358 ? 11.216 4.645 -21.566 1.00 75.81 358 GLY A CA 1
ATOM 2790 C C . GLY A 1 358 ? 11.721 6.080 -21.412 1.00 75.81 358 GLY A C 1
ATOM 2791 O O . GLY A 1 358 ? 11.238 6.753 -20.503 1.00 75.81 358 GLY A O 1
ATOM 2792 N N . PHE A 1 359 ? 12.630 6.572 -22.261 1.00 79.25 359 PHE A N 1
ATOM 2793 C CA . PHE A 1 359 ? 13.139 7.950 -22.165 1.00 79.25 359 PHE A CA 1
ATOM 2794 C C . PHE A 1 359 ? 12.161 8.970 -22.765 1.00 79.25 359 PHE A C 1
ATOM 2796 O O . PHE A 1 359 ? 11.711 9.900 -22.093 1.00 79.25 359 PHE A O 1
ATOM 2803 N N . SER A 1 360 ? 11.758 8.776 -24.020 1.00 83.06 360 SER A N 1
ATOM 2804 C CA . SER A 1 360 ? 10.781 9.617 -24.703 1.00 83.06 360 SER A CA 1
ATOM 2805 C C . SER A 1 360 ? 9.455 8.893 -24.881 1.00 83.06 360 SER A C 1
ATOM 2807 O O . SER A 1 360 ? 9.376 7.694 -25.153 1.00 83.06 360 SER A O 1
ATOM 2809 N N . TRP A 1 361 ? 8.380 9.657 -24.711 1.00 83.56 361 TRP A N 1
ATOM 2810 C CA . TRP A 1 361 ? 7.013 9.161 -24.752 1.00 83.56 361 TRP A CA 1
ATOM 2811 C C . TRP A 1 361 ? 6.207 9.961 -25.761 1.00 83.56 361 TRP A C 1
ATOM 2813 O O . TRP A 1 361 ? 6.324 11.185 -25.838 1.00 83.56 361 TRP A O 1
ATOM 2823 N N . SER A 1 362 ? 5.376 9.262 -26.529 1.00 83.88 362 SER A N 1
ATOM 2824 C CA . SER A 1 362 ? 4.466 9.882 -27.483 1.00 83.88 362 SER A CA 1
ATOM 2825 C C . SER A 1 362 ? 3.435 10.779 -26.791 1.00 83.88 362 SER A C 1
ATOM 2827 O O . SER A 1 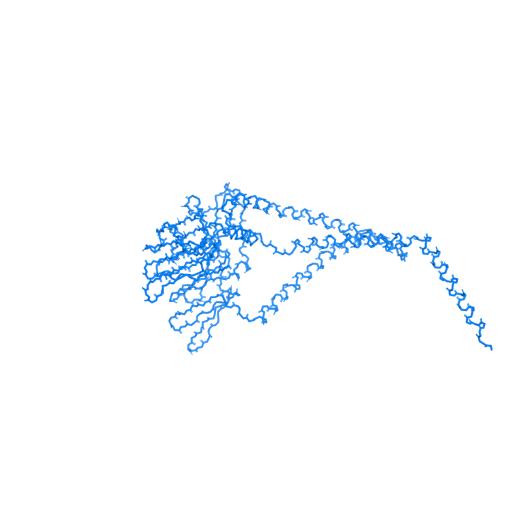362 ? 3.129 10.628 -25.603 1.00 83.88 362 SER A O 1
ATOM 2829 N N . ASN A 1 363 ? 2.811 11.655 -27.580 1.00 83.75 363 ASN A N 1
ATOM 2830 C CA . ASN A 1 363 ? 1.572 12.317 -27.179 1.00 83.75 363 ASN A CA 1
ATOM 2831 C C . ASN A 1 363 ? 0.492 11.278 -26.815 1.00 83.75 363 ASN A C 1
ATOM 2833 O O . ASN A 1 363 ? 0.543 10.148 -27.316 1.00 83.75 363 ASN A O 1
ATOM 2837 N N . PRO A 1 364 ? -0.464 11.631 -25.933 1.00 81.19 364 PRO A N 1
ATOM 2838 C CA . PRO A 1 364 ? -1.506 10.711 -25.502 1.00 81.19 364 PRO A CA 1
ATOM 2839 C C . PRO A 1 364 ? -2.396 10.331 -26.684 1.00 81.19 364 PRO A C 1
ATOM 2841 O O . PRO A 1 364 ? -2.949 11.199 -27.359 1.00 81.19 364 PRO A O 1
ATOM 2844 N N . ILE A 1 365 ? -2.538 9.030 -26.915 1.00 82.19 365 ILE A N 1
ATOM 2845 C CA . ILE A 1 365 ? -3.393 8.471 -27.956 1.00 82.19 365 ILE A CA 1
ATOM 2846 C C . ILE A 1 365 ? -4.671 7.985 -27.280 1.00 82.19 365 ILE A C 1
ATOM 2848 O O . ILE A 1 365 ? -4.619 7.185 -26.345 1.00 82.19 365 ILE A O 1
ATOM 2852 N N . ASN A 1 366 ? -5.820 8.486 -27.729 1.00 77.38 366 ASN A N 1
ATOM 2853 C CA . ASN A 1 366 ? -7.110 8.012 -27.240 1.00 77.38 366 ASN A CA 1
ATOM 2854 C C . ASN A 1 366 ? -7.356 6.612 -27.804 1.00 77.38 366 ASN A C 1
ATOM 2856 O O . ASN A 1 366 ? -7.453 6.438 -29.020 1.00 77.38 366 ASN A O 1
ATOM 2860 N N . ALA A 1 367 ? -7.487 5.625 -26.927 1.00 64.88 367 ALA A N 1
ATOM 2861 C CA . ALA A 1 367 ? -8.075 4.359 -27.317 1.00 64.88 367 ALA A CA 1
ATOM 2862 C C . ALA A 1 367 ? -9.591 4.587 -27.363 1.00 64.88 367 ALA A C 1
ATOM 2864 O O . ALA A 1 367 ? -10.188 5.004 -26.372 1.00 64.88 367 ALA A O 1
ATOM 2865 N N . SER A 1 368 ? -10.205 4.418 -28.539 1.00 54.84 368 SER A N 1
ATOM 2866 C CA . SER A 1 368 ? -11.656 4.582 -28.701 1.00 54.84 368 SER A CA 1
ATOM 2867 C C . SER A 1 368 ? -12.387 3.443 -27.997 1.00 54.84 368 SER A C 1
ATOM 2869 O O . SER A 1 368 ? -12.781 2.461 -28.616 1.00 54.84 368 SER A O 1
ATOM 2871 N N . PHE A 1 369 ? -12.561 3.579 -26.691 1.00 54.47 369 PHE A N 1
ATOM 2872 C CA . PHE A 1 369 ? -13.651 2.937 -25.975 1.00 54.47 369 PHE A CA 1
ATOM 2873 C C . PHE A 1 369 ? -14.890 3.811 -26.182 1.00 54.47 369 PHE A C 1
ATOM 2875 O O . PHE A 1 369 ? -14.764 4.977 -26.552 1.00 54.47 369 PHE A O 1
ATOM 2882 N N . GLY A 1 370 ? -16.094 3.266 -26.032 1.00 48.59 370 GLY A N 1
ATOM 2883 C CA . GLY A 1 370 ? -17.324 4.053 -26.165 1.00 48.59 370 GLY A CA 1
ATOM 2884 C C . GLY A 1 370 ? -17.390 5.237 -25.183 1.00 48.59 370 GLY A C 1
ATOM 2885 O O . GLY A 1 370 ? -16.406 5.669 -24.601 1.00 48.59 370 GLY A O 1
ATOM 2886 N N . ASN A 1 371 ? -18.585 5.766 -24.938 1.00 46.09 371 ASN A N 1
ATOM 2887 C CA . ASN A 1 371 ? -18.814 6.971 -24.123 1.00 46.09 371 ASN A CA 1
ATOM 2888 C C . ASN A 1 371 ? -18.479 6.829 -22.604 1.00 46.09 371 ASN A C 1
ATOM 2890 O O . ASN A 1 371 ? -19.097 7.491 -21.773 1.00 46.09 371 ASN A O 1
ATOM 2894 N N . ARG A 1 372 ? -17.574 5.920 -22.212 1.00 50.59 372 ARG A N 1
ATOM 2895 C CA . ARG A 1 372 ? -17.156 5.614 -20.839 1.00 50.59 372 ARG A CA 1
ATOM 2896 C C . ARG A 1 372 ? -15.638 5.753 -20.701 1.00 50.59 372 ARG A C 1
ATOM 2898 O O . ARG A 1 372 ? -14.885 5.237 -21.521 1.00 50.59 372 ARG A O 1
ATOM 2905 N N . ASN A 1 373 ? -15.205 6.413 -19.626 1.00 56.62 373 ASN A N 1
ATOM 2906 C CA . ASN A 1 373 ? -13.805 6.488 -19.203 1.00 56.62 373 ASN A CA 1
ATOM 2907 C C . ASN A 1 373 ? -13.353 5.127 -18.655 1.00 56.62 373 ASN A C 1
ATOM 2909 O O . ASN A 1 373 ? -13.262 4.935 -17.445 1.00 56.62 373 ASN A O 1
ATOM 2913 N N . GLU A 1 374 ? -13.120 4.162 -19.537 1.00 61.97 374 GLU A N 1
ATOM 2914 C CA . GLU A 1 374 ? -12.638 2.846 -19.132 1.00 61.97 374 GLU A CA 1
ATOM 2915 C C . GLU A 1 374 ? -11.134 2.883 -18.810 1.00 61.97 374 GLU A C 1
ATOM 2917 O O . GLU A 1 374 ? -10.331 3.519 -19.500 1.00 61.97 374 GLU A O 1
ATOM 2922 N N . LEU A 1 375 ? -10.743 2.202 -17.731 1.00 66.56 375 LEU A N 1
ATOM 2923 C CA . LEU A 1 375 ? -9.355 2.128 -17.275 1.00 66.56 375 LEU A CA 1
ATOM 2924 C C . LEU A 1 375 ? -8.629 0.988 -17.988 1.00 66.56 375 LEU A C 1
ATOM 2926 O O . LEU A 1 375 ? -8.964 -0.178 -17.772 1.00 66.56 375 LEU A O 1
ATOM 2930 N N . ILE A 1 376 ? -7.611 1.317 -18.790 1.00 69.25 376 ILE A N 1
ATOM 2931 C CA . ILE A 1 376 ? -6.767 0.322 -19.468 1.00 69.25 376 ILE A CA 1
ATOM 2932 C C . ILE A 1 376 ? -5.882 -0.387 -18.432 1.00 69.25 376 ILE A C 1
ATOM 2934 O O . ILE A 1 376 ? -4.970 0.214 -17.858 1.00 69.25 376 ILE A O 1
ATOM 2938 N N . GLN A 1 377 ? -6.150 -1.671 -18.206 1.00 70.75 377 GLN A N 1
ATOM 2939 C CA . GLN A 1 377 ? -5.424 -2.527 -17.262 1.00 70.75 377 GLN A CA 1
ATOM 2940 C C . GLN A 1 377 ? -4.230 -3.219 -17.914 1.00 70.75 377 GLN A C 1
ATOM 2942 O O . GLN A 1 377 ? -3.186 -3.352 -17.288 1.00 70.75 377 GLN A O 1
ATOM 2947 N N . SER A 1 378 ? -4.360 -3.637 -19.172 1.00 72.44 378 SER A N 1
ATOM 2948 C CA . SER A 1 378 ? -3.240 -4.201 -19.919 1.00 72.44 378 SER A CA 1
ATOM 2949 C C . SER A 1 378 ? -3.378 -3.960 -21.417 1.00 72.44 378 SER A C 1
ATOM 2951 O O . SER A 1 378 ? -4.469 -3.708 -21.941 1.00 72.44 378 SER A O 1
ATOM 2953 N N . ILE A 1 379 ? -2.236 -4.006 -22.098 1.00 78.19 379 ILE A N 1
ATOM 2954 C CA . ILE A 1 379 ? -2.112 -3.787 -23.537 1.00 78.19 379 ILE A CA 1
ATOM 2955 C C . ILE A 1 379 ? -1.321 -4.959 -24.106 1.00 78.19 379 ILE A C 1
ATOM 2957 O O . ILE A 1 379 ? -0.196 -5.219 -23.687 1.00 78.19 379 ILE A O 1
ATOM 2961 N N . HIS A 1 380 ? -1.904 -5.652 -25.076 1.00 80.94 380 HIS A N 1
ATOM 2962 C CA . HIS A 1 380 ? -1.301 -6.799 -25.745 1.00 80.94 380 HIS A CA 1
ATOM 2963 C C . HIS A 1 380 ? -1.379 -6.637 -27.261 1.00 80.94 380 HIS A C 1
ATOM 2965 O O . HIS A 1 380 ? -2.106 -5.786 -27.768 1.00 80.94 380 HIS A O 1
ATOM 2971 N N . LYS A 1 381 ? -0.647 -7.475 -27.995 1.00 78.38 381 LYS A N 1
ATOM 2972 C CA . LYS A 1 381 ? -0.821 -7.624 -29.442 1.00 78.38 381 LYS A CA 1
ATOM 2973 C C . LYS A 1 381 ? -1.475 -8.954 -29.762 1.00 78.38 381 LYS A C 1
ATOM 2975 O O . LYS A 1 381 ? -1.089 -9.976 -29.196 1.00 78.38 381 LYS A O 1
ATOM 2980 N N . ASN A 1 382 ? -2.458 -8.937 -30.657 1.00 79.62 382 ASN A N 1
ATOM 2981 C CA . ASN A 1 382 ? -3.022 -10.164 -31.212 1.00 79.62 382 ASN A CA 1
ATOM 2982 C C . ASN A 1 382 ? -2.037 -10.813 -32.208 1.00 79.62 382 ASN A C 1
ATOM 2984 O O . ASN A 1 382 ? -0.997 -10.248 -32.553 1.00 79.62 382 ASN A O 1
ATOM 2988 N N . ALA A 1 383 ? -2.387 -12.000 -32.708 1.00 72.81 383 ALA A N 1
ATOM 2989 C CA . ALA A 1 383 ? -1.589 -12.710 -33.709 1.00 72.81 383 ALA A CA 1
ATOM 2990 C C . ALA A 1 383 ? -1.447 -11.947 -35.046 1.00 72.81 383 ALA A C 1
ATOM 2992 O O . ALA A 1 383 ? -0.535 -12.241 -35.814 1.00 72.81 383 ALA A O 1
ATOM 2993 N N . GLN A 1 384 ? -2.324 -10.974 -35.323 1.00 70.88 384 GLN A N 1
ATOM 2994 C CA . GLN A 1 384 ? -2.266 -10.102 -36.502 1.00 70.88 384 GLN A CA 1
ATOM 2995 C C . GLN A 1 384 ? -1.403 -8.841 -36.288 1.00 70.88 384 GLN A C 1
ATOM 2997 O O . GLN A 1 384 ? -1.130 -8.124 -37.246 1.00 70.88 384 GLN A O 1
ATOM 3002 N N . GLY A 1 385 ? -0.925 -8.591 -35.063 1.00 72.69 385 GLY A N 1
ATOM 3003 C CA . GLY A 1 385 ? -0.118 -7.423 -34.701 1.00 72.69 385 GLY A CA 1
ATOM 3004 C C . GLY A 1 385 ? -0.913 -6.197 -34.232 1.00 72.69 385 GLY A C 1
ATOM 3005 O O . GLY A 1 385 ? -0.291 -5.190 -33.882 1.00 72.69 385 GLY A O 1
ATOM 3006 N N . ASP A 1 386 ? -2.244 -6.276 -34.168 1.00 78.56 386 ASP A N 1
ATOM 3007 C CA . ASP A 1 386 ? -3.102 -5.199 -33.670 1.00 78.56 386 ASP A CA 1
ATOM 3008 C C . ASP A 1 386 ? -3.080 -5.126 -32.142 1.00 78.56 386 ASP A C 1
ATOM 3010 O O . ASP A 1 386 ? -2.980 -6.143 -31.446 1.00 78.56 386 ASP A O 1
ATOM 3014 N N . LEU A 1 387 ? -3.219 -3.907 -31.616 1.00 77.44 387 LEU A N 1
ATOM 3015 C CA . LEU A 1 387 ? -3.287 -3.657 -30.180 1.00 77.44 387 LEU A CA 1
ATOM 3016 C C . LEU A 1 387 ? -4.651 -4.076 -29.624 1.00 77.44 387 LEU A C 1
ATOM 3018 O O . LEU A 1 387 ? -5.694 -3.575 -30.041 1.00 77.44 387 LEU A O 1
ATOM 3022 N N . VAL A 1 388 ? -4.619 -4.962 -28.636 1.00 78.19 388 VAL A N 1
ATOM 3023 C CA . VAL A 1 388 ? -5.769 -5.397 -27.850 1.00 78.19 388 VAL A CA 1
ATOM 3024 C C . VAL A 1 388 ? -5.627 -4.830 -26.449 1.00 78.19 388 VAL A C 1
ATOM 3026 O O . VAL A 1 388 ? -4.595 -4.993 -25.798 1.00 78.19 388 VAL A O 1
ATOM 3029 N N . PHE A 1 389 ? -6.681 -4.176 -25.979 1.00 78.12 389 PHE A N 1
ATOM 3030 C CA . PHE A 1 389 ? -6.729 -3.562 -24.662 1.00 78.12 389 PHE A CA 1
ATOM 3031 C C . PHE A 1 389 ? -7.645 -4.380 -23.757 1.00 78.12 389 PHE A C 1
ATOM 3033 O O . PHE A 1 389 ? -8.772 -4.687 -24.146 1.00 78.12 389 PHE A O 1
ATOM 3040 N N . MET A 1 390 ? -7.192 -4.699 -22.546 1.00 73.50 390 MET A N 1
ATOM 3041 C CA . MET A 1 390 ? -8.093 -5.144 -21.484 1.00 73.50 390 MET A CA 1
ATOM 3042 C C . MET A 1 390 ? -8.440 -3.948 -20.609 1.00 73.50 390 MET A C 1
ATOM 3044 O O . MET A 1 390 ? -7.559 -3.327 -20.009 1.00 73.50 390 MET A O 1
ATOM 3048 N N . SER A 1 391 ? -9.726 -3.619 -20.554 1.00 64.94 391 SER A N 1
ATOM 3049 C CA . SER A 1 391 ? -10.254 -2.543 -19.728 1.00 64.94 391 SER A CA 1
ATOM 3050 C C . SER A 1 391 ? -11.089 -3.092 -18.573 1.00 64.94 391 SER A C 1
ATOM 3052 O O . SER A 1 391 ? -11.672 -4.176 -18.650 1.00 64.94 391 SER A O 1
ATOM 3054 N N . ARG A 1 392 ? -11.133 -2.342 -17.469 1.00 60.38 392 ARG A N 1
ATOM 3055 C CA . ARG A 1 392 ? -12.066 -2.581 -16.362 1.00 60.38 392 ARG A CA 1
ATOM 3056 C C . ARG A 1 392 ? -13.038 -1.404 -16.305 1.00 60.38 392 ARG A C 1
ATOM 3058 O O . ARG A 1 392 ? -12.585 -0.259 -16.246 1.00 60.38 392 ARG A O 1
ATOM 3065 N N . SER A 1 393 ? -14.337 -1.703 -16.373 1.00 52.25 393 SER A N 1
ATOM 3066 C CA . SER A 1 393 ? -15.428 -0.722 -16.275 1.00 52.25 393 SER A CA 1
ATOM 3067 C C . SER A 1 393 ? -15.610 -0.190 -14.866 1.00 52.25 393 SER A C 1
ATOM 3069 O O . SER A 1 393 ? -15.548 -1.041 -13.943 1.00 52.25 393 SER A O 1
#

Radius of gyration: 31.18 Å; Cα contacts (8 Å, |Δi|>4): 603; chains: 1; bounding box: 86×56×90 Å

Solvent-accessible surface area (backbone atoms only — not comparable to full-atom values): 21786 Å² total; per-residue (Å²): 143,65,73,73,61,54,54,53,51,52,49,52,49,49,53,51,49,50,54,49,48,53,46,41,60,74,68,41,44,66,66,48,53,49,51,45,51,53,43,52,61,57,49,48,51,44,54,51,52,50,53,59,70,65,52,81,73,52,67,66,62,52,52,36,52,49,29,39,50,38,41,68,73,66,49,79,81,46,64,66,57,54,52,51,49,46,57,51,52,67,49,39,57,59,53,44,54,55,48,49,55,50,39,52,51,53,43,51,55,48,51,50,56,44,47,55,56,47,29,62,75,71,69,48,82,86,72,59,69,68,61,54,51,51,54,50,53,45,49,67,49,50,53,54,51,50,52,52,54,47,49,53,53,46,50,53,54,48,58,75,69,45,77,83,52,68,57,32,68,43,81,55,98,84,29,42,36,39,34,28,36,83,41,38,40,37,39,39,43,95,92,46,76,48,78,42,65,51,71,86,50,43,70,82,83,64,84,86,46,71,45,36,34,28,66,89,78,68,41,76,45,93,64,83,60,91,84,55,88,47,59,80,74,76,80,85,49,78,72,52,64,38,40,49,56,46,61,44,76,59,92,38,34,39,41,36,37,16,41,57,15,38,39,40,36,16,75,71,60,68,75,51,42,50,66,38,37,35,31,36,50,53,99,80,35,56,38,65,25,27,42,53,34,74,46,81,54,99,73,33,29,43,35,37,30,31,68,39,50,32,17,34,40,35,30,23,37,65,89,76,64,45,76,75,46,73,48,66,39,94,48,38,50,51,22,69,31,85,50,100,79,30,35,37,39,22,12,67,33,29,35,31,46,10,75,66,82,63,77,54,68,49,74,81,41,74,54,89,59,72,105,56,79,32,35,30,60,45,65,48,65,50,99,88,67,50,83,42,74,45,66,52,127

Nearest PDB structures (foldseek):
  8afq-assembly1_C  TM=3.734E-01  e=5.065E-04  Saccharomyces cerevisiae
  5ltd-assembly2_B  TM=5.771E-01  e=1.915E-02  Ogataea angusta
  8afy-assembly1_B  TM=3.990E-01  e=1.640E-03  Saccharomyces cerevisiae
  8afq-assembly1_D  TM=4.313E-01  e=2.384E-03  Saccharomyces cerevisiae
  5ltd-assembly1_A  TM=3.923E-01  e=1.009E-02  Ogataea angusta

Mean predicted aligned error: 14.62 Å

pLDDT: mean 73.68, std 10.77, range [41.34, 91.25]

Sequence (393 aa):
MPLRKVGSFFLGLLDLLESSFQRFLRDGLVVRANAVAYAAVLALIPALAMLVKFASIDRASLQIQIARLLAAYGITESGRLLVMLDEILSRANAIAGVGTIFVLYSANNLIRHLEDACNHVFRAPDRPILFRFAIYIASFVILPALVFGASGLYRQTVAALSPPAYVDLSFTNGNLYLLESTGVLEERSIDGVQIRHIMDSVNLDAPFRERIYDPGSRRVLNRISPDSSLTPLDRPGLTDIQEFRNLRIDGKYILLSTESGLLVFSEDGGITWDFRRYLVKTESALRNALIEDVILLSDRIVMLTGDGLQSTLLVLSRRNLSIIDMNPLESAYRSLNALPDGIYAGGNGKYRVSRDQGFSWSNPINASFGNRNELIQSIHKNAQGDLVFMSRS

Foldseek 3Di:
DCVVVVVVVVVVVVVVVVVVVVVCVVLVVVVLVVVLVVLVVVLVVLVVVLVVLPPDPPLLNVLLVVLLVCQQVVNLVCPVVSVVSVVCVVCVVVVSVVVNVVSLVSNLVSVVSNVVSVCSVVVPDDDPPVVSSVVSVCCVVVVVVVVVVVVVVVVVVCVVVDDFAFQEWDADPQWIWTAGLQQWIWIDHPVGIDIDRLVVQEDLPDPQQEWEDEQVVFDTDRDDPPPDPADDDDRDDSVQVSQWHDWDDDPLWIWIDGQQQKIWIDNGNRPHIYIHWYWYDDPHYIGGFGWQDWDDDPFWIWTWTDSSFWIKIFIAGPPSRHTPGIDTGSGDWRDWDDDPQFIWTWAQQWIWTDRPHRHDIDDIDGNDDDPRRWGFHDWDADPVRDIDTDTDD